Protein 3R7T (pdb70)

Sequence (399 aa):
SKADIIVGIQWGDEGKGKVVDKLCENYDFVCRSAGGHNNAGHTIWVNGVRYALHLPSGVLHPRCINIIGNGVVVSPEVLIAEAQFENLKGRLYISDRAHLNLKHHSLIDIAKEKLKGKGIGPSYADKINRTGHRVGELLEPQRLCEALIKDFEEANKTFFELEIEIPSAEEELLADLKRFNEILTPYITDTTRLWKALDEDDKRVLLEGAAQQGSLDIDHGTYPYVTSSSTISAGTTLTGLGLNPKEAGNIIGIVKAYATRVGNGAFPTEDKGEDGEKIAQIGKEIGVSTGRKRRCGWFDAVAVRRYTARLNGLDALSLKLDVLDGFEKIKICRAYEYKGEIDYIPSDLEENVQQPIYEEDGWDDKVFGIKDYDLLPENNAKKYIARLEELAGVKVKYYISTSPERDDDTIIL

Solvent-accessible surface area: 18824 Å² total

Organism: Campylobacter jejuni subsp. jejuni serotype O:2 (strain ATCC 700819 / NCTC 11168) (NCBI:txid192222)

Nearest PDB structures (foldseek):
  4m9d-assembly1_A  TM=9.391E-01  e=3.279E-47  Bacillus anthracis str. 'Ames Ancestor'
  1dj3-assembly1_B  TM=9.482E-01  e=1.052E-45  Triticum aestivum
  5i34-assembly1_B  TM=9.041E-01  e=5.729E-44  Cryptococcus neoformans H99
  1p9b-assembly1_A-2  TM=9.260E-01  e=6.699E-42  Plasmodium falciparum
  6jrq-assembly1_B  TM=9.012E-01  e=6.633E-41  Thermus thermophilus HB8

Foldseek 3Di:
DAAEEEAAAAFDPLPCLLVVLVCLLQFQEEEEFAEELVWADWDADPHDIQRDSQTSNQVPLSHAYEYFLHYAYELVVVVVSVPDDDCQVRAAYAQNHFYQYPVLQVLQVLVVVVVNGSRVVSVVCVVVVNTHGNVCLLPLVVVLVSVLVVCVVVVVVCVSVHDRDDSVVSSVVSPVSNVPCVSRYDNQLVVVVCVVVVGHHYYYQTGHCLADPPDQPPRRGPHGRAAVSSCVSHVHDPVRYDAYEYRHEQWHWHADDTFDQFFDPDDVQVLLQVLVVQADPVPRHGITIGGAELLSLLASCVRRVHQAYAYCLQSQAPPQKGKYFLFWQAPNTGSHCDNNNNRTHGDIDMGHHHAPAQDAEPVPDDVVSVVSQVVSCVSNVHYHQKYARYPDSRRMYGD

Secondary structure (DSSP, 8-state):
--EEEEEE-SSS-S-HHHHHHHHHTT-SEEEE-SB-TTSSEEEEETTEEEEE---GGGGSTT-EEEE-TTBEE-HHHHHH---SS--TTTEEEETTSEE--HHHHHHHHHHHHH--TTHHHHHHHHHTT---BGGGGGSHHHHHHHHHHHHHHTHHHH----PPPPHHHHHHHHHHHHHHHGGGEE-S---HHHHHTT--EEEE--S----TTTSSTTSS-SS--SHHHHHHHHT--GGGEEEEEEE--SSEEESSSS--TTB--SHHHHHHHHHTT-B-TTT-PBPEEE-EEHHHHHHHHHHHT-SEEE--GGGGTT-S---EEEEEEE---BSS--S-GGGEEEEEE----S--TT---GGGS-HHHHHHHHHHHHHHTS-EEEEE-SSSTT-EEE-

CATH classification: 3.40.440.10 (+2 more: 1.10.300.10, 3.90.170.10)

Structure (mmCIF, N/CA/C/O backbone):
data_3R7T
#
_entry.id   3R7T
#
_cell.length_a   127.232
_cell.length_b   127.232
_cell.length_c   122.250
_cell.angle_alpha   90.00
_cell.angle_beta   90.00
_cell.angle_gamma   120.00
#
_symmetry.space_group_name_H-M   'P 64 2 2'
#
loop_
_entity.id
_entity.type
_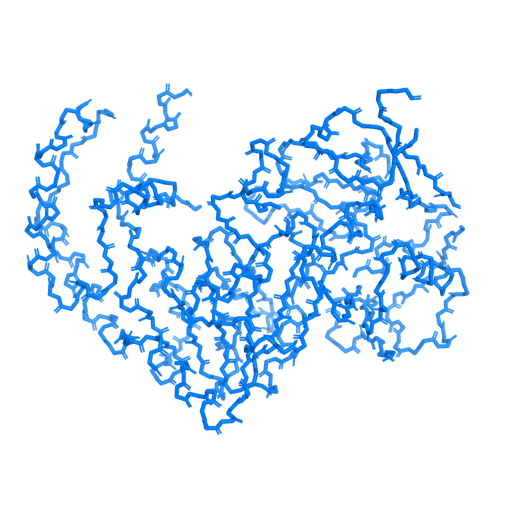entity.pdbx_description
1 polymer 'Adenylosuccinate synthetase'
2 non-polymer 'CITRIC ACID'
3 non-polymer 'TRIETHYLENE GLYCOL'
4 non-polymer DI(HYDROXYETHYL)ETHER
5 non-polymer GLYCEROL
6 non-polymer 'CHLORIDE ION'
7 water water
#
loop_
_atom_site.group_PDB
_atom_site.id
_atom_site.type_symbol
_atom_site.label_atom_id
_atom_site.label_alt_id
_atom_site.label_comp_id
_atom_site.label_asym_id
_atom_site.label_entity_id
_atom_site.label_seq_id
_atom_site.pdbx_PDB_ins_code
_atom_site.Cartn_x
_atom_site.Cartn_y
_atom_site.Cartn_z
_atom_site.occupancy
_atom_site.B_iso_or_equiv
_atom_site.auth_seq_id
_atom_site.auth_comp_id
_atom_site.auth_asym_id
_atom_site.auth_atom_id
_atom_site.pdbx_PDB_model_num
ATOM 9 N N . SER A 1 5 ? 97.175 5.354 21.344 1.00 84.77 2 SER A N 1
ATOM 10 C CA . SER A 1 5 ? 96.720 5.010 19.985 1.00 79.16 2 SER A CA 1
ATOM 11 C C . SER A 1 5 ? 95.975 6.221 19.359 1.00 53.87 2 SER A C 1
ATOM 12 O O . SER A 1 5 ? 95.253 6.928 20.066 1.00 50.26 2 SER A O 1
ATOM 15 N N . LYS A 1 6 ? 96.173 6.500 18.070 1.00 47.50 3 LYS A N 1
ATOM 16 C CA . LYS A 1 6 ? 95.831 7.834 17.542 1.00 44.84 3 LYS A CA 1
ATOM 17 C C . LYS A 1 6 ? 94.857 7.890 16.363 1.00 45.22 3 LYS A C 1
ATOM 18 O O . LYS A 1 6 ? 94.762 6.947 15.585 1.00 51.30 3 LYS A O 1
ATOM 24 N N . ALA A 1 7 ? 94.171 9.026 16.214 1.00 39.44 4 ALA A N 1
ATOM 25 C CA . ALA A 1 7 ? 93.253 9.249 15.10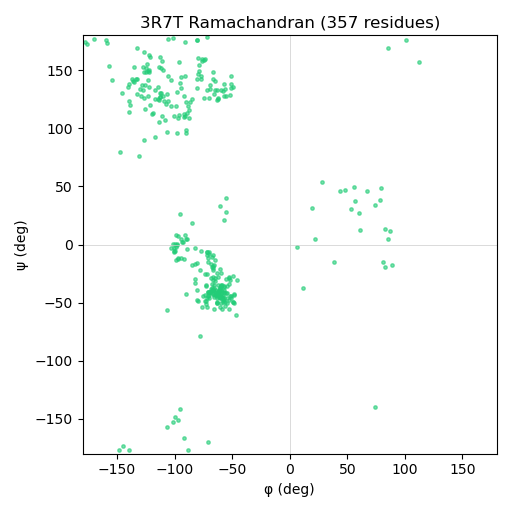0 1.00 40.09 4 ALA A CA 1
ATOM 26 C C . ALA A 1 7 ? 93.849 10.212 14.093 1.00 38.97 4 ALA A C 1
ATOM 27 O O . ALA A 1 7 ? 94.317 11.271 14.478 1.00 35.05 4 ALA A O 1
ATOM 29 N N . ASP A 1 8 ? 93.853 9.840 12.811 1.00 33.55 5 ASP A N 1
ATOM 30 C CA . ASP A 1 8 ? 94.261 10.764 11.765 1.00 38.58 5 ASP A CA 1
ATOM 31 C C . ASP A 1 8 ? 93.149 11.755 11.508 1.00 38.12 5 ASP A C 1
ATOM 32 O O . ASP A 1 8 ? 91.982 11.485 11.827 1.00 34.30 5 ASP A O 1
ATOM 37 N N . ILE A 1 9 ? 93.514 12.891 10.914 1.00 33.10 6 ILE A N 1
ATOM 38 C CA . ILE A 1 9 ? 92.561 13.961 10.679 1.00 30.44 6 ILE A CA 1
ATOM 39 C C . ILE A 1 9 ? 92.686 14.560 9.277 1.00 36.39 6 ILE A C 1
ATOM 40 O O . ILE A 1 9 ? 93.788 14.761 8.752 1.00 30.54 6 ILE A O 1
ATOM 45 N N . ILE A 1 10 ? 91.550 14.874 8.668 1.00 30.07 7 ILE A N 1
ATOM 46 C CA . ILE A 1 10 ? 91.606 15.510 7.375 1.00 28.84 7 ILE A CA 1
ATOM 47 C C . ILE A 1 10 ? 90.671 16.702 7.343 1.00 36.08 7 ILE A C 1
ATOM 48 O O . ILE A 1 10 ? 89.502 16.592 7.723 1.00 33.68 7 ILE A O 1
ATOM 53 N N . VAL A 1 11 ? 91.196 17.849 6.907 1.00 31.61 8 VAL A N 1
ATOM 54 C CA . VAL A 1 11 ? 90.443 19.098 6.901 1.00 29.36 8 VAL A CA 1
ATOM 55 C C . VAL A 1 11 ? 90.663 19.861 5.604 1.00 34.35 8 VAL A C 1
ATOM 56 O O . VAL A 1 11 ? 91.755 19.768 5.029 1.00 34.71 8 VAL A O 1
ATOM 60 N N . GLY A 1 12 ? 89.616 20.508 5.078 1.00 34.69 9 GLY A N 1
ATOM 61 C CA . GLY A 1 12 ? 89.762 21.585 4.091 1.00 32.27 9 GLY A CA 1
ATOM 62 C C . GLY A 1 12 ? 90.248 22.908 4.677 1.00 35.69 9 GLY A C 1
ATOM 63 O O . GLY A 1 12 ? 89.649 23.411 5.635 1.00 36.45 9 GLY A O 1
ATOM 64 N N . ILE A 1 13 ? 91.325 23.460 4.126 1.00 28.60 10 ILE A N 1
ATOM 65 C CA . ILE A 1 13 ? 92.030 24.584 4.759 1.00 31.97 10 ILE A CA 1
ATOM 66 C C . ILE A 1 13 ? 91.769 25.986 4.191 1.00 30.85 10 ILE A C 1
ATOM 67 O O . ILE A 1 13 ? 92.408 26.966 4.530 1.00 34.95 10 ILE A O 1
ATOM 72 N N . GLN A 1 14 ? 90.921 26.009 3.200 1.00 32.37 11 GLN A N 1
ATOM 73 C CA . GLN A 1 14 ? 90.359 27.189 2.568 1.00 32.70 11 GLN A CA 1
ATOM 74 C C . GLN A 1 14 ? 88.968 27.565 3.096 1.00 35.07 11 GLN A C 1
ATOM 75 O O . GLN A 1 14 ? 88.703 27.504 4.291 1.00 37.18 11 GLN A O 1
ATOM 81 N N . TRP A 1 15 ? 88.193 28.185 2.224 1.00 29.56 12 TRP A N 1
ATOM 82 C CA . TRP A 1 15 ? 86.778 28.477 2.437 1.00 31.57 12 TRP A CA 1
ATOM 83 C C . TRP A 1 15 ? 85.779 27.352 2.083 1.00 34.00 12 TRP A C 1
ATOM 84 O O . TRP A 1 15 ? 84.668 27.636 1.625 1.00 40.48 12 TRP A O 1
ATOM 95 N N . GLY A 1 16 ? 86.248 26.126 1.987 1.00 32.19 13 GLY A N 1
ATOM 96 C CA . GLY A 1 16 ? 85.359 25.021 1.661 1.00 35.28 13 GLY A CA 1
ATOM 97 C C . GLY A 1 16 ? 85.508 24.655 0.183 1.00 39.03 13 GLY A C 1
ATOM 98 O O . GLY A 1 16 ? 86.254 25.323 -0.554 1.00 30.39 13 GLY A O 1
ATOM 99 N N . ASP A 1 17 ? 84.817 23.603 -0.248 1.00 38.46 14 ASP A N 1
ATOM 100 C CA . ASP A 1 17 ? 84.905 23.131 -1.640 1.00 38.58 14 ASP A CA 1
ATOM 101 C C . ASP A 1 17 ? 86.342 22.878 -2.087 1.00 40.62 14 ASP A C 1
ATOM 102 O O . ASP A 1 17 ? 86.668 23.035 -3.265 1.00 36.95 14 ASP A O 1
ATOM 107 N N . GLU A 1 18 ? 87.204 22.493 -1.152 1.00 34.82 15 GLU A N 1
ATOM 108 C CA . GLU A 1 18 ? 88.600 22.220 -1.484 1.00 34.02 15 GLU A CA 1
ATOM 109 C C . GLU A 1 18 ? 88.688 20.933 -2.308 1.00 38.24 15 GLU A C 1
ATOM 110 O O . GLU A 1 18 ? 89.720 20.631 -2.887 1.00 43.35 15 GLU A O 1
ATOM 116 N N . GLY A 1 19 ? 87.560 20.237 -2.426 1.00 44.56 16 GLY A N 1
ATOM 117 C CA . GLY A 1 19 ? 87.486 18.916 -3.028 1.00 54.25 16 GLY A CA 1
ATOM 118 C C . GLY A 1 19 ? 87.917 17.753 -2.156 1.00 60.84 16 GLY A C 1
ATOM 119 O O . GLY A 1 19 ? 88.716 16.914 -2.570 1.00 70.04 16 GLY A O 1
ATOM 120 N N . LYS A 1 20 ? 87.402 17.705 -0.934 1.00 57.04 17 LYS A N 1
ATOM 121 C CA . LYS A 1 20 ? 87.709 16.600 -0.042 1.00 68.59 17 LYS A CA 1
ATOM 122 C C . LYS A 1 20 ? 87.289 15.216 -0.560 1.00 76.15 17 LYS A C 1
ATOM 123 O O . LYS A 1 20 ? 88.014 14.233 -0.378 1.00 75.91 17 LYS A O 1
ATOM 129 N N . GLY A 1 21 ? 86.133 15.143 -1.213 1.00 69.26 18 GLY A N 1
ATOM 130 C CA . GLY A 1 21 ? 85.518 13.865 -1.497 1.00 55.74 18 GLY A CA 1
ATOM 131 C C . GLY A 1 21 ? 86.436 12.881 -2.188 1.00 62.11 18 GLY A C 1
ATOM 132 O O . GLY A 1 21 ? 86.670 11.790 -1.672 1.00 60.06 18 GLY A O 1
ATOM 133 N N . LYS A 1 22 ? 87.005 13.260 -3.325 1.00 61.59 19 LYS A N 1
ATOM 134 C CA . LYS A 1 22 ? 87.978 12.367 -3.941 1.00 71.12 19 LYS A CA 1
ATOM 135 C C . LYS A 1 22 ? 89.013 11.893 -2.887 1.00 71.59 19 LYS A C 1
ATOM 136 O O . LYS A 1 22 ? 89.369 10.709 -2.853 1.00 66.81 19 LYS A O 1
ATOM 142 N N . VAL A 1 23 ? 89.484 12.803 -2.026 1.00 70.49 20 VAL A N 1
ATOM 143 C CA . VAL A 1 23 ? 90.501 12.441 -1.025 1.00 61.89 20 VAL A CA 1
ATOM 144 C C . VAL A 1 23 ? 89.980 11.560 0.108 1.00 50.84 20 VAL A C 1
ATOM 145 O O . VAL A 1 23 ? 90.539 10.499 0.391 1.00 49.24 20 VAL A O 1
ATOM 149 N N . VAL A 1 24 ? 88.916 11.996 0.766 1.00 50.22 21 VAL A N 1
ATOM 150 C CA . VAL A 1 24 ? 88.439 11.239 1.906 1.00 53.21 21 VAL A CA 1
ATOM 151 C C . VAL A 1 24 ? 88.004 9.849 1.455 1.00 54.00 21 VAL A C 1
ATOM 152 O O . VAL A 1 24 ? 88.280 8.858 2.120 1.00 49.29 21 VAL A O 1
ATOM 156 N N . ASP A 1 25 ? 87.337 9.785 0.310 1.00 55.25 22 ASP A N 1
ATOM 157 C CA . ASP A 1 25 ? 86.816 8.525 -0.194 1.00 56.31 22 ASP A CA 1
ATOM 158 C C . ASP A 1 25 ? 87.919 7.493 -0.451 1.00 56.01 22 ASP A C 1
ATOM 159 O O . ASP A 1 25 ? 87.804 6.337 -0.059 1.00 54.54 22 ASP A O 1
ATOM 164 N N . LYS A 1 26 ? 88.996 7.916 -1.095 1.00 53.66 23 LYS A N 1
ATOM 165 C CA . LYS A 1 26 ? 90.138 7.033 -1.294 1.00 52.85 23 LYS A CA 1
ATOM 166 C C . LYS A 1 26 ? 90.700 6.524 0.031 1.00 55.11 23 LYS A C 1
ATOM 167 O O . LYS A 1 26 ? 90.984 5.339 0.176 1.00 59.12 23 LYS A O 1
ATOM 173 N N . LEU A 1 27 ? 90.846 7.416 1.005 1.00 46.96 24 LEU A N 1
ATOM 174 C CA . LEU A 1 27 ? 91.433 7.053 2.296 1.00 48.64 24 LEU A CA 1
ATOM 175 C C . LEU A 1 27 ? 90.630 6.086 3.162 1.00 48.99 24 LEU A C 1
ATOM 176 O O . LEU A 1 27 ? 91.205 5.351 3.967 1.00 55.93 24 LEU A O 1
ATOM 181 N N . CYS A 1 28 ? 89.311 6.096 3.003 1.00 41.85 25 CYS A N 1
ATOM 182 C CA . CYS A 1 28 ? 88.424 5.390 3.923 1.00 53.21 25 CYS A CA 1
ATOM 183 C C . CYS A 1 28 ? 88.705 3.918 4.007 1.00 56.43 25 CYS A C 1
ATOM 184 O O . CYS A 1 28 ? 88.553 3.312 5.067 1.00 63.13 25 CYS A O 1
ATOM 187 N N . GLU A 1 29 ? 89.097 3.345 2.879 1.00 56.90 26 GLU A N 1
ATOM 188 C CA . GLU A 1 29 ? 89.365 1.920 2.793 1.00 57.24 26 GLU A CA 1
ATOM 189 C C . GLU A 1 29 ? 90.352 1.505 3.876 1.00 52.21 26 GLU A C 1
ATOM 190 O O . GLU A 1 29 ? 90.297 0.391 4.370 1.00 65.71 26 GLU A O 1
ATOM 196 N N . ASN A 1 30 ? 91.222 2.421 4.281 1.00 48.09 27 ASN A N 1
ATOM 197 C CA . ASN A 1 30 ? 92.250 2.113 5.276 1.00 51.53 27 ASN A CA 1
ATOM 198 C C . ASN A 1 30 ? 91.851 2.330 6.728 1.00 52.36 27 ASN A C 1
ATOM 199 O O . ASN A 1 30 ? 92.697 2.231 7.614 1.00 51.99 27 ASN A O 1
ATOM 204 N N . TYR A 1 31 ? 90.598 2.683 6.984 1.00 46.84 28 TYR A N 1
ATOM 205 C CA . TYR A 1 31 ? 90.211 2.976 8.359 1.00 47.44 28 TYR A CA 1
ATOM 206 C C . TYR A 1 31 ? 89.083 2.102 8.833 1.00 43.38 28 TYR A C 1
ATOM 207 O O . TYR A 1 31 ? 88.240 1.667 8.058 1.00 42.62 28 TYR A O 1
ATOM 216 N N . ASP A 1 32 ? 89.088 1.807 10.114 1.00 38.35 29 ASP A N 1
ATOM 217 C CA . ASP A 1 32 ? 87.944 1.122 10.710 1.00 42.87 29 ASP A CA 1
ATOM 218 C C . ASP A 1 32 ? 86.794 2.042 11.090 1.00 45.69 29 ASP A C 1
ATOM 219 O O . ASP A 1 32 ? 85.627 1.638 11.046 1.00 44.19 29 ASP A O 1
ATOM 224 N N . PHE A 1 33 ? 87.142 3.268 11.495 1.00 38.68 30 PHE A N 1
ATOM 225 C CA . PHE A 1 33 ? 86.169 4.273 11.932 1.00 35.78 30 PHE A CA 1
ATOM 226 C C . PHE A 1 33 ? 86.379 5.565 11.175 1.00 36.11 30 PHE A C 1
ATOM 227 O O . PHE A 1 33 ? 87.513 6.014 11.010 1.00 36.69 30 PHE A O 1
ATOM 235 N N . VAL A 1 34 ? 85.287 6.133 10.683 1.00 30.67 31 VAL A N 1
ATOM 236 C CA . VAL A 1 34 ? 85.307 7.458 10.078 1.00 29.26 31 VAL A CA 1
ATOM 237 C C . VAL A 1 34 ? 84.293 8.315 10.858 1.00 34.58 31 VAL A C 1
ATOM 238 O O . VAL A 1 34 ? 83.152 7.897 11.086 1.00 34.01 31 VAL A O 1
ATOM 242 N N . CYS A 1 35 ? 84.744 9.477 11.325 1.00 30.16 32 CYS A N 1
ATOM 243 C CA . CYS A 1 35 ? 83.978 10.269 12.295 1.00 29.15 32 CYS A CA 1
ATOM 244 C C . CYS A 1 35 ? 83.746 11.691 11.831 1.00 30.91 32 CYS A C 1
ATOM 245 O O . CYS A 1 35 ? 84.660 12.331 11.295 1.00 36.52 32 CYS A O 1
ATOM 248 N N . ARG A 1 36 ? 82.525 12.177 12.038 1.00 34.83 33 ARG A N 1
ATOM 249 C CA . ARG A 1 36 ? 82.216 13.592 11.875 1.00 35.47 33 ARG A CA 1
ATOM 250 C C . ARG A 1 36 ? 82.120 14.237 13.236 1.00 38.29 33 ARG A C 1
ATOM 251 O O . ARG A 1 36 ? 81.554 13.667 14.155 1.00 35.77 33 ARG A O 1
ATOM 259 N N . SER A 1 37 ? 82.617 15.464 13.334 1.00 38.92 34 SER A N 1
ATOM 260 C CA . SER A 1 37 ? 82.829 16.140 14.619 1.00 38.23 34 SER A CA 1
ATOM 261 C C . SER A 1 37 ? 81.851 17.269 14.973 1.00 45.81 34 SER A C 1
ATOM 262 O O . SER A 1 37 ? 81.365 17.347 16.094 1.00 47.16 34 SER A O 1
ATOM 265 N N . ALA A 1 38 ? 81.755 18.255 14.096 1.00 45.67 35 ALA A N 1
ATOM 266 C CA . ALA A 1 38 ? 80.978 19.443 14.390 1.00 55.40 35 ALA A CA 1
ATOM 267 C C . ALA A 1 38 ? 80.204 19.896 13.164 1.00 52.26 35 ALA A C 1
ATOM 268 O O . ALA A 1 38 ? 80.246 19.249 12.119 1.00 44.92 35 ALA A O 1
ATOM 270 N N . GLY A 1 39 ? 79.513 21.025 13.306 1.00 49.14 36 GLY A N 1
ATOM 271 C CA . GLY A 1 39 ? 78.752 21.603 12.217 1.00 49.10 36 GLY A CA 1
ATOM 272 C C . GLY A 1 39 ? 77.365 21.004 12.120 1.00 44.78 36 GLY A C 1
ATOM 273 O O . GLY A 1 39 ? 77.057 20.016 12.782 1.00 36.71 36 GLY A O 1
ATOM 274 N N . GLY A 1 40 ? 76.517 21.622 11.311 1.00 42.47 37 GLY A N 1
ATOM 275 C CA . GLY A 1 40 ? 75.235 21.033 10.968 1.00 39.29 37 GLY A CA 1
ATOM 276 C C . GLY A 1 40 ? 75.364 20.385 9.602 1.00 48.85 37 GLY A C 1
ATOM 277 O O . GLY A 1 40 ? 76.452 19.908 9.207 1.00 48.11 37 GLY A O 1
ATOM 278 N N . HIS A 1 41 ? 74.264 20.393 8.859 1.00 50.34 38 HIS A N 1
ATOM 279 C CA . HIS A 1 41 ? 74.243 19.770 7.546 1.00 57.48 38 HIS A CA 1
ATOM 280 C C . HIS A 1 41 ? 74.674 20.720 6.415 1.00 65.24 38 HIS A C 1
ATOM 281 O O . HIS A 1 41 ? 74.543 20.386 5.236 1.00 62.33 38 HIS A O 1
ATOM 288 N N A ASN A 1 42 ? 75.144 21.908 6.809 0.64 65.07 39 ASN A N 1
ATOM 289 N N B ASN A 1 42 ? 75.150 21.912 6.773 0.36 65.26 39 ASN A N 1
ATOM 290 C CA A ASN A 1 42 ? 75.839 22.832 5.906 0.64 66.17 39 ASN A CA 1
ATOM 291 C CA B ASN A 1 42 ? 75.813 22.786 5.801 0.36 66.29 39 ASN A CA 1
ATOM 292 C C A ASN A 1 42 ? 77.233 22.312 5.521 0.64 68.91 39 ASN A C 1
ATOM 293 C C B ASN A 1 42 ? 77.225 22.278 5.476 0.36 69.58 39 ASN A C 1
ATOM 294 O O A ASN A 1 42 ? 77.861 22.798 4.578 0.64 74.53 39 ASN A O 1
ATOM 295 O O B ASN A 1 42 ? 77.867 22.750 4.537 0.36 73.25 39 ASN A O 1
ATOM 304 N N . ALA A 1 43 ? 77.698 21.311 6.259 1.00 65.81 40 ALA A N 1
ATOM 305 C CA . ALA A 1 43 ? 79.015 20.720 6.051 1.00 59.91 40 ALA A CA 1
ATOM 306 C C . ALA A 1 43 ? 79.007 19.563 5.050 1.00 60.57 40 ALA A C 1
ATOM 307 O O . ALA A 1 43 ? 77.994 19.277 4.414 1.00 60.02 40 ALA A O 1
ATOM 309 N N . GLY A 1 44 ? 80.151 18.896 4.931 1.00 58.76 41 GLY A N 1
ATOM 310 C CA . GLY A 1 44 ? 80.283 17.740 4.060 1.00 67.93 41 GLY A CA 1
ATOM 311 C C . GLY A 1 44 ? 80.337 18.090 2.580 1.00 78.08 41 GLY A C 1
ATOM 312 O O . GLY A 1 44 ? 80.959 19.082 2.180 1.00 76.99 41 GLY A O 1
ATOM 313 N N . HIS A 1 45 ? 79.662 17.276 1.769 1.00 71.69 42 HIS A N 1
ATOM 314 C CA . HIS A 1 45 ? 79.752 17.357 0.313 1.00 66.32 42 HIS A CA 1
ATOM 315 C C . HIS A 1 45 ? 78.839 16.341 -0.357 1.00 65.81 42 HIS A C 1
ATOM 316 O O . HIS A 1 45 ? 78.207 15.528 0.316 1.00 59.60 42 HIS A O 1
ATOM 323 N N . THR A 1 46 ? 78.751 16.404 -1.679 1.00 63.42 43 THR A N 1
ATOM 324 C CA . THR A 1 46 ? 78.120 15.326 -2.428 1.00 59.64 43 THR A CA 1
ATOM 325 C C . THR A 1 46 ? 79.197 14.628 -3.241 1.00 55.55 43 THR A C 1
ATOM 326 O O . THR A 1 46 ? 80.223 15.224 -3.563 1.00 54.67 43 THR A O 1
ATOM 330 N N . ILE A 1 47 ? 79.004 13.343 -3.519 1.00 50.98 44 ILE A N 1
ATOM 331 C CA . ILE A 1 47 ? 79.987 12.637 -4.324 1.00 51.97 44 ILE A CA 1
ATOM 332 C C . ILE A 1 47 ? 79.341 11.695 -5.331 1.00 48.98 44 ILE A C 1
ATOM 333 O O . ILE A 1 47 ? 78.346 11.014 -5.043 1.00 47.74 44 ILE A O 1
ATOM 338 N N . TRP A 1 48 ? 79.904 11.702 -6.529 1.00 42.82 45 TRP A N 1
ATOM 339 C CA . TRP A 1 48 ? 79.434 10.861 -7.610 1.00 43.28 45 TRP A CA 1
ATOM 340 C C . TRP A 1 48 ? 80.184 9.525 -7.573 1.00 48.78 45 TRP A C 1
ATOM 341 O O . TRP A 1 48 ? 81.419 9.492 -7.608 1.00 46.97 45 TRP A O 1
ATOM 352 N N . VAL A 1 49 ? 79.448 8.423 -7.465 1.00 51.57 46 VAL A N 1
ATOM 353 C CA . VAL A 1 49 ? 80.081 7.104 -7.571 1.00 55.95 46 VAL A CA 1
ATOM 354 C C . VAL A 1 49 ? 79.447 6.326 -8.710 1.00 51.43 46 VAL A C 1
ATOM 355 O O . VAL A 1 49 ? 78.225 6.125 -8.733 1.00 49.35 46 VAL A O 1
ATOM 359 N N . ASN A 1 50 ? 80.279 5.958 -9.685 1.00 50.15 47 ASN A N 1
ATOM 360 C CA . ASN A 1 50 ? 79.832 5.141 -10.807 1.00 57.23 47 ASN A CA 1
ATOM 361 C C . ASN A 1 50 ? 78.479 5.671 -11.288 1.00 49.69 47 ASN A C 1
ATOM 362 O O . ASN A 1 50 ? 77.524 4.904 -11.462 1.00 47.46 47 ASN A O 1
ATOM 367 N N . GLY A 1 51 ? 78.390 6.999 -11.431 1.00 53.72 48 GLY A N 1
ATOM 368 C CA . GLY A 1 51 ? 77.223 7.661 -12.015 1.00 47.02 48 GLY A CA 1
ATOM 369 C C . GLY A 1 51 ? 76.045 7.916 -11.088 1.00 51.78 48 GLY A C 1
ATOM 370 O O . GLY A 1 51 ? 74.932 8.246 -11.524 1.00 56.37 48 GLY A O 1
ATOM 371 N N . VAL A 1 52 ? 76.276 7.770 -9.790 1.00 48.27 49 VAL A N 1
ATOM 372 C CA . VAL A 1 52 ? 75.199 8.001 -8.834 1.00 48.15 49 VAL A CA 1
ATOM 373 C C . VAL A 1 52 ? 75.595 9.080 -7.834 1.00 50.52 49 VAL A C 1
ATOM 374 O O . VAL A 1 52 ? 76.723 9.095 -7.322 1.00 44.92 49 VAL A O 1
ATOM 378 N N . ARG A 1 53 ? 74.664 9.988 -7.573 1.00 53.06 50 ARG A N 1
ATOM 379 C CA . ARG A 1 53 ? 74.928 11.131 -6.714 1.00 50.20 50 ARG A CA 1
ATOM 380 C C . ARG A 1 53 ? 74.643 10.780 -5.258 1.00 52.26 50 ARG A C 1
ATOM 381 O O . ARG A 1 53 ? 73.505 10.447 -4.911 1.00 52.66 50 ARG A O 1
ATOM 389 N N . TYR A 1 54 ? 75.667 10.865 -4.409 1.00 45.90 51 TYR A N 1
ATOM 390 C CA . TYR A 1 54 ? 75.486 10.658 -2.964 1.00 45.05 51 TYR A CA 1
ATOM 391 C C . TYR A 1 54 ? 75.639 11.956 -2.128 1.00 46.41 51 TYR A C 1
ATOM 392 O O . TYR A 1 54 ? 76.650 12.648 -2.217 1.00 50.81 51 TYR A O 1
ATOM 401 N N . ALA A 1 55 ? 74.649 12.248 -1.293 1.00 46.14 52 ALA A N 1
ATOM 402 C CA . ALA A 1 55 ? 74.717 13.385 -0.380 1.00 52.84 52 ALA A CA 1
ATOM 403 C C . ALA A 1 55 ? 75.292 12.909 0.929 1.00 52.29 52 ALA A C 1
ATOM 404 O O . ALA A 1 55 ? 74.663 12.090 1.589 1.00 48.12 52 ALA A O 1
ATOM 406 N N . LEU A 1 56 ? 76.503 13.333 1.302 1.00 49.65 53 LEU A N 1
ATOM 407 C CA . LEU A 1 56 ? 76.815 13.214 2.712 1.00 49.97 53 LEU A CA 1
ATOM 408 C C . LEU A 1 56 ? 77.044 14.584 3.304 1.00 53.28 53 LEU A C 1
ATOM 409 O O . LEU A 1 56 ? 78.178 15.060 3.370 1.00 61.68 53 LEU A O 1
ATOM 414 N N . HIS A 1 57 ? 75.984 15.162 3.843 1.00 44.41 54 HIS A N 1
ATOM 415 C CA . HIS A 1 57 ? 76.038 16.350 4.693 1.00 43.34 54 HIS A CA 1
ATOM 416 C C . HIS A 1 57 ? 76.184 16.081 6.175 1.00 38.53 54 HIS A C 1
ATOM 417 O O . HIS A 1 57 ? 76.944 16.730 6.884 1.00 52.04 54 HIS A O 1
ATOM 424 N N . LEU A 1 58 ? 75.425 15.084 6.612 1.00 34.37 55 LEU A N 1
ATOM 425 C CA . LEU A 1 58 ? 75.430 14.595 7.979 1.00 38.24 55 LEU A CA 1
ATOM 426 C C . LEU A 1 58 ? 76.350 13.393 8.134 1.00 42.64 55 LEU A C 1
ATOM 427 O O . LEU A 1 58 ? 77.185 13.351 9.035 1.00 49.45 55 LEU A O 1
ATOM 440 N N . PRO A 1 60 ? 79.231 10.652 7.769 1.00 35.97 57 PRO A N 1
ATOM 441 C CA . PRO A 1 60 ? 80.655 10.601 7.444 1.00 28.40 57 PRO A CA 1
ATOM 442 C C . PRO A 1 60 ? 80.828 9.868 6.117 1.00 40.81 57 PRO A C 1
ATOM 443 O O . PRO A 1 60 ? 79.994 9.041 5.751 1.00 39.38 57 PRO A O 1
ATOM 447 N N . SER A 1 61 ? 81.893 10.191 5.399 1.00 36.45 58 SER A N 1
ATOM 448 C CA . SER A 1 61 ? 82.100 9.687 4.055 1.00 41.32 58 SER A CA 1
ATOM 449 C C . SER A 1 61 ? 82.307 8.173 4.051 1.00 44.73 58 SER A C 1
ATOM 450 O O . SER A 1 61 ? 82.189 7.519 3.021 1.00 50.48 58 SER A O 1
ATOM 453 N N . GLY A 1 62 ? 82.625 7.619 5.208 1.00 41.14 59 GLY A N 1
ATOM 454 C CA . GLY A 1 62 ? 82.927 6.210 5.304 1.00 31.91 59 GLY A CA 1
ATOM 455 C C . GLY A 1 62 ? 81.731 5.315 5.019 1.00 37.39 59 GLY A C 1
ATOM 456 O O . GLY A 1 62 ? 81.910 4.115 4.906 1.00 41.04 59 GLY A O 1
ATOM 457 N N . VAL A 1 63 ? 80.520 5.869 4.903 1.00 35.04 60 VAL A N 1
ATOM 458 C CA . VAL A 1 63 ? 79.361 5.016 4.693 1.00 48.07 60 VAL A CA 1
ATOM 459 C C . VAL A 1 63 ? 79.346 4.375 3.293 1.00 51.94 60 VAL A C 1
ATOM 460 O O . VAL A 1 63 ? 78.485 3.552 2.993 1.00 52.64 60 VAL A O 1
ATOM 464 N N . LEU A 1 64 ? 80.279 4.780 2.439 1.00 45.04 61 LEU A N 1
ATOM 465 C CA . LEU A 1 64 ? 80.403 4.228 1.097 1.00 50.84 61 LEU A CA 1
ATOM 466 C C . LEU A 1 64 ? 81.389 3.083 1.130 1.00 52.76 61 LEU A C 1
ATOM 467 O O . LEU A 1 64 ? 81.708 2.492 0.108 1.00 61.19 61 LEU A O 1
ATOM 472 N N . HIS A 1 65 ? 81.894 2.792 2.317 1.00 44.00 62 HIS A N 1
ATOM 473 C CA . HIS A 1 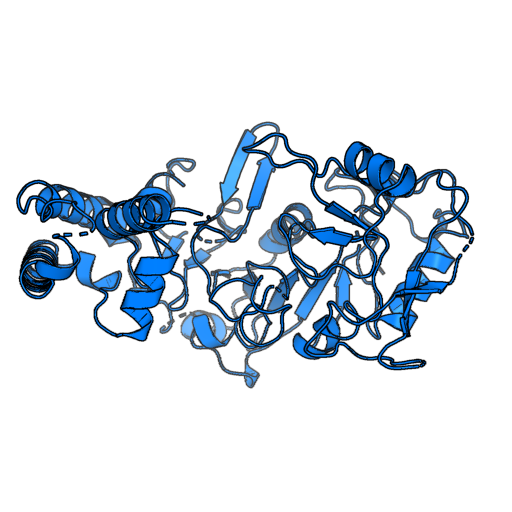65 ? 82.790 1.680 2.500 1.00 49.00 62 HIS A CA 1
ATOM 474 C C . HIS A 1 65 ? 82.227 0.817 3.614 1.00 52.46 62 HIS A C 1
ATOM 475 O O . HIS A 1 65 ? 82.519 1.040 4.788 1.00 49.17 62 HIS A O 1
ATOM 482 N N . PRO A 1 66 ? 81.381 -0.161 3.240 1.00 57.49 63 PRO A N 1
ATOM 483 C CA . PRO A 1 66 ? 80.715 -1.025 4.215 1.00 50.45 63 PRO A CA 1
ATOM 484 C C . PRO A 1 66 ? 81.633 -1.573 5.314 1.00 47.58 63 PRO A C 1
ATOM 485 O O . PRO A 1 66 ? 81.142 -1.758 6.415 1.00 43.31 63 PRO A O 1
ATOM 489 N N . ARG A 1 67 ? 82.911 -1.800 5.059 1.00 43.43 64 ARG A N 1
ATOM 490 C CA . ARG A 1 67 ? 83.824 -2.131 6.156 1.00 47.72 64 ARG A CA 1
ATOM 491 C C . ARG A 1 67 ? 83.945 -1.056 7.284 1.00 55.24 64 ARG A C 1
ATOM 492 O O . ARG A 1 67 ? 84.317 -1.364 8.433 1.00 52.79 64 ARG A O 1
ATOM 500 N N . CYS A 1 68 ? 83.651 0.202 6.963 1.00 40.07 65 CYS A N 1
ATOM 501 C CA . CYS A 1 68 ? 83.842 1.289 7.930 1.00 40.01 65 CYS A CA 1
ATOM 502 C C . CYS A 1 68 ? 82.718 1.396 8.918 1.00 40.10 65 CYS A C 1
ATOM 503 O O . CYS A 1 68 ? 81.547 1.224 8.569 1.00 41.62 65 CYS A O 1
ATOM 506 N N . ILE A 1 69 ? 83.066 1.707 10.158 1.00 35.18 66 ILE A N 1
ATOM 507 C CA . ILE A 1 69 ? 82.053 2.149 11.095 1.00 37.53 66 ILE A CA 1
ATOM 508 C C . ILE A 1 69 ? 82.079 3.684 11.139 1.00 37.28 66 ILE A C 1
ATOM 509 O O . ILE A 1 69 ? 83.146 4.304 11.246 1.00 38.98 66 ILE A O 1
ATOM 514 N N . ASN A 1 70 ? 80.905 4.290 11.012 1.00 35.09 67 ASN A N 1
ATOM 515 C CA . ASN A 1 70 ? 80.808 5.741 10.895 1.00 34.67 67 ASN A CA 1
ATOM 516 C C . ASN A 1 70 ? 80.151 6.385 12.103 1.00 37.43 67 ASN A C 1
ATOM 517 O O . ASN A 1 70 ? 79.040 6.006 12.495 1.00 32.91 67 ASN A O 1
ATOM 522 N N . ILE A 1 71 ? 80.838 7.365 12.685 1.00 35.10 68 ILE A N 1
ATOM 523 C CA . ILE A 1 71 ? 80.354 8.003 13.903 1.00 26.83 68 ILE A CA 1
ATOM 524 C C . ILE A 1 71 ? 79.972 9.467 13.670 1.00 32.53 68 ILE A C 1
ATOM 525 O O . ILE A 1 71 ? 80.770 10.252 13.139 1.00 31.37 68 ILE A O 1
ATOM 530 N N . ILE A 1 72 ? 78.738 9.823 14.008 1.00 30.94 69 ILE A N 1
ATOM 531 C CA . ILE A 1 72 ? 78.356 11.231 14.039 1.00 31.88 69 ILE A CA 1
ATOM 532 C C . ILE A 1 72 ? 78.488 11.698 15.490 1.00 30.56 69 ILE A C 1
ATOM 533 O O . ILE A 1 72 ? 77.737 11.251 16.342 1.00 32.26 69 ILE A O 1
ATOM 538 N N . GLY A 1 73 ? 79.452 12.575 15.772 1.00 32.20 70 GLY A N 1
ATOM 539 C CA . GLY A 1 73 ? 79.880 12.859 17.145 1.00 28.17 70 GLY A CA 1
ATOM 540 C C . GLY A 1 73 ? 79.012 13.826 17.949 1.00 32.93 70 GLY A C 1
ATOM 541 O O . GLY A 1 73 ? 78.051 14.411 17.428 1.00 26.66 70 GLY A O 1
ATOM 542 N N . ASN A 1 74 ? 79.364 14.005 19.222 1.00 29.30 71 ASN A N 1
ATOM 543 C CA . ASN A 1 74 ? 78.650 14.915 20.133 1.00 29.18 71 ASN A CA 1
ATOM 544 C C . ASN A 1 74 ? 78.477 16.323 19.552 1.00 37.07 71 ASN A C 1
ATOM 545 O O . ASN A 1 74 ? 77.495 17.033 19.845 1.00 34.96 71 ASN A O 1
ATOM 550 N N . GLY A 1 75 ? 79.441 16.728 18.727 1.00 30.07 72 GLY A N 1
ATOM 551 C CA . GLY A 1 75 ? 79.515 18.098 18.280 1.00 30.61 72 GLY A CA 1
ATOM 552 C C . GLY A 1 75 ? 78.584 18.425 17.148 1.00 35.34 72 GLY A C 1
ATOM 553 O O . GLY A 1 75 ? 78.350 19.601 16.881 1.00 33.15 72 GLY A O 1
ATOM 554 N N . VAL A 1 76 ? 78.054 17.400 16.479 1.00 31.30 73 VAL A N 1
ATOM 555 C CA . VAL A 1 76 ? 77.242 17.629 15.279 1.00 25.61 73 VAL A CA 1
ATOM 556 C C . VAL A 1 76 ? 75.855 18.101 15.674 1.00 34.14 73 VAL A C 1
ATOM 557 O O . VAL A 1 76 ? 75.334 17.723 16.725 1.00 31.67 73 VAL A O 1
ATOM 561 N N . VAL A 1 77 ? 75.286 18.976 14.855 1.00 30.16 74 VAL A N 1
ATOM 562 C CA . VAL A 1 77 ? 73.915 19.388 15.048 1.00 30.34 74 VAL A CA 1
ATOM 563 C C . VAL A 1 77 ? 73.074 18.585 14.046 1.00 33.89 74 VAL A C 1
ATOM 564 O O . VAL A 1 77 ? 73.136 18.810 12.854 1.00 29.93 74 VAL A O 1
ATOM 568 N N . VAL A 1 78 ? 72.273 17.661 14.554 1.00 30.22 75 VAL A N 1
ATOM 569 C CA . VAL A 1 78 ? 71.613 16.656 13.714 1.00 30.65 75 VAL A CA 1
ATOM 570 C C . VAL A 1 78 ? 70.145 16.961 13.464 1.00 28.39 75 VAL A C 1
ATOM 571 O O . VAL A 1 78 ? 69.346 17.064 14.395 1.00 27.31 75 VAL A O 1
ATOM 575 N N . SER A 1 79 ? 69.782 17.142 12.210 1.00 28.46 76 SER A N 1
ATOM 576 C CA . SER A 1 79 ? 68.367 17.168 11.865 1.00 34.82 76 SER A CA 1
ATOM 577 C C . SER A 1 79 ? 67.921 15.731 11.603 1.00 35.41 76 SER A C 1
ATOM 578 O O . SER A 1 79 ? 68.391 15.100 10.660 1.00 31.67 76 SER A O 1
ATOM 581 N N . PRO A 1 80 ? 67.015 15.204 12.424 1.00 36.13 77 PRO A N 1
ATOM 582 C CA . PRO A 1 80 ? 66.596 13.820 12.141 1.00 34.57 77 PRO A CA 1
ATOM 583 C C . PRO A 1 80 ? 66.029 13.666 10.707 1.00 36.04 77 PRO A C 1
ATOM 584 O O . PRO A 1 80 ? 66.375 12.688 10.048 1.00 36.27 77 PRO A O 1
ATOM 588 N N . GLU A 1 81 ? 65.227 14.617 10.218 1.00 36.72 78 GLU A N 1
ATOM 589 C CA . GLU A 1 81 ? 64.688 14.532 8.849 1.00 37.34 78 GLU A CA 1
ATOM 590 C C . GLU A 1 81 ? 65.801 14.410 7.812 1.00 40.60 78 GLU A C 1
ATOM 591 O O . GLU A 1 81 ? 65.816 13.477 7.002 1.00 36.91 78 GLU A O 1
ATOM 597 N N . VAL A 1 82 ? 66.762 15.331 7.862 1.00 38.03 79 VAL A N 1
ATOM 598 C CA . VAL A 1 82 ? 67.857 15.312 6.901 1.00 32.95 79 VAL A CA 1
ATOM 599 C C . VAL A 1 82 ? 68.651 14.019 7.066 1.00 41.80 79 VAL A C 1
ATOM 600 O O . VAL A 1 82 ? 69.152 13.448 6.090 1.00 37.03 79 VAL A O 1
ATOM 604 N N . LEU A 1 83 ? 68.777 13.542 8.295 1.00 36.40 80 LEU A N 1
ATOM 605 C CA . LEU A 1 83 ? 69.606 12.363 8.488 1.00 38.78 80 LEU A CA 1
ATOM 606 C C . LEU A 1 83 ? 68.906 11.126 7.900 1.00 41.26 80 LEU A C 1
ATOM 607 O O . LEU A 1 83 ? 69.544 10.272 7.277 1.00 35.07 80 LEU A O 1
ATOM 612 N N . ILE A 1 84 ? 67.595 11.043 8.117 1.00 34.53 81 ILE A N 1
ATOM 613 C CA . ILE A 1 84 ? 66.824 9.887 7.682 1.00 36.15 81 ILE A CA 1
ATOM 614 C C . ILE A 1 84 ? 66.820 9.836 6.156 1.00 41.58 81 ILE A C 1
ATOM 615 O O . ILE A 1 84 ? 67.019 8.774 5.577 1.00 43.01 81 ILE A O 1
ATOM 620 N N . ALA A 1 85 ? 66.689 11.004 5.522 1.00 36.87 82 ALA A N 1
ATOM 621 C CA . ALA A 1 85 ? 66.732 11.114 4.067 1.00 44.30 82 ALA A CA 1
ATOM 622 C C . ALA A 1 85 ? 68.095 10.692 3.518 1.00 44.06 82 ALA A C 1
ATOM 623 O O . ALA A 1 85 ? 68.16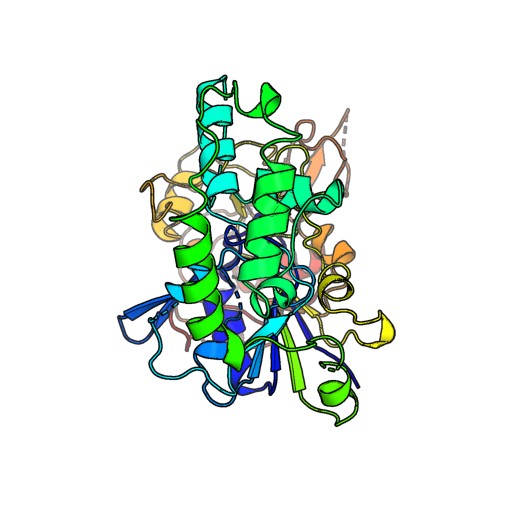9 9.908 2.583 1.00 49.83 82 ALA A O 1
ATOM 625 N N . GLU A 1 86 ? 69.179 11.154 4.123 1.00 42.37 83 GLU A N 1
ATOM 626 C CA . GLU A 1 86 ? 70.499 10.668 3.727 1.00 41.38 83 GLU A CA 1
ATOM 627 C C . GLU A 1 86 ? 70.654 9.151 3.922 1.00 47.35 83 GLU A C 1
ATOM 628 O O . GLU A 1 86 ? 71.344 8.484 3.148 1.00 45.79 83 GLU A O 1
ATOM 642 N N . ALA A 1 88 ? 68.453 6.896 3.620 1.00 41.38 85 ALA A N 1
ATOM 643 C CA . ALA A 1 88 ? 67.652 6.197 2.629 1.00 42.79 85 ALA A CA 1
ATOM 644 C C . ALA A 1 88 ? 68.424 5.902 1.329 1.00 49.12 85 ALA A C 1
ATOM 645 O O . ALA A 1 88 ? 67.990 5.091 0.522 1.00 50.58 85 ALA A O 1
ATOM 647 N N . GLN A 1 89 ? 69.561 6.555 1.133 1.00 38.71 86 GLN A N 1
ATOM 648 C CA . GLN A 1 89 ? 70.411 6.280 -0.012 1.00 43.93 86 GLN A CA 1
ATOM 649 C C . GLN A 1 89 ? 71.095 4.937 0.169 1.00 45.55 86 GLN A C 1
ATOM 650 O O . GLN A 1 89 ? 71.817 4.461 -0.716 1.00 44.26 86 GLN A O 1
ATOM 656 N N . PHE A 1 90 ? 70.915 4.345 1.339 1.00 39.48 87 PHE A N 1
ATOM 657 C CA . PHE A 1 90 ? 71.567 3.081 1.632 1.00 39.14 87 PHE A CA 1
ATOM 658 C C . PHE A 1 90 ? 70.523 2.089 2.088 1.00 44.52 87 PHE A C 1
ATOM 659 O O . PHE A 1 90 ? 69.486 2.473 2.649 1.00 51.37 87 PHE A O 1
ATOM 667 N N . GLU A 1 91 ? 70.754 0.816 1.792 1.00 55.37 88 GLU A N 1
ATOM 668 C CA . GLU A 1 91 ? 69.802 -0.212 2.216 1.00 57.41 88 GLU A CA 1
ATOM 669 C C . GLU A 1 91 ? 69.894 -0.554 3.703 1.00 54.49 88 GLU A C 1
ATOM 670 O O . GLU A 1 91 ? 68.873 -0.544 4.398 1.00 52.07 88 GLU A O 1
ATOM 676 N N . ASN A 1 92 ? 71.094 -0.893 4.180 1.00 46.49 89 ASN A N 1
ATOM 677 C CA . ASN A 1 92 ? 71.238 -1.182 5.593 1.00 46.51 89 ASN A CA 1
ATOM 678 C C . ASN A 1 92 ? 72.499 -0.624 6.210 1.00 51.14 89 ASN A C 1
ATOM 679 O O . ASN A 1 92 ? 73.591 -1.091 5.902 1.00 49.75 89 ASN A O 1
ATOM 684 N N . LEU A 1 93 ? 72.335 0.324 7.129 1.00 44.71 90 LEU A N 1
ATOM 685 C CA . LEU A 1 93 ? 73.456 0.922 7.851 1.00 36.04 90 LEU A CA 1
ATOM 686 C C . LEU A 1 93 ? 73.696 0.394 9.262 1.00 38.62 90 LEU A C 1
ATOM 687 O O . LEU A 1 93 ? 74.669 0.788 9.927 1.00 40.57 90 LEU A O 1
ATOM 692 N N . LYS A 1 94 ? 72.836 -0.506 9.729 1.00 33.43 91 LYS A N 1
ATOM 693 C CA . LYS A 1 94 ? 72.991 -1.010 11.085 1.00 39.69 91 LYS A CA 1
ATOM 694 C C . LYS A 1 94 ? 74.369 -1.640 11.260 1.00 42.57 91 LYS A C 1
ATOM 695 O O . LYS A 1 94 ? 74.844 -2.383 10.403 1.00 44.93 91 LYS A O 1
ATOM 701 N N . GLY A 1 95 ? 75.038 -1.256 12.341 1.00 38.92 92 GLY A N 1
ATOM 702 C CA . GLY A 1 95 ? 76.412 -1.640 12.601 1.00 36.27 92 GLY A CA 1
ATOM 703 C C . GLY A 1 95 ? 77.443 -0.770 11.898 1.00 38.23 92 GLY A C 1
ATOM 704 O O . GLY A 1 95 ? 78.627 -0.845 12.220 1.00 45.43 92 GLY A O 1
ATOM 705 N N . ARG A 1 96 ? 77.020 -0.049 10.859 1.00 38.93 93 ARG A N 1
ATOM 706 C CA . ARG A 1 96 ? 77.896 0.870 10.117 1.00 43.17 93 ARG A CA 1
ATOM 707 C C . ARG A 1 96 ? 77.821 2.371 10.460 1.00 38.60 93 ARG A C 1
ATOM 708 O O . ARG A 1 96 ? 78.664 3.162 10.030 1.00 38.32 93 ARG A O 1
ATOM 716 N N . LEU A 1 97 ? 76.786 2.746 11.196 1.00 35.98 94 LEU A N 1
ATOM 717 C CA . LEU A 1 97 ? 76.480 4.135 11.493 1.00 37.75 94 LEU A CA 1
ATOM 718 C C . LEU A 1 97 ? 76.021 4.269 12.936 1.00 40.34 94 LEU A C 1
ATOM 719 O O . LEU A 1 97 ? 75.058 3.620 13.352 1.00 39.65 94 LEU A O 1
ATOM 724 N N . TYR A 1 98 ? 76.703 5.110 13.698 1.00 35.34 95 TYR A N 1
ATOM 725 C CA . TYR A 1 98 ? 76.266 5.405 15.061 1.00 32.17 95 TYR A CA 1
ATOM 726 C C . TYR A 1 98 ? 76.163 6.912 15.291 1.00 33.68 95 TYR A C 1
ATOM 727 O O . TYR A 1 98 ? 77.032 7.689 14.862 1.00 29.98 95 TYR A O 1
ATOM 736 N N . ILE A 1 99 ? 75.092 7.307 15.959 1.00 33.28 96 ILE A N 1
ATOM 737 C CA . ILE A 1 99 ? 74.810 8.708 16.236 1.00 29.55 96 ILE A CA 1
ATOM 738 C C . ILE A 1 99 ? 74.915 9.009 17.726 1.00 33.88 96 ILE A C 1
ATOM 739 O O . ILE A 1 99 ? 74.283 8.339 18.553 1.00 28.29 96 ILE A O 1
ATOM 744 N N . SER A 1 100 ? 75.706 10.023 18.062 1.00 32.38 97 SER A N 1
ATOM 745 C CA . SER A 1 100 ? 75.883 10.412 19.444 1.00 30.09 97 SER A CA 1
ATOM 746 C C . SER A 1 100 ? 74.589 10.753 20.149 1.00 29.07 97 SER A C 1
ATOM 747 O O . SER A 1 100 ? 73.800 11.607 19.694 1.00 26.83 97 SER A O 1
ATOM 750 N N . ASP A 1 101 ? 74.387 10.123 21.301 1.00 29.95 98 ASP A N 1
ATOM 751 C CA . ASP A 1 101 ? 73.235 10.474 22.119 1.00 28.37 98 ASP A CA 1
ATOM 752 C C . ASP A 1 101 ? 73.357 11.887 22.691 1.00 31.08 98 ASP A C 1
ATOM 753 O O . ASP A 1 101 ? 72.372 12.415 23.216 1.00 31.96 98 ASP A O 1
ATOM 758 N N . ARG A 1 102 ? 74.539 12.498 22.563 1.00 32.13 99 ARG A N 1
ATOM 759 C CA . ARG A 1 102 ? 74.769 13.892 23.024 1.00 32.54 99 ARG A CA 1
ATOM 760 C C . ARG A 1 102 ? 74.667 14.972 21.925 1.00 33.46 99 ARG A C 1
ATOM 761 O O . ARG A 1 102 ? 74.864 16.167 22.184 1.00 33.10 99 ARG A O 1
ATOM 769 N N . ALA A 1 103 ? 74.373 14.561 20.701 1.00 28.54 100 ALA A N 1
ATOM 770 C CA . ALA A 1 103 ? 74.296 15.504 19.586 1.00 31.89 100 ALA A CA 1
ATOM 771 C C . ALA A 1 103 ? 72.997 16.266 19.656 1.00 31.36 100 ALA A C 1
ATOM 772 O O . ALA A 1 103 ? 71.955 15.710 20.037 1.00 31.04 100 ALA A O 1
ATOM 774 N N . HIS A 1 104 ? 73.053 17.545 19.307 1.00 27.46 101 HIS A N 1
ATOM 775 C CA . HIS A 1 104 ? 71.881 18.395 19.410 1.00 26.99 101 HIS A CA 1
ATOM 776 C C . HIS A 1 104 ? 70.957 18.180 18.235 1.00 29.25 101 HIS A C 1
ATOM 777 O O . HIS A 1 104 ? 71.406 17.899 17.121 1.00 26.85 101 HIS A O 1
ATOM 784 N N . LEU A 1 105 ? 69.666 18.315 18.503 1.00 26.83 102 LEU A N 1
ATOM 785 C CA . LEU A 1 105 ? 68.632 18.065 17.523 1.00 31.45 102 LEU A CA 1
ATOM 786 C C . LEU A 1 105 ? 68.249 19.369 16.839 1.00 33.18 102 LEU A C 1
ATOM 787 O O . LEU A 1 105 ? 68.055 20.395 17.482 1.00 29.82 102 LEU A O 1
ATOM 792 N N . ASN A 1 106 ? 68.129 19.309 15.527 1.00 28.79 103 ASN A N 1
ATOM 793 C CA . ASN A 1 106 ? 67.615 20.414 14.771 1.00 29.90 103 ASN A CA 1
ATOM 794 C C . ASN A 1 106 ? 66.293 19.926 14.213 1.00 33.51 103 ASN A C 1
ATOM 795 O O . ASN A 1 106 ? 66.258 19.132 13.263 1.00 30.36 103 ASN A O 1
ATOM 800 N N . LEU A 1 107 ? 65.208 20.422 14.801 1.00 34.77 104 LEU A N 1
ATOM 801 C CA . LEU A 1 107 ? 63.873 19.890 14.534 1.00 36.37 104 LEU A CA 1
ATOM 802 C C . LEU A 1 107 ? 63.070 20.833 13.663 1.00 40.84 104 LEU A C 1
ATOM 803 O O . LEU A 1 107 ? 63.499 21.961 13.370 1.00 35.28 104 LEU A O 1
ATOM 808 N N . LYS A 1 108 ? 61.869 20.394 13.321 1.00 37.01 105 LYS A N 1
ATOM 809 C CA . LYS A 1 108 ? 61.023 21.153 12.434 1.00 37.48 105 LYS A CA 1
ATOM 810 C C . LYS A 1 108 ? 60.890 22.593 12.909 1.00 34.79 105 LYS A C 1
ATOM 811 O O . LYS A 1 108 ? 61.002 23.534 12.123 1.00 36.40 105 LYS A O 1
ATOM 817 N N . HIS A 1 109 ? 60.642 22.778 14.194 1.00 31.42 106 HIS A N 1
ATOM 818 C CA . HIS A 1 109 ? 60.383 24.126 14.673 1.00 34.50 106 HIS A CA 1
ATOM 819 C C . HIS A 1 109 ? 61.579 25.074 14.480 1.00 38.51 106 HIS A C 1
ATOM 820 O O . HIS A 1 109 ? 61.391 26.273 14.298 1.00 37.07 106 HIS A O 1
ATOM 827 N N . HIS A 1 110 ? 62.797 24.537 14.468 1.00 33.57 107 HIS A N 1
ATOM 828 C CA . HIS A 1 110 ? 63.975 25.352 14.181 1.00 29.63 107 HIS A CA 1
ATOM 829 C C . HIS A 1 110 ? 63.962 25.884 12.748 1.00 39.24 107 HIS A C 1
ATOM 830 O O . HIS A 1 110 ? 64.397 27.021 12.470 1.00 33.83 107 HIS A O 1
ATOM 837 N N . SER A 1 111 ? 63.481 25.056 11.829 1.00 37.00 108 SER A N 1
ATOM 838 C CA . SER A 1 111 ? 63.314 25.512 10.464 1.00 41.04 108 SER A CA 1
ATOM 839 C C . SER A 1 111 ? 62.259 26.600 10.377 1.00 39.35 108 SER A C 1
ATOM 840 O O . SER A 1 111 ? 62.469 27.607 9.704 1.00 38.49 108 SER A O 1
ATOM 843 N N . LEU A 1 112 ? 61.128 26.406 11.042 1.00 34.57 109 LEU A N 1
ATOM 844 C CA . LEU A 1 112 ? 60.076 27.422 11.007 1.00 37.28 109 LEU A CA 1
ATOM 845 C C . LEU A 1 112 ? 60.584 28.742 11.588 1.00 45.51 109 LEU A C 1
ATOM 846 O O . LEU A 1 112 ? 60.323 29.808 11.029 1.00 40.85 109 LEU A O 1
ATOM 851 N N . ILE A 1 113 ? 61.301 28.670 12.709 1.00 44.61 110 ILE A N 1
ATOM 852 C CA . ILE A 1 113 ? 61.870 29.860 13.323 1.00 42.44 110 ILE A CA 1
ATOM 853 C C . ILE A 1 113 ? 62.823 30.529 12.350 1.00 44.88 110 ILE A C 1
ATOM 854 O O . ILE A 1 113 ? 62.836 31.746 12.208 1.00 43.74 110 ILE A O 1
ATOM 859 N N . ASP A 1 114 ? 63.610 29.715 11.661 1.00 38.82 111 ASP A N 1
ATOM 860 C CA . ASP A 1 114 ? 64.648 30.222 10.792 1.00 35.86 111 ASP A CA 1
ATOM 861 C C . ASP A 1 114 ? 64.010 31.022 9.642 1.00 57.21 111 ASP A C 1
ATOM 862 O O . ASP A 1 114 ? 64.517 32.063 9.217 1.00 55.10 111 ASP A O 1
ATOM 867 N N . ILE A 1 115 ? 62.887 30.514 9.150 1.00 56.12 112 ILE A N 1
ATOM 868 C CA . ILE A 1 115 ? 62.199 31.088 8.006 1.00 56.10 112 ILE A CA 1
ATOM 869 C C . ILE A 1 115 ? 61.549 32.403 8.393 1.00 56.67 112 ILE A C 1
ATOM 870 O O . ILE A 1 115 ? 61.676 33.398 7.696 1.00 57.81 112 ILE A O 1
ATOM 875 N N . ALA A 1 116 ? 60.867 32.408 9.524 1.00 57.03 113 ALA A N 1
ATOM 876 C CA . ALA A 1 116 ? 60.236 33.626 9.991 1.00 59.26 113 ALA A CA 1
ATOM 877 C C . ALA A 1 116 ? 61.278 34.713 10.227 1.00 66.58 113 ALA A C 1
ATOM 878 O O . ALA A 1 116 ? 61.028 35.879 9.943 1.00 76.09 113 ALA A O 1
ATOM 880 N N . LYS A 1 117 ? 62.446 34.330 10.738 1.00 66.86 114 LYS A N 1
ATOM 881 C CA . LYS A 1 117 ? 63.504 35.299 11.018 1.00 66.23 114 LYS A CA 1
ATOM 882 C C . LYS A 1 117 ? 64.032 35.941 9.737 1.00 72.26 114 LYS A C 1
ATOM 883 O O . LYS A 1 117 ? 64.390 37.113 9.734 1.00 79.24 114 LYS A O 1
ATOM 889 N N . GLU A 1 118 ? 64.084 35.175 8.654 1.00 70.25 115 GLU A N 1
ATOM 890 C CA . GLU A 1 118 ? 64.535 35.718 7.379 1.00 81.72 115 GLU A CA 1
ATOM 891 C C . GLU A 1 118 ? 63.504 36.696 6.832 1.00 83.25 115 GLU A C 1
ATOM 892 O O . GLU A 1 118 ? 63.846 37.797 6.392 1.00 79.72 115 GLU A O 1
ATOM 898 N N . LYS A 1 119 ? 62.239 36.286 6.885 1.00 85.95 116 LYS A N 1
ATOM 899 C CA . LYS A 1 119 ? 61.124 37.164 6.549 1.00 90.89 116 LYS A CA 1
ATOM 900 C C . LYS A 1 119 ? 61.326 38.509 7.245 1.00 88.86 116 LYS A C 1
ATOM 901 O O . LYS A 1 119 ? 61.454 39.539 6.583 1.00 86.15 116 LYS A O 1
ATOM 907 N N . LEU A 1 120 ? 61.374 38.489 8.574 1.00 87.36 117 LEU A N 1
ATOM 908 C CA . LEU A 1 120 ? 61.465 39.715 9.363 1.00 90.47 117 LEU A CA 1
ATOM 909 C C . LEU A 1 120 ? 62.573 40.669 8.874 1.00 95.22 117 LEU A C 1
ATOM 910 O O . LEU A 1 120 ? 62.467 41.884 9.070 1.00 98.45 117 LEU A O 1
ATOM 915 N N . LYS A 1 121 ? 63.627 40.141 8.249 1.00 92.68 118 LYS A N 1
ATOM 916 C CA . LYS A 1 121 ? 64.605 41.005 7.582 1.00 88.56 118 LYS A CA 1
ATOM 917 C C . LYS A 1 121 ? 64.081 41.487 6.229 1.00 90.19 118 LYS A C 1
ATOM 918 O O . LYS A 1 121 ? 64.365 40.882 5.188 1.00 92.24 118 LYS A O 1
ATOM 924 N N . GLY A 1 130 ? 70.088 24.498 4.329 1.00 73.17 127 GLY A N 1
ATOM 925 C CA . GLY A 1 130 ? 70.374 24.129 5.705 1.00 73.48 127 GLY A CA 1
ATOM 926 C C . GLY A 1 130 ? 69.535 24.847 6.763 1.00 69.33 127 GLY A C 1
ATOM 927 O O . GLY A 1 130 ? 70.070 25.452 7.708 1.00 70.00 127 GLY A O 1
ATOM 928 N N . LYS A 1 131 ? 68.214 24.780 6.624 1.00 59.42 128 LYS A N 1
ATOM 929 C CA . LYS A 1 131 ? 67.344 25.486 7.547 1.00 60.90 128 LYS A CA 1
ATOM 930 C C . LYS A 1 131 ? 67.417 24.910 8.971 1.00 51.38 128 LYS A C 1
ATOM 931 O O . LYS A 1 131 ? 67.671 23.719 9.187 1.00 42.84 128 LYS A O 1
ATOM 937 N N . GLY A 1 132 ? 67.223 25.785 9.942 1.00 42.84 129 GLY A N 1
ATOM 938 C CA . GLY A 1 132 ? 67.066 25.358 11.315 1.00 40.41 129 GLY A CA 1
ATOM 939 C C . GLY A 1 132 ? 68.394 25.26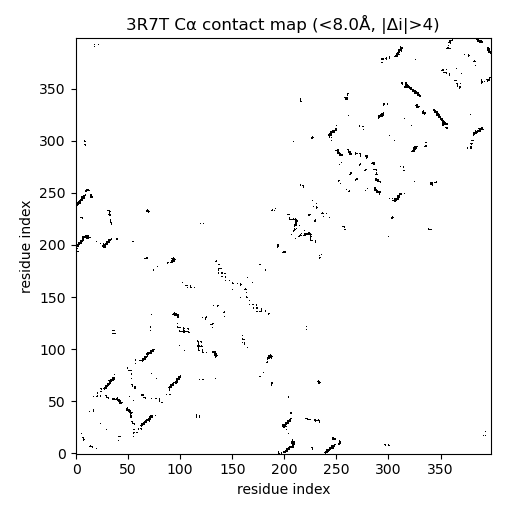2 12.030 1.00 39.84 129 GLY A C 1
ATOM 940 O O . GLY A 1 132 ? 68.415 25.241 13.251 1.00 39.77 129 GLY A O 1
ATOM 941 N N . ILE A 1 133 ? 69.501 25.215 11.285 1.00 35.60 130 ILE A N 1
ATOM 942 C CA . ILE A 1 133 ? 70.812 25.077 11.909 1.00 39.83 130 ILE A CA 1
ATOM 943 C C . ILE A 1 133 ? 71.126 26.197 12.918 1.00 38.39 130 ILE A C 1
ATOM 944 O O . ILE A 1 133 ? 71.555 25.926 14.050 1.00 41.31 130 ILE A O 1
ATOM 949 N N . GLY A 1 134 ? 70.896 27.445 12.522 1.00 35.08 131 GLY A N 1
ATOM 950 C CA . GLY A 1 134 ? 71.208 28.572 13.391 1.00 32.74 131 GLY A CA 1
ATOM 951 C C . GLY A 1 134 ? 70.421 28.503 14.682 1.00 37.25 131 GLY A C 1
ATOM 952 O O . GLY A 1 134 ? 70.988 28.534 15.773 1.00 38.40 131 GLY A O 1
ATOM 953 N N . PRO A 1 135 ? 69.093 28.378 14.566 1.00 39.78 132 PRO A N 1
ATOM 954 C CA . PRO A 1 135 ? 68.288 28.358 15.788 1.00 38.19 132 PRO A CA 1
ATOM 955 C C . PRO A 1 135 ? 68.579 27.128 16.659 1.00 34.90 132 PRO A C 1
ATOM 956 O O . PRO A 1 135 ? 68.496 27.204 17.895 1.00 33.71 132 PRO A O 1
ATOM 960 N N . SER A 1 136 ? 68.927 26.013 16.024 1.00 31.76 133 SER A N 1
ATOM 961 C CA . SER A 1 136 ? 69.302 24.807 16.758 1.00 31.39 133 SER A CA 1
ATOM 962 C C . SER A 1 136 ? 70.607 25.040 17.549 1.00 32.07 133 SER A C 1
ATOM 963 O O . SER A 1 136 ? 70.725 24.647 18.733 1.00 35.04 133 SER A O 1
ATOM 966 N N . TYR A 1 137 ? 71.578 25.688 16.910 1.00 32.30 134 TYR A N 1
ATOM 967 C CA . TYR A 1 137 ? 72.831 26.059 17.585 1.00 31.63 134 TYR A CA 1
ATOM 968 C C . TYR A 1 137 ? 72.542 27.025 18.718 1.00 35.88 134 TYR A C 1
ATOM 969 O O . TYR A 1 137 ? 73.083 26.900 19.829 1.00 33.73 134 TYR A O 1
ATOM 978 N N . ALA A 1 138 ? 71.668 27.989 18.449 1.00 36.16 135 ALA A N 1
ATOM 979 C CA . ALA A 1 138 ? 71.337 28.944 19.492 1.00 38.64 135 ALA A CA 1
ATOM 980 C C . ALA A 1 138 ? 70.805 28.184 20.701 1.00 37.36 135 ALA A C 1
ATOM 981 O O . ALA A 1 138 ? 71.224 28.447 21.826 1.00 35.94 135 ALA A O 1
ATOM 983 N N . ASP A 1 139 ? 69.892 27.233 20.470 1.00 31.26 136 ASP A N 1
ATOM 984 C CA . ASP A 1 139 ? 69.307 26.485 21.586 1.00 32.37 136 ASP A CA 1
ATOM 985 C C . ASP A 1 139 ? 70.371 25.662 22.287 1.00 31.67 136 ASP A C 1
ATOM 986 O O . ASP A 1 139 ? 70.263 25.380 23.488 1.00 34.45 136 ASP A O 1
ATOM 991 N N . LYS A 1 140 ? 71.389 25.254 21.535 1.00 25.58 137 LYS A N 1
ATOM 992 C CA . LYS A 1 140 ? 72.495 24.514 22.147 1.00 32.69 137 LYS A CA 1
ATOM 993 C C . LYS A 1 140 ? 73.260 25.406 23.137 1.00 33.84 137 LYS A C 1
ATOM 994 O O . LYS A 1 140 ? 73.388 25.088 24.328 1.00 24.63 137 LYS A O 1
ATOM 1000 N N . ILE A 1 141 ? 73.730 26.543 22.637 1.00 34.33 138 ILE A N 1
ATOM 1001 C CA . ILE A 1 141 ? 74.460 27.512 23.452 1.00 32.26 138 ILE A CA 1
ATOM 1002 C C . ILE A 1 141 ? 73.645 28.041 24.627 1.00 34.11 138 ILE A C 1
ATOM 1003 O O . ILE A 1 141 ? 74.192 28.262 25.690 1.00 34.39 138 ILE A O 1
ATOM 1008 N N . ASN A 1 142 ? 72.335 28.221 24.464 1.00 33.23 139 ASN A N 1
ATOM 1009 C CA . ASN A 1 142 ? 71.502 28.647 25.599 1.00 25.75 139 ASN A CA 1
ATOM 1010 C C . ASN A 1 142 ? 71.096 27.489 26.490 1.00 36.12 139 ASN A C 1
ATOM 1011 O O . ASN A 1 142 ? 70.410 27.669 27.507 1.00 37.40 139 ASN A O 1
ATOM 1016 N N . ARG A 1 143 ? 71.494 26.285 26.096 1.00 35.34 140 ARG A N 1
ATOM 1017 C CA . ARG A 1 143 ? 71.192 25.112 26.893 1.00 31.45 140 ARG A CA 1
ATOM 1018 C C . ARG A 1 143 ? 69.698 24.916 27.063 1.00 32.50 140 ARG A C 1
ATOM 1019 O O . ARG A 1 143 ? 69.244 24.391 28.080 1.00 36.28 140 ARG A O 1
ATOM 1027 N N . THR A 1 144 ? 68.912 25.410 26.104 1.00 35.74 141 THR A N 1
ATOM 1028 C CA . THR A 1 144 ? 67.484 25.056 26.070 1.00 29.89 141 THR A CA 1
ATOM 1029 C C . THR A 1 144 ? 67.111 23.954 25.047 1.00 35.72 141 THR A C 1
ATOM 1030 O O . THR A 1 144 ? 65.989 23.467 25.046 1.00 38.43 141 THR A O 1
ATOM 1034 N N . GLY A 1 145 ? 68.061 23.526 24.216 1.00 33.71 142 GLY A N 1
ATOM 1035 C CA . GLY A 1 145 ? 67.767 22.554 23.174 1.00 35.04 142 GLY A CA 1
ATOM 1036 C C . GLY A 1 145 ? 67.728 21.111 23.685 1.00 36.37 142 GLY A C 1
ATOM 1037 O O . GLY A 1 145 ? 68.023 20.849 24.833 1.00 32.07 142 GLY A O 1
ATOM 1038 N N . HIS A 1 146 ? 67.379 20.169 22.819 1.00 33.89 143 HIS A N 1
ATOM 1039 C CA . HIS A 1 146 ? 67.351 18.768 23.209 1.00 29.96 143 HIS A CA 1
ATOM 1040 C C . HIS A 1 146 ? 68.280 17.973 22.322 1.00 26.44 143 HIS A C 1
ATOM 1041 O O . HIS A 1 146 ? 68.695 18.426 21.252 1.00 34.08 143 HIS A O 1
ATOM 1048 N N . ARG A 1 147 ? 68.643 16.799 22.789 1.00 30.36 144 ARG A N 1
ATOM 1049 C CA . ARG A 1 147 ? 69.727 16.050 22.177 1.00 26.30 144 ARG A CA 1
ATOM 1050 C C . ARG A 1 147 ? 69.206 14.688 21.727 1.00 30.40 144 ARG A C 1
ATOM 1051 O O . ARG A 1 147 ? 68.135 14.253 22.156 1.00 27.41 144 ARG A O 1
ATOM 1059 N N . VAL A 1 148 ? 69.974 14.039 20.861 1.00 29.63 145 VAL A N 1
ATOM 1060 C CA . VAL A 1 148 ? 69.589 12.778 20.250 1.00 27.81 145 VAL A CA 1
ATOM 1061 C C . VAL A 1 148 ? 69.134 11.695 21.245 1.00 36.68 145 VAL A C 1
ATOM 1062 O O . VAL A 1 148 ? 68.101 11.054 21.038 1.00 29.40 145 VAL A O 1
ATOM 1066 N N . GLY A 1 149 ? 69.860 11.520 22.345 1.00 27.14 146 GLY A N 1
ATOM 1067 C CA . GLY A 1 149 ? 69.443 10.527 23.306 1.00 26.78 146 GLY A CA 1
ATOM 1068 C C . GLY A 1 149 ? 67.995 10.678 23.761 1.00 34.60 146 GLY A C 1
ATOM 1069 O O . GLY A 1 149 ? 67.329 9.701 24.134 1.00 35.16 146 GLY A O 1
ATOM 1070 N N . GLU A 1 150 ? 67.475 11.894 23.741 1.00 30.28 147 GLU A N 1
ATOM 1071 C CA . GLU A 1 150 ? 66.112 12.071 24.234 1.00 34.18 147 GLU A CA 1
ATOM 1072 C C . GLU A 1 150 ? 65.069 11.470 23.292 1.00 31.85 147 GLU A C 1
ATOM 1073 O O . GLU A 1 150 ? 63.913 11.315 23.662 1.00 33.62 147 GLU A O 1
ATOM 1079 N N . LEU A 1 151 ? 65.470 11.161 22.069 1.00 29.16 148 LEU A N 1
ATOM 1080 C CA . LEU A 1 151 ? 64.548 10.518 21.144 1.00 32.52 148 LEU A CA 1
ATOM 1081 C C . LEU A 1 151 ? 64.196 9.107 21.641 1.00 35.64 148 LEU A C 1
ATOM 1082 O O . LEU A 1 151 ? 63.179 8.577 21.253 1.00 33.00 148 LEU A O 1
ATOM 1087 N N . LEU A 1 152 ? 65.038 8.508 22.490 1.00 33.21 149 LEU A N 1
ATOM 1088 C CA . LEU A 1 152 ? 64.723 7.212 23.082 1.00 39.98 149 LEU A CA 1
ATOM 1089 C C . LEU A 1 152 ? 63.492 7.285 24.005 1.00 41.27 149 LEU A C 1
ATOM 1090 O O . LEU A 1 152 ? 62.935 6.252 24.359 1.00 45.20 149 LEU A O 1
ATOM 1095 N N . GLU A 1 153 ? 63.054 8.496 24.363 1.00 37.65 150 GLU A N 1
ATOM 1096 C CA . GLU A 1 153 ? 61.792 8.687 25.096 1.00 35.23 150 GLU A CA 1
ATOM 1097 C C . GLU A 1 153 ? 60.931 9.756 24.443 1.00 32.97 150 GLU A C 1
ATOM 1098 O O . GLU A 1 153 ? 60.812 10.876 24.947 1.00 31.89 150 GLU A O 1
ATOM 1104 N N . PRO A 1 154 ? 60.288 9.399 23.328 1.00 40.53 151 PRO A N 1
ATOM 1105 C CA . PRO A 1 154 ? 59.560 10.373 22.505 1.00 38.80 151 PRO A CA 1
ATOM 1106 C C . PRO A 1 154 ? 58.487 11.128 23.276 1.00 37.12 151 PRO A C 1
ATOM 1107 O O . PRO A 1 154 ? 58.283 12.320 23.053 1.00 41.22 151 PRO A O 1
ATOM 1111 N N . GLN A 1 155 ? 57.785 10.436 24.156 1.00 40.32 152 GLN A N 1
ATOM 1112 C CA . GLN A 1 155 ? 56.659 11.038 24.847 1.00 42.03 152 GLN A CA 1
ATOM 1113 C C . GLN A 1 155 ? 57.200 12.073 25.829 1.00 39.07 152 GLN A C 1
ATOM 1114 O O . GLN A 1 155 ? 56.659 13.166 25.976 1.00 34.58 152 GLN A O 1
ATOM 1120 N N . ARG A 1 156 ? 58.282 11.721 26.508 1.00 34.53 153 ARG A N 1
ATOM 1121 C CA . ARG A 1 156 ? 58.905 12.652 27.437 1.00 39.55 153 ARG A CA 1
ATOM 1122 C C . ARG A 1 156 ? 59.426 13.882 26.696 1.00 36.86 153 ARG A C 1
ATOM 1123 O O . ARG A 1 156 ? 59.129 15.007 27.082 1.00 32.39 153 ARG A O 1
ATOM 1131 N N . LEU A 1 157 ? 60.182 13.651 25.615 1.00 35.73 154 LEU A N 1
ATOM 1132 C CA . LEU A 1 157 ? 60.728 14.727 24.797 1.00 29.73 154 LEU A CA 1
ATOM 1133 C C . LEU A 1 157 ? 59.606 15.647 24.261 1.00 35.44 154 LEU A C 1
ATOM 1134 O O . LEU A 1 157 ? 59.688 16.884 24.344 1.00 36.11 154 LEU A O 1
ATOM 1139 N N . CYS A 1 158 ? 58.558 15.037 23.724 1.00 32.33 155 CYS A N 1
ATOM 1140 C CA . CYS A 1 158 ? 57.398 15.782 23.259 1.00 37.72 155 CYS A CA 1
ATOM 1141 C C . CYS A 1 158 ? 56.789 16.675 24.352 1.00 39.49 155 CYS A C 1
ATOM 1142 O O . CYS A 1 158 ? 56.402 17.810 24.096 1.00 32.47 155 CYS A O 1
ATOM 1145 N N . GLU A 1 159 ? 56.690 16.159 25.568 1.00 36.89 156 GLU A N 1
ATOM 1146 C CA . GLU A 1 159 ? 56.092 16.944 26.631 1.00 41.04 156 GLU A CA 1
ATOM 1147 C C . GLU A 1 159 ? 56.996 18.102 26.995 1.00 40.84 156 GLU A C 1
ATOM 1148 O O . GLU A 1 159 ? 56.535 19.216 27.226 1.00 37.33 156 GLU A O 1
ATOM 1154 N N . ALA A 1 160 ? 58.294 17.839 27.042 1.00 30.22 157 ALA A N 1
ATOM 1155 C CA . ALA A 1 160 ? 59.239 18.876 27.395 1.00 32.55 157 ALA A CA 1
ATOM 1156 C C . ALA A 1 160 ? 59.215 19.987 26.342 1.00 36.63 157 ALA A C 1
ATOM 1157 O O . ALA A 1 160 ? 59.210 21.169 26.675 1.00 36.95 157 ALA A O 1
ATOM 1159 N N . LEU A 1 161 ? 59.186 19.599 25.072 1.00 36.65 158 LEU A N 1
ATOM 1160 C CA . LEU A 1 161 ? 59.159 20.577 23.989 1.00 32.65 158 LEU A CA 1
ATOM 1161 C C . LEU A 1 161 ? 57.907 21.441 24.055 1.00 37.93 158 LEU A C 1
ATOM 1162 O O . LEU A 1 161 ? 57.964 22.656 23.875 1.00 34.16 158 LEU A O 1
ATOM 1167 N N . ILE A 1 162 ? 56.767 20.813 24.327 1.00 44.81 159 ILE A N 1
ATOM 1168 C CA . ILE A 1 162 ? 55.523 21.559 24.450 1.00 39.44 159 ILE A CA 1
ATOM 1169 C C . ILE A 1 162 ? 55.648 22.606 25.546 1.00 42.86 159 ILE A C 1
ATOM 1170 O O . ILE A 1 162 ? 55.246 23.750 25.358 1.00 43.11 159 ILE A O 1
ATOM 1175 N N . LYS A 1 163 ? 56.215 22.210 26.684 1.00 39.12 160 LYS A N 1
ATOM 1176 C CA . LYS A 1 163 ? 56.454 23.153 27.776 1.00 42.38 160 LYS A CA 1
ATOM 1177 C C . LYS A 1 163 ? 57.346 24.303 27.337 1.00 45.75 160 LYS A C 1
ATOM 1178 O O . LYS A 1 163 ? 57.056 25.468 27.631 1.00 46.51 160 LYS A O 1
ATOM 1184 N N . ASP A 1 164 ? 58.429 23.970 26.637 1.00 35.47 161 ASP A N 1
ATOM 1185 C CA . ASP A 1 164 ? 59.318 24.984 26.089 1.00 40.91 161 ASP A CA 1
ATOM 1186 C C . ASP A 1 164 ? 58.576 25.980 25.222 1.00 43.90 161 ASP A C 1
ATOM 1187 O O . ASP A 1 164 ? 58.811 27.171 25.345 1.00 40.94 161 ASP A O 1
ATOM 1192 N N . PHE A 1 165 ? 57.713 25.496 24.324 1.00 42.39 162 PHE A N 1
ATOM 1193 C CA . PHE A 1 165 ? 57.038 26.391 23.388 1.00 39.96 162 PHE A CA 1
ATOM 1194 C C . PHE A 1 165 ? 56.142 27.360 24.157 1.00 47.69 162 PHE A C 1
ATOM 1195 O O . PHE A 1 165 ? 56.084 28.548 23.839 1.00 36.63 162 PHE A O 1
ATOM 1203 N N A GLU A 1 166 ? 55.430 26.837 25.151 0.53 46.11 163 GLU A N 1
ATOM 1204 N N B GLU A 1 166 ? 55.439 26.845 25.159 0.47 46.51 163 GLU A N 1
ATOM 1205 C CA A GLU A 1 166 ? 54.540 27.648 25.971 0.53 53.31 163 GLU A CA 1
ATOM 1206 C CA B GLU A 1 166 ? 54.527 27.662 25.948 0.47 53.19 163 GLU A CA 1
ATOM 1207 C C A GLU A 1 166 ? 55.323 28.785 26.614 0.53 53.78 163 GLU A C 1
ATOM 1208 C C B GLU A 1 166 ? 55.279 28.776 26.680 0.47 53.66 163 GLU A C 1
ATOM 1209 O O A GLU A 1 166 ? 54.972 29.955 26.482 0.53 57.88 163 GLU A O 1
ATOM 1210 O O B GLU A 1 166 ? 54.856 29.928 26.671 0.47 58.12 163 GLU A O 1
ATOM 1221 N N . ALA A 1 167 ? 56.402 28.425 27.294 1.00 50.30 164 ALA A N 1
ATOM 1222 C CA . ALA A 1 167 ? 57.261 29.399 27.958 1.00 53.35 164 ALA A CA 1
ATOM 1223 C C . ALA A 1 167 ? 57.804 30.445 26.990 1.00 56.81 164 ALA A C 1
ATOM 1224 O O . ALA A 1 167 ? 58.165 31.551 27.385 1.00 55.91 164 ALA A O 1
ATOM 1226 N N . ASN A 1 168 ? 57.929 30.048 25.734 1.00 52.45 165 ASN A N 1
ATOM 1227 C CA . ASN A 1 168 ? 58.400 30.897 24.651 1.00 49.00 165 ASN A CA 1
ATOM 1228 C C . ASN A 1 168 ? 57.317 31.549 23.801 1.00 44.57 165 ASN A C 1
ATOM 1229 O O . ASN A 1 168 ? 57.614 32.054 22.714 1.00 48.96 165 ASN A O 1
ATOM 1234 N N . LYS A 1 169 ? 56.057 31.423 24.192 1.00 46.97 166 LYS A N 1
ATOM 1235 C CA . LYS A 1 169 ? 54.986 31.818 23.272 1.00 52.74 166 LYS A CA 1
ATOM 1236 C C . LYS A 1 169 ? 55.088 33.239 22.689 1.00 53.88 166 LYS A C 1
ATOM 1237 O O . LYS A 1 169 ? 54.704 33.459 21.534 1.00 57.45 166 LYS A O 1
ATOM 1243 N N . THR A 1 170 ? 55.611 34.193 23.460 1.00 47.81 167 THR A N 1
ATOM 1244 C CA . THR A 1 170 ? 55.753 35.553 22.933 1.00 55.13 167 THR A CA 1
ATOM 1245 C C . THR A 1 170 ? 56.778 35.579 21.806 1.00 51.33 167 THR A C 1
ATOM 1246 O O . THR A 1 170 ? 56.665 36.371 20.878 1.00 56.62 167 THR A O 1
ATOM 1250 N N . PHE A 1 171 ? 57.766 34.694 21.868 1.00 44.37 168 PHE A N 1
ATOM 1251 C CA . PHE A 1 171 ? 58.746 34.615 20.793 1.00 45.19 168 PHE A CA 1
ATOM 1252 C C . PHE A 1 171 ? 58.045 34.100 19.530 1.00 47.57 168 PHE A C 1
ATOM 1253 O O . PHE A 1 171 ? 58.315 34.545 18.417 1.00 47.63 168 PHE A O 1
ATOM 1261 N N . PHE A 1 172 ? 57.112 33.176 19.710 1.00 45.64 169 PHE A N 1
ATOM 1262 C CA . PHE A 1 172 ? 56.405 32.629 18.560 1.00 46.15 169 PHE A CA 1
ATOM 1263 C C . PHE A 1 172 ? 55.461 33.670 17.970 1.00 44.92 169 PHE A C 1
ATOM 1264 O O . PHE A 1 172 ? 55.417 33.840 16.748 1.00 42.96 169 PHE A O 1
ATOM 1272 N N . GLU A 1 173 ? 54.724 34.370 18.837 1.00 49.23 170 GLU A N 1
ATOM 1273 C CA . GLU A 1 173 ? 53.877 35.487 18.411 1.00 57.55 170 GLU A CA 1
ATOM 1274 C C . GLU A 1 173 ? 54.682 36.535 17.641 1.00 56.48 170 GLU A C 1
ATOM 1275 O O . GLU A 1 173 ? 54.287 36.961 16.561 1.00 58.15 170 GLU A O 1
ATOM 1289 N N . LEU A 1 175 ? 57.202 36.122 15.956 1.00 54.91 172 LEU A N 1
ATOM 1290 C CA . LEU A 1 175 ? 57.577 35.600 14.643 1.00 46.19 172 LEU A CA 1
ATOM 1291 C C . LEU A 1 175 ? 56.362 35.263 13.803 1.00 44.93 172 LEU A C 1
ATOM 1292 O O . LEU A 1 175 ? 56.501 34.838 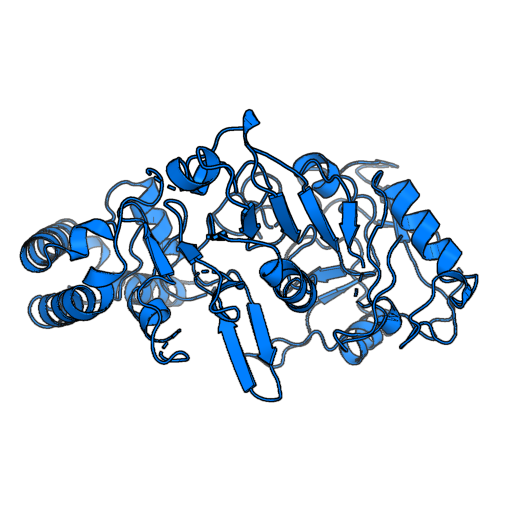12.661 1.00 45.38 172 LEU A O 1
ATOM 1297 N N . GLU A 1 176 ? 55.174 35.442 14.377 1.00 49.11 173 GLU A N 1
ATOM 1298 C CA . GLU A 1 176 ? 53.924 35.122 13.681 1.00 61.04 173 GLU A CA 1
ATOM 1299 C C . GLU A 1 176 ? 53.852 33.671 13.214 1.00 62.62 173 GLU A C 1
ATOM 1300 O O . GLU A 1 176 ? 53.338 33.393 12.133 1.00 64.83 173 GLU A O 1
ATOM 1306 N N . ILE A 1 177 ? 54.365 32.748 14.016 1.00 56.85 174 ILE A N 1
ATOM 1307 C CA . ILE A 1 177 ? 54.180 31.346 13.699 1.00 57.66 174 ILE A CA 1
ATOM 1308 C C . ILE A 1 177 ? 53.505 30.689 14.865 1.00 51.74 174 ILE A C 1
ATOM 1309 O O . ILE A 1 177 ? 53.777 31.036 16.013 1.00 55.51 174 ILE A O 1
ATOM 1314 N N . GLU A 1 178 ? 52.589 29.773 14.583 1.00 46.58 175 GLU A N 1
ATOM 1315 C CA . GLU A 1 178 ? 51.791 29.191 15.658 1.00 42.27 175 GLU A CA 1
ATOM 1316 C C . GLU A 1 178 ? 52.602 28.196 16.477 1.00 51.21 175 GLU A C 1
ATOM 1317 O O . GLU A 1 178 ? 53.627 27.676 16.010 1.00 46.06 175 GLU A O 1
ATOM 1323 N N . ILE A 1 179 ? 52.156 27.946 17.706 1.00 56.57 176 ILE A N 1
ATOM 1324 C CA . ILE A 1 179 ? 52.771 26.904 18.517 1.00 57.88 176 ILE A CA 1
ATOM 1325 C C . ILE A 1 179 ? 52.560 25.552 17.830 1.00 51.64 176 ILE A C 1
ATOM 1326 O O . ILE A 1 179 ? 51.423 25.154 17.576 1.00 51.54 176 ILE A O 1
ATOM 1331 N N . PRO A 1 180 ? 53.651 24.826 17.560 1.00 48.99 177 PRO A N 1
ATOM 1332 C CA . PRO A 1 180 ? 53.566 23.526 16.873 1.00 43.51 177 PRO A CA 1
ATOM 1333 C C . PRO A 1 180 ? 52.547 22.604 17.525 1.00 43.83 177 PRO A C 1
ATOM 1334 O O . PRO A 1 180 ? 52.348 22.638 18.747 1.00 46.43 177 PRO A O 1
ATOM 1338 N N . SER A 1 181 ? 51.874 21.814 16.702 1.00 46.42 178 SER A N 1
ATOM 1339 C CA . SER A 1 181 ? 50.890 20.832 17.176 1.00 53.43 178 SER A CA 1
ATOM 1340 C C . SER A 1 181 ? 51.542 19.737 18.021 1.00 44.65 178 SER A C 1
ATOM 1341 O O . SER A 1 181 ? 52.556 19.151 17.620 1.00 50.23 178 SER A O 1
ATOM 1344 N N . ALA A 1 182 ? 50.950 19.441 19.168 1.00 42.15 179 ALA A N 1
ATOM 1345 C CA . ALA A 1 182 ? 51.455 18.375 20.022 1.00 49.57 179 ALA A CA 1
ATOM 1346 C C . ALA A 1 182 ? 51.310 17.003 19.349 1.00 49.61 179 ALA A C 1
ATOM 1347 O O . ALA A 1 182 ? 52.212 16.157 19.423 1.00 43.32 179 ALA A O 1
ATOM 1349 N N A GLU A 1 183 ? 50.184 16.800 18.678 0.49 47.45 180 GLU A N 1
ATOM 1350 N N B GLU A 1 183 ? 50.168 16.800 18.690 0.51 47.43 180 GLU A N 1
ATOM 1351 C CA A GLU A 1 183 ? 49.913 15.546 17.997 0.49 48.00 180 GLU A CA 1
ATOM 1352 C CA B GLU A 1 183 ? 49.872 15.565 17.965 0.51 48.96 180 GLU A CA 1
ATOM 1353 C C A GLU A 1 183 ? 50.913 15.300 16.864 0.49 45.94 180 GLU A C 1
ATOM 1354 C C B GLU A 1 183 ? 50.920 15.314 16.883 0.51 45.99 180 GLU A C 1
ATOM 1355 O O A GLU A 1 183 ? 51.502 14.220 16.768 0.49 44.55 180 GLU A O 1
ATOM 1356 O O B GLU A 1 183 ? 51.542 14.249 16.836 0.51 44.65 180 GLU A O 1
ATOM 1367 N N . GLU A 1 184 ? 51.120 16.305 16.019 1.00 41.45 181 GLU A N 1
ATOM 1368 C CA . GLU A 1 184 ? 52.108 16.194 14.948 1.00 48.34 181 GLU A CA 1
ATOM 1369 C C . GLU A 1 184 ? 53.514 15.924 15.506 1.00 40.07 181 GLU A C 1
ATOM 1370 O O . GLU A 1 184 ? 54.251 15.065 15.004 1.00 37.24 181 GLU A O 1
ATOM 1376 N N . LEU A 1 185 ? 53.878 16.676 16.539 1.00 33.09 182 LEU A N 1
ATOM 1377 C CA . LEU A 1 185 ? 55.195 16.569 17.145 1.00 39.17 182 LEU A CA 1
ATOM 1378 C C . LEU A 1 185 ? 55.427 15.150 17.678 1.00 33.79 182 LEU A C 1
ATOM 1379 O O . LEU A 1 185 ? 56.493 14.548 17.452 1.00 32.54 182 LEU A O 1
ATOM 1384 N N . LEU A 1 186 ? 54.434 14.615 18.388 1.00 30.04 183 LEU A N 1
ATOM 1385 C CA . LEU A 1 186 ? 54.595 13.273 18.959 1.00 37.33 183 LEU A CA 1
ATOM 1386 C C . LEU A 1 186 ? 54.793 12.275 17.825 1.00 45.99 183 LEU A C 1
ATOM 1387 O O . LEU A 1 186 ? 55.645 11.384 17.901 1.00 39.88 183 LEU A O 1
ATOM 1392 N N . ALA A 1 187 ? 54.032 12.457 16.747 1.00 34.87 184 ALA A N 1
ATOM 1393 C CA . ALA A 1 187 ? 54.086 11.513 15.646 1.00 40.45 184 ALA A CA 1
ATOM 1394 C C . ALA A 1 187 ? 55.459 11.562 14.993 1.00 42.02 184 ALA A C 1
ATOM 1395 O O . ALA A 1 187 ? 56.006 10.520 14.608 1.00 39.39 184 ALA A O 1
ATOM 1397 N N . ASP A 1 188 ? 56.037 12.760 14.863 1.00 37.62 185 ASP A N 1
ATOM 1398 C CA . ASP A 1 188 ? 57.367 12.853 14.241 1.00 27.97 185 ASP A CA 1
ATOM 1399 C C . ASP A 1 188 ? 58.417 12.268 15.182 1.00 34.86 185 ASP A C 1
ATOM 1400 O O . ASP A 1 188 ? 59.330 11.535 14.774 1.00 34.74 185 ASP A O 1
ATOM 1405 N N . LEU A 1 189 ? 58.271 12.568 16.457 1.00 23.24 186 LEU A N 1
ATOM 1406 C CA . LEU A 1 189 ? 59.264 12.094 17.420 1.00 30.19 186 LEU A CA 1
ATOM 1407 C C . LEU A 1 189 ? 59.220 10.556 17.527 1.00 35.02 186 LEU A C 1
ATOM 1408 O O . LEU A 1 189 ? 60.272 9.892 17.589 1.00 31.95 186 LEU A O 1
ATOM 1413 N N . LYS A 1 190 ? 58.012 9.989 17.500 1.00 34.06 187 LYS A N 1
ATOM 1414 C CA . LYS A 1 190 ? 57.862 8.527 17.546 1.00 36.84 187 LYS A CA 1
ATOM 1415 C C . LYS A 1 190 ? 58.503 7.933 16.317 1.00 33.53 187 LYS A C 1
ATOM 1416 O O . LYS A 1 190 ? 59.245 6.938 16.390 1.00 37.46 187 LYS A O 1
ATOM 1422 N N . ARG A 1 191 ? 58.241 8.552 15.174 1.00 31.26 188 ARG A N 1
ATOM 1423 C CA . ARG A 1 191 ? 58.885 8.065 13.970 1.00 34.24 188 ARG A CA 1
ATOM 1424 C C . ARG A 1 191 ? 60.398 8.114 14.098 1.00 36.09 188 ARG A C 1
ATOM 1425 O O . ARG A 1 191 ? 61.089 7.181 13.667 1.00 34.14 188 ARG A O 1
ATOM 1433 N N . PHE A 1 192 ? 60.932 9.189 14.683 1.00 28.50 189 PHE A N 1
ATOM 1434 C CA . PHE A 1 192 ? 62.395 9.319 14.734 1.00 32.66 189 PHE A CA 1
ATOM 1435 C C . PHE A 1 192 ? 62.900 8.228 15.662 1.00 32.44 189 PHE A C 1
ATOM 1436 O O . PHE A 1 192 ? 63.944 7.616 15.437 1.00 29.72 189 PHE A O 1
ATOM 1444 N N . ASN A 1 193 ? 62.143 8.006 16.730 1.00 29.12 190 ASN A N 1
ATOM 1445 C CA . ASN A 1 193 ? 62.502 6.988 17.691 1.00 33.43 190 ASN A CA 1
ATOM 1446 C C . ASN A 1 193 ? 62.578 5.594 17.048 1.00 39.63 190 ASN A C 1
ATOM 1447 O O . ASN A 1 193 ? 63.536 4.846 17.279 1.00 35.37 190 ASN A O 1
ATOM 1452 N N . GLU A 1 194 ? 61.578 5.261 16.237 1.00 37.34 191 GLU A N 1
ATOM 1453 C CA . GLU A 1 194 ? 61.454 3.910 15.677 1.00 42.60 191 GLU A CA 1
ATOM 1454 C C . GLU A 1 194 ? 62.545 3.659 14.688 1.00 38.37 191 GLU A C 1
ATOM 1455 O O . GLU A 1 194 ? 63.137 2.568 14.646 1.00 36.54 191 GLU A O 1
ATOM 1461 N N . ILE A 1 195 ? 62.815 4.685 13.889 1.00 35.19 192 ILE A N 1
ATOM 1462 C CA . ILE A 1 195 ? 63.865 4.612 12.890 1.00 32.83 192 ILE A CA 1
ATOM 1463 C C . ILE A 1 195 ? 65.271 4.708 13.468 1.00 37.38 192 ILE A C 1
ATOM 1464 O O . ILE A 1 195 ? 66.165 3.957 13.050 1.00 35.99 192 ILE A O 1
ATOM 1469 N N . LEU A 1 196 ? 65.505 5.641 14.399 1.00 35.77 193 LEU A N 1
ATOM 1470 C CA . LEU A 1 196 ? 66.899 5.883 14.806 1.00 29.48 193 LEU A CA 1
ATOM 1471 C C . LEU A 1 196 ? 67.376 5.065 15.990 1.00 31.18 193 LEU A C 1
ATOM 1472 O O . LEU A 1 196 ? 68.584 4.992 16.249 1.00 33.11 193 LEU A O 1
ATOM 1477 N N . THR A 1 197 ? 66.457 4.410 16.697 1.00 28.31 194 THR A N 1
ATOM 1478 C CA . THR A 1 197 ? 66.892 3.717 17.918 1.00 29.16 194 THR A CA 1
ATOM 1479 C C . THR A 1 197 ? 68.127 2.830 17.749 1.00 32.28 194 THR A C 1
ATOM 1480 O O . THR A 1 197 ? 69.015 2.859 18.595 1.00 33.24 194 THR A O 1
ATOM 1484 N N . PRO A 1 198 ? 68.198 2.047 16.651 1.00 31.27 195 PRO A N 1
ATOM 1485 C CA . PRO A 1 198 ? 69.324 1.117 16.465 1.00 35.54 195 PRO A CA 1
ATOM 1486 C C . PRO A 1 198 ? 70.656 1.800 16.233 1.00 35.46 195 PRO A C 1
ATOM 1487 O O . PRO A 1 198 ? 71.676 1.111 16.264 1.00 38.06 195 PRO A O 1
ATOM 1491 N N . TYR A 1 199 ? 70.647 3.074 15.839 1.00 34.08 196 TYR A N 1
ATOM 1492 C CA . TYR A 1 199 ? 71.892 3.828 15.648 1.00 32.23 196 TYR A CA 1
ATOM 1493 C C . TYR A 1 199 ? 72.344 4.708 16.808 1.00 36.91 196 TYR A C 1
ATOM 1494 O O . TYR A 1 199 ? 73.476 5.217 16.817 1.00 29.90 196 TYR A O 1
ATOM 1503 N N . ILE A 1 200 ? 71.479 4.907 17.789 1.00 31.46 197 ILE A N 1
ATOM 1504 C CA . ILE A 1 200 ? 71.834 5.854 18.823 1.00 28.21 197 ILE A CA 1
ATOM 1505 C C . ILE A 1 200 ? 72.653 5.170 19.906 1.00 33.61 197 ILE A C 1
ATOM 1506 O O . ILE A 1 200 ? 72.205 4.199 20.505 1.00 35.35 197 ILE A O 1
ATOM 1511 N N . THR A 1 201 ? 73.851 5.670 20.175 1.00 32.94 198 THR A N 1
ATOM 1512 C CA . THR A 1 201 ? 74.639 5.122 21.280 1.00 36.33 198 THR A CA 1
ATOM 1513 C C . THR A 1 201 ? 75.540 6.185 21.952 1.00 35.88 198 THR A C 1
ATOM 1514 O O . THR A 1 201 ? 75.585 7.340 21.508 1.00 29.58 198 THR A O 1
ATOM 1518 N N . ASP A 1 202 ? 76.353 5.784 22.930 1.00 31.31 199 ASP A N 1
ATOM 1519 C CA . ASP A 1 202 ? 77.297 6.732 23.503 1.00 33.73 199 ASP A CA 1
ATOM 1520 C C . ASP A 1 202 ? 78.537 6.635 22.629 1.00 38.79 199 ASP A C 1
ATOM 1521 O O . ASP A 1 202 ? 79.326 5.674 22.716 1.00 32.92 199 ASP A O 1
ATOM 1526 N N . THR A 1 203 ? 78.765 7.681 21.837 1.00 37.39 200 THR A N 1
ATOM 1527 C CA . THR A 1 203 ? 79.820 7.618 20.826 1.00 31.30 200 THR A CA 1
ATOM 1528 C C . THR A 1 203 ? 81.183 7.910 21.405 1.00 34.04 200 THR A C 1
ATOM 1529 O O . THR A 1 203 ? 82.198 7.580 20.801 1.00 29.04 200 THR A O 1
ATOM 1533 N N . THR A 1 204 ? 81.206 8.500 22.592 1.00 32.26 201 THR A N 1
ATOM 1534 C CA . THR A 1 204 ? 82.470 8.778 23.259 1.00 33.54 201 THR A CA 1
ATOM 1535 C C . THR A 1 204 ? 83.023 7.461 23.776 1.00 32.26 201 THR A C 1
ATOM 1536 O O . THR A 1 204 ? 84.200 7.122 23.557 1.00 32.19 201 THR A O 1
ATOM 1540 N N . ARG A 1 205 ? 82.166 6.704 24.455 1.00 29.97 202 ARG A N 1
ATOM 1541 C CA . ARG A 1 205 ? 82.599 5.393 24.920 1.00 33.48 202 ARG A CA 1
ATOM 1542 C C . ARG A 1 205 ? 83.088 4.513 23.746 1.00 34.60 202 ARG A C 1
ATOM 1543 O O . ARG A 1 205 ? 84.203 3.957 23.788 1.00 29.86 202 ARG A O 1
ATOM 1559 N N . LEU A 1 207 ? 84.140 5.447 20.690 1.00 37.74 204 LEU A N 1
ATOM 1560 C CA . LEU A 1 207 ? 85.368 5.859 20.015 1.00 26.78 204 LEU A CA 1
ATOM 1561 C C . LEU A 1 207 ? 86.586 5.591 20.922 1.00 35.81 204 LEU A C 1
ATOM 1562 O O . LEU A 1 207 ? 87.671 5.195 20.454 1.00 37.97 204 LEU A O 1
ATOM 1567 N N . TRP A 1 208 ? 86.420 5.796 22.222 1.00 30.02 205 TRP A N 1
ATOM 1568 C CA . TRP A 1 208 ? 87.539 5.528 23.134 1.00 36.29 205 TRP A CA 1
ATOM 1569 C C . TRP A 1 208 ? 87.947 4.042 23.087 1.00 40.13 205 TRP A C 1
ATOM 1570 O O . TRP A 1 208 ? 89.136 3.703 23.080 1.00 37.88 205 TRP A O 1
ATOM 1581 N N . LYS A 1 209 ? 86.942 3.168 23.077 1.00 36.55 206 LYS A N 1
ATOM 1582 C CA . LYS A 1 209 ? 87.146 1.739 22.948 1.00 39.95 206 LYS A CA 1
ATOM 1583 C C . LYS A 1 209 ? 87.938 1.409 21.661 1.00 40.84 206 LYS A C 1
ATOM 1584 O O . LYS A 1 209 ? 88.944 0.695 21.701 1.00 41.86 206 LYS A O 1
ATOM 1590 N N . ALA A 1 210 ? 87.511 1.963 20.532 1.00 34.94 207 ALA A N 1
ATOM 1591 C CA . ALA A 1 210 ? 88.228 1.763 19.274 1.00 41.01 207 ALA A CA 1
ATOM 1592 C C . ALA A 1 210 ? 89.708 2.109 19.385 1.00 43.21 207 ALA A C 1
ATOM 1593 O O . ALA A 1 210 ? 90.567 1.330 18.952 1.00 42.89 207 ALA A O 1
ATOM 1595 N N . LEU A 1 211 ? 90.026 3.266 19.958 1.00 36.04 208 LEU A N 1
ATOM 1596 C CA . LEU A 1 211 ? 91.438 3.640 20.059 1.00 39.66 208 LEU A CA 1
ATOM 1597 C C . LEU A 1 211 ? 92.173 2.728 21.049 1.00 42.32 208 LEU A C 1
ATOM 1598 O O . LEU A 1 211 ? 93.339 2.386 20.847 1.00 39.42 208 LEU A O 1
ATOM 1603 N N . ASP A 1 212 ? 91.498 2.377 22.140 1.00 41.86 209 ASP A N 1
ATOM 1604 C CA . ASP A 1 212 ? 92.080 1.455 23.114 1.00 41.73 209 ASP A CA 1
ATOM 1605 C C . ASP A 1 212 ? 92.470 0.127 22.440 1.00 47.38 209 ASP A C 1
ATOM 1606 O O . ASP A 1 212 ? 93.487 -0.455 22.776 1.00 48.90 209 ASP A O 1
ATOM 1611 N N . GLU A 1 213 ? 91.676 -0.306 21.462 1.00 40.38 210 GLU A N 1
ATOM 1612 C CA . GLU A 1 213 ? 91.885 -1.566 20.760 1.00 41.62 210 GLU A CA 1
ATOM 1613 C C . GLU A 1 213 ? 92.790 -1.375 19.556 1.00 48.45 210 GLU A C 1
ATOM 1614 O O . GLU A 1 213 ? 92.946 -2.273 18.729 1.00 49.58 210 GLU A O 1
ATOM 1620 N N A ASP A 1 214 ? 93.358 -0.179 19.439 0.55 47.67 211 ASP A N 1
ATOM 1621 N N B ASP A 1 214 ? 93.337 -0.171 19.450 0.45 47.86 211 ASP A N 1
ATOM 1622 C CA A ASP A 1 214 ? 94.315 0.142 18.381 0.55 49.43 211 ASP A CA 1
ATOM 1623 C CA B ASP A 1 214 ? 94.306 0.145 18.419 0.45 49.83 211 ASP A CA 1
ATOM 1624 C C A ASP A 1 214 ? 93.686 0.079 16.996 0.55 46.03 211 ASP A C 1
ATOM 1625 C C B ASP A 1 214 ? 93.682 0.032 17.022 0.45 46.83 211 ASP A C 1
ATOM 1626 O O A ASP A 1 214 ? 94.360 -0.215 16.014 0.55 49.68 211 ASP A O 1
ATOM 1627 O O B ASP A 1 214 ? 94.352 -0.340 16.064 0.45 49.73 211 ASP A O 1
ATOM 1636 N N . LYS A 1 215 ? 92.394 0.354 16.918 1.00 42.81 212 LYS A N 1
ATOM 1637 C CA . LYS A 1 215 ? 91.706 0.415 15.622 1.00 42.99 212 LYS A CA 1
ATOM 1638 C C . LYS A 1 215 ? 92.119 1.652 14.843 1.00 47.09 212 LYS A C 1
ATOM 1639 O O . LYS A 1 215 ? 92.650 2.602 15.411 1.00 41.61 212 LYS A O 1
ATOM 1645 N N . ARG A 1 216 ? 91.898 1.640 13.535 1.00 47.05 213 ARG A N 1
ATOM 1646 C CA . ARG A 1 216 ? 92.280 2.785 12.723 1.00 45.30 213 ARG A CA 1
ATOM 1647 C C . ARG A 1 216 ? 91.133 3.763 12.600 1.00 39.61 213 ARG A C 1
ATOM 1648 O O . ARG A 1 216 ? 90.031 3.391 12.196 1.00 39.81 213 ARG A O 1
ATOM 1656 N N . VAL A 1 217 ? 91.422 5.023 12.924 1.00 38.06 214 VAL A N 1
ATOM 1657 C CA . VAL A 1 217 ? 90.408 6.060 13.052 1.00 33.31 214 VAL A CA 1
ATOM 1658 C C . VAL A 1 217 ? 90.740 7.319 12.252 1.00 37.23 214 VAL A C 1
ATOM 1659 O O . VAL A 1 217 ? 91.823 7.897 12.366 1.00 39.00 214 VAL A O 1
ATOM 1663 N N . LEU A 1 218 ? 89.787 7.741 11.441 1.00 30.29 215 LEU A N 1
ATOM 1664 C CA . LEU A 1 218 ? 89.922 8.961 10.681 1.00 38.61 215 LEU A CA 1
ATOM 1665 C C . LEU A 1 218 ? 88.843 9.932 11.149 1.00 40.03 215 LEU A C 1
ATOM 1666 O O . LEU A 1 218 ? 87.676 9.551 11.282 1.00 36.22 215 LEU A O 1
ATOM 1671 N N . LEU A 1 219 ? 89.239 11.180 11.402 1.00 33.40 216 LEU A N 1
ATOM 1672 C CA . LEU A 1 219 ? 88.280 12.238 11.695 1.00 31.99 216 LEU A CA 1
ATOM 1673 C C . LEU A 1 219 ? 88.180 13.123 10.484 1.00 32.48 216 LEU A C 1
ATOM 1674 O O . LEU A 1 219 ? 89.180 13.647 9.986 1.00 33.32 216 LEU A O 1
ATOM 1679 N N . GLU A 1 220 ? 86.967 13.266 9.990 1.00 31.11 217 GLU A N 1
ATOM 1680 C CA . GLU A 1 220 ? 86.728 14.051 8.817 1.00 37.98 217 GLU A CA 1
ATOM 1681 C C . GLU A 1 220 ? 86.281 15.415 9.324 1.00 39.09 217 GLU A C 1
ATOM 1682 O O . GLU A 1 220 ? 85.189 15.516 9.872 1.00 45.20 217 GLU A O 1
ATOM 1688 N N . GLY A 1 221 ? 87.120 16.449 9.187 1.00 40.61 218 GLY A N 1
ATOM 1689 C CA . GLY A 1 221 ? 86.716 17.818 9.515 1.00 35.41 218 GLY A CA 1
ATOM 1690 C C . GLY A 1 221 ? 85.790 18.215 8.401 1.00 41.14 218 GLY A C 1
ATOM 1691 O O . GLY A 1 221 ? 86.136 18.029 7.244 1.00 64.17 218 GLY A O 1
ATOM 1692 N N A ALA A 1 222 ? 84.614 18.735 8.706 0.50 50.26 219 ALA A N 1
ATOM 1693 N N B ALA A 1 222 ? 84.612 18.731 8.701 0.50 50.27 219 ALA A N 1
ATOM 1694 C CA A ALA A 1 222 ? 83.635 18.893 7.637 0.50 58.28 219 ALA A CA 1
ATOM 1695 C CA B ALA A 1 222 ? 83.646 18.888 7.622 0.50 58.25 219 ALA A CA 1
ATOM 1696 C C A ALA A 1 222 ? 83.530 20.285 6.984 0.50 55.56 219 ALA A C 1
ATOM 1697 C C B ALA A 1 222 ? 83.563 20.285 6.976 0.50 55.52 219 ALA A C 1
ATOM 1698 O O A ALA A 1 222 ? 82.783 20.443 6.006 0.50 57.56 219 ALA A O 1
ATOM 1699 O O B ALA A 1 222 ? 82.821 20.461 6.001 0.50 57.84 219 ALA A O 1
ATOM 1702 N N A GLN A 1 223 ? 84.274 21.275 7.487 0.49 45.66 220 GLN A N 1
ATOM 1703 N N B GLN A 1 223 ? 84.319 21.262 7.486 0.51 45.37 220 GLN A N 1
ATOM 1704 C CA A GLN A 1 223 ? 84.192 22.614 6.894 0.49 45.34 220 GLN A CA 1
ATOM 1705 C CA B GLN A 1 223 ? 84.201 22.623 6.954 0.51 45.11 220 GLN A CA 1
ATOM 1706 C C A GLN A 1 223 ? 85.519 23.382 6.768 0.49 42.76 220 GLN A C 1
ATOM 1707 C C B GLN A 1 223 ? 85.527 23.390 6.781 0.51 42.78 220 GLN A C 1
ATOM 1708 O O A GLN A 1 223 ? 86.483 23.107 7.469 0.49 45.86 220 GLN A O 1
ATOM 1709 O O B GLN A 1 223 ? 86.506 23.113 7.458 0.51 45.95 220 GLN A O 1
ATOM 1720 N N . GLY A 1 224 ? 85.542 24.352 5.858 1.00 28.21 221 GLY A N 1
ATOM 1721 C CA . GLY A 1 224 ? 86.721 25.161 5.588 1.00 25.33 221 GLY A CA 1
ATOM 1722 C C . GLY A 1 224 ? 87.346 25.882 6.797 1.00 31.89 221 GLY A C 1
ATOM 1723 O O . GLY A 1 224 ? 86.671 26.596 7.565 1.00 27.65 221 GLY A O 1
ATOM 1724 N N . SER A 1 225 ? 88.652 25.720 6.966 1.00 28.16 222 SER A N 1
ATOM 1725 C CA . SER A 1 225 ? 89.332 26.368 8.091 1.00 30.61 222 SER A CA 1
ATOM 1726 C C . SER A 1 225 ? 89.112 27.879 8.112 1.00 32.06 222 SER A C 1
ATOM 1727 O O . SER A 1 225 ? 89.013 28.448 9.180 1.00 33.77 222 SER A O 1
ATOM 1738 N N . LEU A 1 227 ? 86.518 29.311 7.464 1.00 30.40 224 LEU A N 1
ATOM 1739 C CA . LEU A 1 227 ? 85.147 29.526 7.962 1.00 32.66 224 LEU A CA 1
ATOM 1740 C C . LEU A 1 227 ? 85.005 29.277 9.452 1.00 30.29 224 LEU A C 1
ATOM 1741 O O . LEU A 1 227 ? 83.893 29.262 9.977 1.00 26.85 224 LEU A O 1
ATOM 1746 N N . ASP A 1 228 ? 86.119 28.994 10.125 1.00 29.61 225 ASP A N 1
ATOM 1747 C CA . ASP A 1 228 ? 86.094 28.763 11.572 1.00 23.67 225 ASP A CA 1
ATOM 1748 C C . ASP A 1 228 ? 85.499 29.965 12.318 1.00 27.92 225 ASP A C 1
ATOM 1749 O O . ASP A 1 228 ? 85.847 31.101 12.009 1.00 27.90 225 ASP A O 1
ATOM 1754 N N . ILE A 1 229 ? 84.659 29.734 13.330 1.00 26.25 226 ILE A N 1
ATOM 1755 C CA . ILE A 1 229 ? 83.943 30.845 13.978 1.00 27.15 226 ILE A CA 1
ATOM 1756 C C . ILE A 1 229 ? 84.912 31.850 14.641 1.00 32.17 226 ILE A C 1
ATOM 1757 O O . ILE A 1 229 ? 84.679 33.060 14.638 1.00 28.31 226 ILE A O 1
ATOM 1762 N N . ASP A 1 230 ? 85.943 31.327 15.295 1.00 30.13 227 ASP A N 1
ATOM 1763 C CA . ASP A 1 230 ? 86.991 32.146 15.925 1.00 30.32 227 ASP A CA 1
ATOM 1764 C C . ASP A 1 230 ? 88.070 32.666 14.980 1.00 29.45 227 ASP A C 1
ATOM 1765 O O . ASP A 1 230 ? 88.469 33.825 15.056 1.00 31.01 227 ASP A O 1
ATOM 1770 N N . HIS A 1 231 ? 88.600 31.780 14.144 1.00 27.03 228 HIS A N 1
ATOM 1771 C CA . HIS A 1 231 ? 89.750 32.133 13.335 1.00 27.65 228 HIS A CA 1
ATOM 1772 C C . HIS A 1 231 ? 89.497 32.534 11.876 1.00 27.06 228 HIS A C 1
ATOM 1773 O O . HIS A 1 231 ? 90.426 32.971 11.190 1.00 30.17 228 HIS A O 1
ATOM 1780 N N . GLY A 1 232 ? 88.258 32.421 11.410 1.00 32.37 229 GLY A N 1
ATOM 1781 C CA . GLY A 1 232 ? 87.953 32.604 9.998 1.00 22.62 229 GLY A CA 1
ATOM 1782 C C . GLY A 1 232 ? 87.597 34.046 9.714 1.00 32.92 229 GLY A C 1
ATOM 1783 O O . GLY A 1 232 ? 87.769 34.890 10.603 1.00 28.41 229 GLY A O 1
ATOM 1784 N N . THR A 1 233 ? 87.028 34.368 8.546 1.00 28.43 230 THR A N 1
ATOM 1785 C CA . THR A 1 233 ? 86.870 35.786 8.321 1.00 25.83 230 THR A CA 1
ATOM 1786 C C . THR A 1 233 ? 85.521 36.182 8.871 1.00 28.42 230 THR A C 1
ATOM 1787 O O . THR A 1 233 ? 84.527 36.270 8.152 1.00 25.32 230 THR A O 1
ATOM 1791 N N . TYR A 1 234 ? 85.543 36.715 10.084 1.00 28.98 231 TYR A N 1
ATOM 1792 C CA . TYR A 1 234 ? 84.280 36.948 10.780 1.00 30.67 231 TYR A CA 1
ATOM 1793 C C . TYR A 1 234 ? 83.701 38.230 10.186 1.00 32.41 231 TYR A C 1
ATOM 1794 O O . TYR A 1 234 ? 84.456 39.103 9.755 1.00 38.39 231 TYR A O 1
ATOM 1803 N N . PRO A 1 235 ? 82.371 38.372 10.132 1.00 36.23 232 PRO A N 1
ATOM 1804 C CA . PRO A 1 235 ? 81.177 37.561 10.383 1.00 32.60 232 PRO A CA 1
ATOM 1805 C C . PRO A 1 235 ? 80.955 36.469 9.330 1.00 38.80 232 PRO A C 1
ATOM 1806 O O . PRO A 1 235 ? 80.035 35.665 9.521 1.00 31.05 232 PRO A O 1
ATOM 1810 N N . TYR A 1 236 ? 81.659 36.456 8.198 1.00 35.02 233 TYR A N 1
ATOM 1811 C CA . TYR A 1 236 ? 81.263 35.402 7.290 1.00 30.35 233 TYR A CA 1
AT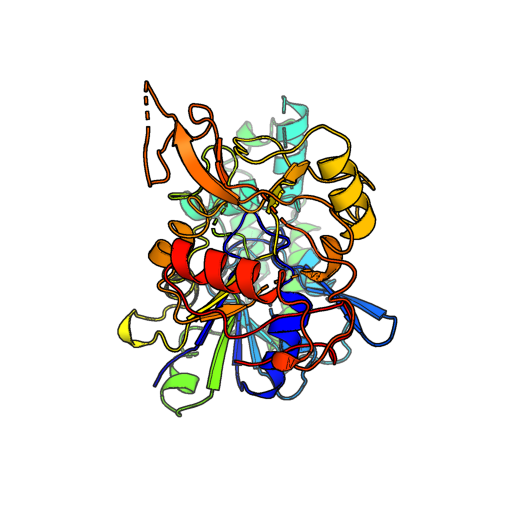OM 1812 C C . TYR A 1 236 ? 82.079 34.154 7.572 1.00 31.54 233 TYR A C 1
ATOM 1813 O O . TYR A 1 236 ? 83.065 33.839 6.871 1.00 29.47 233 TYR A O 1
ATOM 1822 N N . VAL A 1 237 ? 81.455 33.297 8.376 1.00 23.33 234 VAL A N 1
ATOM 1823 C CA . VAL A 1 237 ? 82.087 32.083 8.894 1.00 24.76 234 VAL A CA 1
ATOM 1824 C C . VAL A 1 237 ? 80.927 31.180 9.288 1.00 28.64 234 VAL A C 1
ATOM 1825 O O . VAL A 1 237 ? 79.791 31.649 9.297 1.00 31.55 234 VAL A O 1
ATOM 1829 N N . THR A 1 238 ? 81.187 29.930 9.679 1.00 30.28 235 THR A N 1
ATOM 1830 C CA . THR A 1 238 ? 80.111 29.074 10.208 1.00 34.80 235 THR A CA 1
ATOM 1831 C C . THR A 1 238 ? 80.059 29.341 11.704 1.00 34.28 235 THR A C 1
ATOM 1832 O O . THR A 1 238 ? 80.837 30.151 12.205 1.00 29.87 235 THR A O 1
ATOM 1836 N N . SER A 1 239 ? 79.187 28.625 12.407 1.00 26.95 236 SER A N 1
ATOM 1837 C CA . SER A 1 239 ? 78.943 28.848 13.821 1.00 37.32 236 SER A CA 1
ATOM 1838 C C . SER A 1 239 ? 79.875 28.027 14.674 1.00 38.66 236 SER A C 1
ATOM 1839 O O . SER A 1 239 ? 79.841 28.115 15.889 1.00 40.10 236 SER A O 1
ATOM 1842 N N . SER A 1 240 ? 80.694 27.204 14.051 1.00 33.85 237 SER A N 1
ATOM 1843 C CA . SER A 1 240 ? 81.428 26.233 14.827 1.00 38.62 237 SER A CA 1
ATOM 1844 C C . SER A 1 240 ? 82.928 26.312 14.565 1.00 35.28 237 SER A C 1
ATOM 1845 O O . SER A 1 240 ? 83.366 26.973 13.626 1.00 30.57 237 SER A O 1
ATOM 1848 N N . SER A 1 241 ? 83.712 25.679 15.432 1.00 36.68 238 SER A N 1
ATOM 1849 C CA . SER A 1 241 ? 85.144 25.544 15.209 1.00 35.01 238 SER A CA 1
ATOM 1850 C C . SER A 1 241 ? 85.335 24.586 14.057 1.00 37.97 238 SER A C 1
ATOM 1851 O O . SER A 1 241 ? 84.718 23.519 14.032 1.00 38.34 238 SER A O 1
ATOM 1854 N N . THR A 1 242 ? 86.069 25.001 13.037 1.00 36.66 239 THR A N 1
ATOM 1855 C CA . THR A 1 242 ? 86.426 24.069 11.972 1.00 31.94 239 THR A CA 1
ATOM 1856 C C . THR A 1 242 ? 87.834 23.494 11.944 1.00 37.42 239 THR A C 1
ATOM 1857 O O . THR A 1 242 ? 88.147 22.689 11.068 1.00 33.45 239 THR A O 1
ATOM 1861 N N . ILE A 1 243 ? 88.703 23.899 12.856 1.00 33.82 240 ILE A N 1
ATOM 1862 C CA . ILE A 1 243 ? 90.084 23.444 12.738 1.00 30.92 240 ILE A CA 1
ATOM 1863 C C . ILE A 1 243 ? 90.303 22.151 13.512 1.00 32.92 240 ILE A C 1
ATOM 1864 O O . ILE A 1 243 ? 89.442 21.736 14.302 1.00 32.97 240 ILE A O 1
ATOM 1869 N N . SER A 1 244 ? 91.492 21.572 13.378 1.00 26.36 241 SER A N 1
ATOM 1870 C CA . SER A 1 244 ? 91.686 20.188 13.821 1.00 30.17 241 SER A CA 1
ATOM 1871 C C . SER A 1 244 ? 91.432 19.966 15.296 1.00 30.59 241 SER A C 1
ATOM 1872 O O . SER A 1 244 ? 90.918 18.917 15.680 1.00 33.20 241 SER A O 1
ATOM 1875 N N . ALA A 1 245 ? 91.787 20.925 16.145 1.00 26.04 242 ALA A N 1
ATOM 1876 C CA . ALA A 1 245 ? 91.590 20.671 17.573 1.00 29.28 242 ALA A CA 1
ATOM 1877 C C . ALA A 1 245 ? 90.086 20.718 17.865 1.00 31.83 242 ALA A C 1
ATOM 1878 O O . ALA A 1 245 ? 89.583 20.115 18.795 1.00 29.81 242 ALA A O 1
ATOM 1880 N N . GLY A 1 246 ? 89.356 21.436 17.037 1.00 28.29 243 GLY A N 1
ATOM 1881 C CA . GLY A 1 246 ? 87.918 21.435 17.182 1.00 24.00 243 GLY A CA 1
ATOM 1882 C C . GLY A 1 246 ? 87.396 20.051 16.849 1.00 34.19 243 GLY A C 1
ATOM 1883 O O . GLY A 1 246 ? 86.425 19.607 17.456 1.00 33.36 243 GLY A O 1
ATOM 1884 N N A THR A 1 247 ? 88.030 19.368 15.898 0.53 26.26 244 THR A N 1
ATOM 1885 N N B THR A 1 247 ? 88.028 19.362 15.892 0.47 26.54 244 THR A N 1
ATOM 1886 C CA A THR A 1 247 ? 87.557 18.052 15.510 0.53 28.77 244 THR A CA 1
ATOM 1887 C CA B THR A 1 247 ? 87.556 18.033 15.509 0.47 28.94 244 THR A CA 1
ATOM 1888 C C A THR A 1 247 ? 87.747 17.082 16.681 0.53 33.00 244 THR A C 1
ATOM 1889 C C B THR A 1 247 ? 87.757 17.061 16.672 0.47 32.84 244 THR A C 1
ATOM 1890 O O A THR A 1 247 ? 86.900 16.233 16.938 0.53 32.47 244 THR A O 1
ATOM 1891 O O B THR A 1 247 ? 86.932 16.184 16.908 0.47 32.38 244 THR A O 1
ATOM 1898 N N . LEU A 1 248 ? 88.850 17.230 17.411 1.00 32.15 245 LEU A N 1
ATOM 1899 C CA . LEU A 1 248 ? 89.061 16.420 18.605 1.00 27.26 245 LEU A CA 1
ATOM 1900 C C . LEU A 1 248 ? 87.941 16.672 19.626 1.00 35.13 245 LEU A C 1
ATOM 1901 O O . LEU A 1 248 ? 87.382 15.739 20.235 1.00 32.70 245 LEU A O 1
ATOM 1906 N N . THR A 1 249 ? 87.646 17.950 19.843 1.00 28.50 246 THR A N 1
ATOM 1907 C CA . THR A 1 249 ? 86.700 18.338 20.876 1.00 37.42 246 THR A CA 1
ATOM 1908 C C . THR A 1 249 ? 85.284 17.790 20.663 1.00 32.55 246 THR A C 1
ATOM 1909 O O . THR A 1 249 ? 84.671 17.298 21.591 1.00 31.57 246 THR A O 1
ATOM 1913 N N . GLY A 1 250 ? 84.777 17.881 19.439 1.00 29.49 247 GLY A N 1
ATOM 1914 C CA . GLY A 1 250 ? 83.439 17.417 19.146 1.00 39.12 247 GLY A CA 1
ATOM 1915 C C . GLY A 1 250 ? 83.281 15.909 19.364 1.00 41.12 247 GLY A C 1
ATOM 1916 O O . GLY A 1 250 ? 82.163 15.419 19.564 1.00 47.65 247 GLY A O 1
ATOM 1917 N N . LEU A 1 251 ? 84.391 15.175 19.274 1.00 33.79 248 LEU A N 1
ATOM 1918 C CA . LEU A 1 251 ? 84.366 13.731 19.449 1.00 35.72 248 LEU A CA 1
ATOM 1919 C C . LEU A 1 251 ? 84.774 13.269 20.840 1.00 38.58 248 LEU A C 1
ATOM 1920 O O . LEU A 1 251 ? 84.770 12.070 21.127 1.00 37.35 248 LEU A O 1
ATOM 1925 N N . GLY A 1 252 ? 85.139 14.205 21.709 1.00 38.24 249 GLY A N 1
ATOM 1926 C CA . GLY A 1 252 ? 85.578 13.811 23.041 1.00 33.42 249 GLY A CA 1
ATOM 1927 C C . GLY A 1 252 ? 86.976 13.203 23.062 1.00 36.78 249 GLY A C 1
ATOM 1928 O O . GLY A 1 252 ? 87.293 12.369 23.916 1.00 34.82 249 GLY A O 1
ATOM 1929 N N . LEU A 1 253 ? 87.850 13.696 22.194 1.00 30.26 250 LEU A N 1
ATOM 1930 C CA . LEU A 1 253 ? 89.206 13.153 22.071 1.00 30.87 250 LEU A CA 1
ATOM 1931 C C . LEU A 1 253 ? 90.175 14.200 22.595 1.00 39.35 250 LEU A C 1
ATOM 1932 O O . LEU A 1 253 ? 89.843 15.386 22.661 1.00 34.78 250 LEU A O 1
ATOM 1937 N N . ASN A 1 254 ? 91.367 13.773 22.984 1.00 31.98 251 ASN A N 1
ATOM 1938 C CA . ASN A 1 254 ? 92.293 14.679 23.643 1.00 35.59 251 ASN A CA 1
ATOM 1939 C C . ASN A 1 254 ? 93.497 14.909 22.726 1.00 34.06 251 ASN A C 1
ATOM 1940 O O . ASN A 1 254 ? 93.671 14.203 21.731 1.00 35.02 251 ASN A O 1
ATOM 1945 N N . PRO A 1 255 ? 94.255 15.984 22.964 1.00 37.59 252 PRO A N 1
ATOM 1946 C CA . PRO A 1 255 ? 95.363 16.337 22.064 1.00 33.66 252 PRO A CA 1
ATOM 1947 C C . PRO A 1 255 ? 96.374 15.197 21.865 1.00 33.29 252 PRO A C 1
ATOM 1948 O O . PRO A 1 255 ? 96.984 15.118 20.807 1.00 38.39 252 PRO A O 1
ATOM 1952 N N . LYS A 1 256 ? 96.547 14.326 22.854 1.00 32.08 253 LYS A N 1
ATOM 1953 C CA . LYS A 1 256 ? 97.474 13.202 22.692 1.00 40.96 253 LYS A CA 1
ATOM 1954 C C . LYS A 1 256 ? 96.971 12.192 21.658 1.00 44.61 253 LYS A C 1
ATOM 1955 O O . LYS A 1 256 ? 97.735 11.373 21.165 1.00 49.09 253 LYS A O 1
ATOM 1961 N N . GLU A 1 257 ? 95.688 12.258 21.324 1.00 38.78 254 GLU A N 1
ATOM 1962 C CA . GLU A 1 257 ? 95.118 11.309 20.385 1.00 37.31 254 GLU A CA 1
ATOM 1963 C C . GLU A 1 257 ? 95.180 11.756 18.919 1.00 45.43 254 GLU A C 1
ATOM 1964 O O . GLU A 1 257 ? 94.657 11.079 18.025 1.00 43.76 254 GLU A O 1
ATOM 1970 N N . ALA A 1 258 ? 95.817 12.891 18.655 1.00 40.23 255 ALA A N 1
ATOM 1971 C CA . ALA A 1 258 ? 95.918 13.342 17.268 1.00 36.45 255 ALA A CA 1
ATOM 1972 C C . ALA A 1 258 ? 97.097 12.711 16.536 1.00 38.14 255 ALA A C 1
ATOM 1973 O O . ALA A 1 258 ? 98.239 12.785 16.962 1.00 43.60 255 ALA A O 1
ATOM 1975 N N . GLY A 1 259 ? 96.767 12.094 15.414 1.00 40.42 256 GLY A N 1
ATOM 1976 C CA . GLY A 1 259 ? 97.666 11.357 14.553 1.00 39.62 256 GLY A CA 1
ATOM 1977 C C . GLY A 1 259 ? 98.163 12.238 13.437 1.00 42.74 256 GLY A C 1
ATOM 1978 O O . GLY A 1 259 ? 98.567 13.378 13.653 1.00 37.96 256 GLY A O 1
ATOM 1979 N N . ASN A 1 260 ? 98.273 11.641 12.259 1.00 34.72 257 ASN A N 1
ATOM 1980 C CA . ASN A 1 260 ? 98.580 12.378 11.050 1.00 36.12 257 ASN A CA 1
ATOM 1981 C C . ASN A 1 260 ? 97.429 13.281 10.618 1.00 36.53 257 ASN A C 1
ATOM 1982 O O . ASN A 1 260 ? 96.261 12.872 10.636 1.00 35.96 257 ASN A O 1
ATOM 1987 N N . ILE A 1 261 ? 97.772 14.501 10.218 1.00 34.92 258 ILE A N 1
ATOM 1988 C CA . ILE A 1 261 ? 96.801 15.518 9.872 1.00 38.16 258 ILE A CA 1
ATOM 1989 C C . ILE A 1 261 ? 97.094 16.045 8.474 1.00 37.21 258 ILE A C 1
ATOM 1990 O O . ILE A 1 261 ? 98.124 16.678 8.250 1.00 42.20 258 ILE A O 1
ATOM 1995 N N . ILE A 1 262 ? 96.155 15.824 7.561 1.00 31.86 259 ILE A N 1
ATOM 1996 C CA . ILE A 1 262 ? 96.292 16.173 6.148 1.00 36.94 259 ILE A CA 1
ATOM 1997 C C . ILE A 1 262 ? 95.372 17.345 5.844 1.00 37.93 259 ILE A C 1
ATOM 1998 O O . ILE A 1 262 ? 94.173 17.297 6.159 1.00 36.65 259 ILE A O 1
ATOM 2003 N N . GLY A 1 263 ? 95.932 18.432 5.330 1.00 33.49 260 GLY A N 1
ATOM 2004 C CA . GLY A 1 263 ? 95.120 19.531 4.850 1.00 29.27 260 GLY A CA 1
ATOM 2005 C C . GLY A 1 263 ? 94.795 19.363 3.391 1.00 37.38 260 GLY A C 1
ATOM 2006 O O . GLY A 1 263 ? 95.654 18.969 2.609 1.00 44.19 260 GLY A O 1
ATOM 2007 N N . ILE A 1 264 ? 93.603 19.784 2.993 1.00 38.26 261 ILE A N 1
ATOM 2008 C CA . ILE A 1 264 ? 93.187 19.648 1.609 1.00 32.78 261 ILE A CA 1
ATOM 2009 C C . ILE A 1 264 ? 93.049 21.027 1.044 1.00 37.52 261 ILE A C 1
ATOM 2010 O O . ILE A 1 264 ? 92.366 21.872 1.623 1.00 35.44 261 ILE A O 1
ATOM 2015 N N . VAL A 1 265 ? 93.737 21.273 -0.064 1.00 34.57 262 VAL A N 1
ATOM 2016 C CA . VAL A 1 265 ? 93.812 22.615 -0.585 1.00 31.38 262 VAL A CA 1
ATOM 2017 C C . VAL A 1 265 ? 93.726 22.575 -2.107 1.00 41.43 262 VAL A C 1
ATOM 2018 O O . VAL A 1 265 ? 94.352 21.719 -2.738 1.00 37.22 262 VAL A O 1
ATOM 2022 N N . LYS A 1 266 ? 92.919 23.473 -2.680 1.00 33.61 263 LYS A N 1
ATOM 2023 C CA . LYS A 1 266 ? 92.853 23.681 -4.114 1.00 36.37 263 LYS A CA 1
ATOM 2024 C C . LYS A 1 266 ? 94.030 24.518 -4.580 1.00 40.87 263 LYS A C 1
ATOM 2025 O O . LYS A 1 266 ? 94.566 25.321 -3.821 1.00 38.74 263 LYS A O 1
ATOM 2031 N N . ALA A 1 267 ? 94.397 24.352 -5.848 1.00 41.08 264 ALA A N 1
ATOM 2032 C CA . ALA A 1 267 ? 95.520 25.071 -6.444 1.00 41.00 264 ALA A CA 1
ATOM 2033 C C . ALA A 1 267 ? 95.188 26.548 -6.671 1.00 40.00 264 ALA A C 1
ATOM 2034 O O . ALA A 1 267 ? 96.038 27.332 -7.104 1.00 41.13 264 ALA A O 1
ATOM 2036 N N . TYR A 1 268 ? 93.930 26.905 -6.428 1.00 30.88 265 TYR A N 1
ATOM 2037 C CA . TYR A 1 268 ? 93.475 28.293 -6.433 1.00 38.87 265 TYR A CA 1
ATOM 2038 C C . TYR A 1 268 ? 92.401 28.383 -5.329 1.00 44.64 265 TYR A C 1
ATOM 2039 O O . TYR A 1 268 ? 92.171 27.406 -4.621 1.00 34.31 265 TYR A O 1
ATOM 2048 N N . ALA A 1 269 ? 91.718 29.522 -5.208 1.00 38.31 266 ALA A N 1
ATOM 2049 C CA . ALA A 1 269 ? 90.775 29.720 -4.112 1.00 37.84 266 ALA A CA 1
ATOM 2050 C C . ALA A 1 269 ? 89.377 30.100 -4.576 1.00 37.58 266 ALA A C 1
ATOM 2051 O O . ALA A 1 269 ? 89.214 30.781 -5.586 1.00 37.31 266 ALA A O 1
ATOM 2053 N N . THR A 1 270 ? 88.372 29.682 -3.812 1.00 31.83 267 THR A N 1
ATOM 2054 C CA . THR A 1 270 ? 86.977 30.070 -4.059 1.00 30.51 267 THR A CA 1
ATOM 2055 C C . THR A 1 270 ? 86.269 30.471 -2.760 1.00 33.19 267 THR A C 1
ATOM 2056 O O . THR A 1 270 ? 86.609 29.985 -1.675 1.00 34.93 267 THR A O 1
ATOM 2060 N N . ARG A 1 271 ? 85.271 31.333 -2.879 1.00 32.58 268 ARG A N 1
ATOM 2061 C CA . ARG A 1 271 ? 84.335 31.600 -1.788 1.00 33.95 268 ARG A CA 1
ATOM 2062 C C . ARG A 1 271 ? 82.944 31.545 -2.373 1.00 39.27 268 ARG A C 1
ATOM 2063 O O . ARG A 1 271 ? 82.726 31.956 -3.528 1.00 33.45 268 ARG A O 1
ATOM 2071 N N . VAL A 1 272 ? 82.013 31.003 -1.603 1.00 43.31 269 VAL A N 1
ATOM 2072 C CA . VAL A 1 272 ? 80.623 30.986 -2.019 1.00 40.78 269 VAL A CA 1
ATOM 2073 C C . VAL A 1 272 ? 79.900 32.315 -1.779 1.00 51.83 269 VAL A C 1
ATOM 2074 O O . VAL A 1 272 ? 79.237 32.831 -2.675 1.00 66.47 269 VAL A O 1
ATOM 2078 N N . GLY A 1 273 ? 80.015 32.886 -0.586 1.00 46.34 270 GLY A N 1
ATOM 2079 C CA . GLY A 1 273 ? 79.229 34.083 -0.321 1.00 41.41 270 GLY A CA 1
ATOM 2080 C C . GLY A 1 273 ? 80.059 35.347 -0.300 1.00 42.04 270 GLY A C 1
ATOM 2081 O O . GLY A 1 273 ? 81.170 35.391 -0.843 1.00 42.04 270 GLY A O 1
ATOM 2082 N N . ASN A 1 274 ? 79.539 36.365 0.374 1.00 37.71 271 ASN A N 1
ATOM 2083 C CA . ASN A 1 274 ? 80.282 37.595 0.626 1.00 42.85 271 ASN A CA 1
ATOM 2084 C C . ASN A 1 274 ? 81.392 37.394 1.664 1.00 46.76 271 ASN A C 1
ATOM 2085 O O . ASN A 1 274 ? 81.503 36.321 2.270 1.00 37.16 271 ASN A O 1
ATOM 2090 N N . GLY A 1 275 ? 82.143 38.458 1.935 1.00 41.79 272 GLY A N 1
ATOM 2091 C CA . GLY A 1 275 ? 83.264 38.395 2.861 1.00 39.46 272 GLY A CA 1
ATOM 2092 C C . GLY A 1 275 ? 84.631 38.557 2.241 1.00 42.20 272 GLY A C 1
ATOM 2093 O O . GLY A 1 275 ? 84.827 38.358 1.039 1.00 41.96 272 GLY A O 1
ATOM 2094 N N . ALA A 1 276 ? 85.584 38.966 3.070 1.00 37.76 273 ALA A N 1
ATOM 2095 C CA . ALA A 1 276 ? 86.907 39.299 2.577 1.00 41.45 273 ALA A CA 1
ATOM 2096 C C . ALA A 1 276 ? 87.407 38.152 1.727 1.00 41.22 273 ALA A C 1
ATOM 2097 O O . ALA A 1 276 ? 87.188 36.986 2.058 1.00 31.71 273 ALA A O 1
ATOM 2099 N N . PHE A 1 277 ? 87.965 38.500 0.578 1.00 40.36 274 PHE A N 1
ATOM 2100 C CA . PHE A 1 277 ? 88.555 37.537 -0.326 1.00 41.51 274 PHE A CA 1
ATOM 2101 C C . PHE A 1 277 ? 89.735 38.180 -1.060 1.00 44.41 274 PHE A C 1
ATOM 2102 O O . PHE A 1 277 ? 89.565 38.640 -2.184 1.00 42.22 274 PHE A O 1
ATOM 2110 N N . PRO A 1 278 ? 90.905 38.273 -0.421 1.00 42.69 275 PRO A N 1
ATOM 2111 C CA . PRO A 1 278 ? 92.011 39.063 -0.972 1.00 41.79 275 PRO A CA 1
ATOM 2112 C C . PRO A 1 278 ? 92.392 38.748 -2.423 1.00 45.66 275 PRO A C 1
ATOM 2113 O O . PRO A 1 278 ? 92.628 39.667 -3.223 1.00 46.37 275 PRO A O 1
ATOM 2117 N N . THR A 1 279 ? 92.469 37.468 -2.759 1.00 43.62 276 THR A N 1
ATOM 2118 C CA . THR A 1 279 ? 92.968 37.064 -4.065 1.00 41.02 276 THR A CA 1
ATOM 2119 C C . THR A 1 279 ? 91.887 36.925 -5.132 1.00 37.27 276 THR A C 1
ATOM 2120 O O . THR A 1 279 ? 92.151 36.375 -6.195 1.00 35.21 276 THR A O 1
ATOM 2124 N N . GLU A 1 280 ? 90.663 37.339 -4.828 1.00 38.46 277 GLU A N 1
ATOM 2125 C CA . GLU A 1 280 ? 89.577 37.246 -5.807 1.00 44.97 277 GLU A CA 1
ATOM 2126 C C . GLU A 1 280 ? 89.989 37.869 -7.147 1.00 49.78 277 GLU A C 1
ATOM 2127 O O . GLU A 1 280 ? 90.628 38.923 -7.187 1.00 54.29 277 GLU A O 1
ATOM 2133 N N . ASP A 1 281 ? 89.634 37.207 -8.242 1.00 44.72 278 ASP A N 1
ATOM 2134 C CA . ASP A 1 281 ? 89.831 37.777 -9.575 1.00 36.81 278 ASP A CA 1
ATOM 2135 C C . ASP A 1 281 ? 88.481 37.931 -10.273 1.00 42.83 278 ASP A C 1
ATOM 2136 O O . ASP A 1 281 ? 87.797 36.944 -10.568 1.00 40.81 278 ASP A O 1
ATOM 2141 N N . LYS A 1 282 ? 88.094 39.183 -10.496 1.00 42.81 279 LYS A N 1
ATOM 2142 C CA . LYS A 1 282 ? 86.786 39.523 -11.040 1.00 50.16 279 LYS A CA 1
ATOM 2143 C C . LYS A 1 282 ? 86.826 39.687 -12.558 1.00 54.93 279 LYS A C 1
ATOM 2144 O O . LYS A 1 282 ? 85.838 40.087 -13.176 1.00 57.19 279 LYS A O 1
ATOM 2150 N N . GLY A 1 283 ? 87.981 39.405 -13.146 1.00 48.20 280 GLY A N 1
ATOM 2151 C CA . GLY A 1 283 ? 88.129 39.458 -14.588 1.00 50.86 280 GLY A CA 1
ATOM 2152 C C . GLY A 1 283 ? 88.088 38.106 -15.285 1.00 52.81 280 GLY A C 1
ATOM 2153 O O . GLY A 1 283 ? 87.478 37.149 -14.795 1.00 53.54 280 GLY A O 1
ATOM 2154 N N . GLU A 1 284 ? 88.750 38.029 -16.434 1.00 53.76 281 GLU A N 1
ATOM 2155 C CA . GLU A 1 284 ? 88.612 36.874 -17.324 1.00 61.99 281 GLU A CA 1
ATOM 2156 C C . GLU A 1 284 ? 89.322 35.647 -16.765 1.00 54.37 281 GLU A C 1
ATOM 2157 O O . GLU A 1 284 ? 88.872 34.508 -16.956 1.00 47.07 281 GLU A O 1
ATOM 2163 N N . ASP A 1 285 ? 90.444 35.875 -16.090 1.00 47.39 282 ASP A N 1
ATOM 2164 C CA . ASP A 1 285 ? 91.154 34.780 -15.453 1.00 47.44 282 ASP A CA 1
ATOM 2165 C C . ASP A 1 285 ? 90.231 34.077 -14.449 1.00 51.52 282 ASP A C 1
ATOM 2166 O O . ASP A 1 285 ? 90.063 32.845 -14.473 1.00 49.15 282 ASP A O 1
ATOM 2171 N N . GLY A 1 286 ? 89.594 34.867 -13.595 1.00 47.04 283 GLY A N 1
ATOM 2172 C CA . GLY A 1 286 ? 88.722 34.292 -12.591 1.00 51.29 283 GLY A CA 1
ATOM 2173 C C . GLY A 1 286 ? 87.561 33.559 -13.220 1.00 47.27 283 GLY A C 1
ATOM 2174 O O . GLY A 1 286 ? 87.150 32.474 -12.778 1.00 48.34 283 GLY A O 1
ATOM 2175 N N . GLU A 1 287 ? 87.023 34.168 -14.265 1.00 51.09 284 GLU A N 1
ATOM 2176 C CA . GLU A 1 287 ? 85.900 33.588 -14.955 1.00 55.56 284 GLU A CA 1
ATOM 2177 C C . GLU A 1 287 ? 86.310 32.235 -15.537 1.00 52.10 284 GLU A C 1
ATOM 2178 O O . GLU A 1 287 ? 85.553 31.260 -15.464 1.00 49.95 284 GLU A O 1
ATOM 2184 N N . LYS A 1 288 ? 87.525 32.167 -16.073 1.00 50.04 285 LYS A N 1
ATOM 2185 C CA . LYS A 1 288 ? 88.003 30.933 -16.693 1.00 45.62 285 LYS A CA 1
ATOM 2186 C C . LYS A 1 288 ? 88.095 29.831 -15.648 1.00 46.74 285 LYS A C 1
ATOM 2187 O O . LYS A 1 288 ? 87.579 28.726 -15.847 1.00 47.63 285 LYS A O 1
ATOM 2193 N N . ILE A 1 289 ? 88.754 30.153 -14.535 1.00 48.16 286 ILE A N 1
ATOM 2194 C CA . ILE A 1 289 ? 88.855 29.260 -13.382 1.00 40.27 286 ILE A CA 1
ATOM 2195 C C . ILE A 1 289 ? 87.482 28.732 -13.001 1.00 40.17 286 ILE A C 1
ATOM 2196 O O . ILE A 1 289 ? 87.277 27.519 -12.853 1.00 43.66 286 ILE A O 1
ATOM 2201 N N . ALA A 1 290 ? 86.522 29.637 -12.883 1.00 41.79 287 ALA A N 1
ATOM 2202 C CA . ALA A 1 290 ? 85.179 29.210 -12.501 1.00 44.99 287 ALA A CA 1
ATOM 2203 C C . ALA A 1 290 ? 84.632 28.173 -13.475 1.00 45.52 287 ALA A C 1
ATOM 2204 O O . ALA A 1 290 ? 84.001 27.195 -13.050 1.00 44.24 287 ALA A O 1
ATOM 2206 N N . GLN A 1 291 ? 84.850 28.387 -14.774 1.00 46.64 288 GLN A N 1
ATOM 2207 C CA . GLN A 1 291 ? 84.257 27.493 -15.777 1.00 51.47 288 GLN A CA 1
ATOM 2208 C C . GLN A 1 291 ? 84.968 26.162 -15.761 1.00 42.87 288 GLN A C 1
ATOM 2209 O O . GLN A 1 291 ? 84.341 25.113 -15.650 1.00 42.80 288 GLN A O 1
ATOM 2215 N N . ILE A 1 292 ? 86.289 26.218 -15.847 1.00 43.18 289 ILE A N 1
ATOM 2216 C CA . ILE A 1 292 ? 87.091 25.006 -15.938 1.00 40.33 289 ILE A CA 1
ATOM 2217 C C . ILE A 1 292 ? 87.006 24.225 -14.652 1.00 48.52 289 ILE A C 1
ATOM 2218 O O . ILE A 1 292 ? 86.882 23.010 -14.685 1.00 51.52 289 ILE A O 1
ATOM 2223 N N . GLY A 1 293 ? 87.074 24.924 -13.513 1.00 43.07 290 GLY A N 1
ATOM 2224 C CA . GLY A 1 293 ? 87.000 24.264 -12.224 1.00 39.79 290 GLY A CA 1
ATOM 2225 C C . GLY A 1 293 ? 85.576 23.872 -11.869 1.00 41.82 290 GLY A C 1
ATOM 2226 O O . GLY A 1 293 ? 85.320 23.236 -10.850 1.00 43.60 290 GLY A O 1
ATOM 2227 N N . LYS A 1 294 ? 84.638 24.286 -12.702 1.00 39.15 291 LYS A N 1
ATOM 2228 C CA . LYS A 1 294 ? 83.238 23.982 -12.464 1.00 44.51 291 LYS A CA 1
ATOM 2229 C C . LYS A 1 294 ? 82.801 24.464 -11.098 1.00 46.70 291 LYS A C 1
ATOM 2230 O O . LYS A 1 294 ? 82.126 23.731 -10.356 1.00 38.26 291 LYS A O 1
ATOM 2236 N N . GLU A 1 295 ? 83.105 25.718 -10.772 1.00 45.14 292 GLU A N 1
ATOM 2237 C CA . GLU A 1 295 ? 82.778 26.111 -9.426 1.00 41.23 292 GLU A CA 1
ATOM 2238 C C . GLU A 1 295 ? 81.454 26.821 -9.564 1.00 39.60 292 GLU A C 1
ATOM 2239 O O . GLU A 1 295 ? 81.370 28.055 -9.661 1.00 33.93 292 GLU A O 1
ATOM 2245 N N . ILE A 1 296 ? 80.411 26.037 -9.327 1.00 40.43 293 ILE A N 1
ATOM 2246 C CA . ILE A 1 296 ? 79.064 26.478 -9.609 1.00 43.22 293 ILE A CA 1
ATOM 2247 C C . ILE A 1 296 ? 78.181 25.882 -8.556 1.00 46.40 293 ILE A C 1
ATOM 2248 O O . ILE A 1 296 ? 78.248 24.676 -8.323 1.00 45.61 293 ILE A O 1
ATOM 2253 N N . GLY A 1 297 ? 77.340 26.699 -7.929 1.00 36.87 294 GLY A N 1
ATOM 2254 C CA . GLY A 1 297 ? 76.474 26.182 -6.888 1.00 34.71 294 GLY A CA 1
ATOM 2255 C C . GLY A 1 297 ? 75.528 25.149 -7.470 1.00 44.99 294 GLY A C 1
ATOM 2256 O O . GLY A 1 297 ? 74.835 25.405 -8.455 1.00 42.53 294 GLY A O 1
ATOM 2257 N N . VAL A 1 298 ? 75.514 23.968 -6.875 1.00 47.36 295 VAL A N 1
ATOM 2258 C CA . VAL A 1 298 ? 74.666 22.905 -7.370 1.00 51.83 295 VAL A CA 1
ATOM 2259 C C . VAL A 1 298 ? 73.187 23.307 -7.297 1.00 53.14 295 VAL A C 1
ATOM 2260 O O . VAL A 1 298 ? 72.409 23.004 -8.203 1.00 48.55 295 VAL A O 1
ATOM 2264 N N . SER A 1 299 ? 72.807 23.986 -6.219 1.00 42.39 296 SER A N 1
ATOM 2265 C CA . SER A 1 299 ? 71.419 24.398 -6.013 1.00 49.95 296 SER A CA 1
ATOM 2266 C C . SER A 1 299 ? 70.963 25.657 -6.747 1.00 50.58 296 SER A C 1
ATOM 2267 O O . SER A 1 299 ? 69.789 25.769 -7.092 1.00 50.63 296 SER A O 1
ATOM 2270 N N . THR A 1 300 ? 71.820 26.667 -6.832 1.00 50.07 297 THR A N 1
ATOM 2271 C CA . THR A 1 300 ? 71.472 27.899 -7.558 1.00 49.16 297 THR A CA 1
ATOM 2272 C C . THR A 1 300 ? 71.959 28.037 -8.984 1.00 49.79 297 THR A C 1
ATOM 2273 O O . THR A 1 300 ? 71.522 28.940 -9.709 1.00 53.02 297 THR A O 1
ATOM 2277 N N . GLY A 1 301 ? 72.870 27.164 -9.393 1.00 42.80 298 GLY A N 1
ATOM 2278 C CA . GLY A 1 301 ? 73.599 27.379 -10.640 1.00 40.68 298 GLY A CA 1
ATOM 2279 C C . GLY A 1 301 ? 74.453 28.653 -10.707 1.00 44.40 298 GLY A C 1
ATOM 2280 O O . GLY A 1 301 ? 74.942 29.028 -11.778 1.00 45.56 298 GLY A O 1
ATOM 2281 N N . ARG A 1 302 ? 74.665 29.313 -9.573 1.00 40.48 299 ARG A N 1
ATOM 2282 C CA . ARG A 1 302 ? 75.505 30.521 -9.542 1.00 47.47 299 ARG A CA 1
ATOM 2283 C C . ARG A 1 302 ? 77.002 30.197 -9.500 1.00 42.75 299 ARG A C 1
ATOM 2284 O O . ARG A 1 302 ? 77.459 29.327 -8.754 1.00 41.35 299 ARG A O 1
ATOM 2292 N N . LYS A 1 303 ? 77.754 30.909 -10.319 1.00 36.77 300 LYS A N 1
ATOM 2293 C CA . LYS A 1 303 ? 79.202 30.865 -10.296 1.00 40.89 300 LYS A CA 1
ATOM 2294 C C . LYS A 1 303 ? 79.709 31.319 -8.898 1.00 44.79 300 LYS A C 1
ATOM 2295 O O . LYS A 1 303 ? 79.237 32.313 -8.346 1.00 40.24 300 LYS A O 1
ATOM 2301 N N . ARG A 1 304 ? 80.637 30.564 -8.321 1.00 36.52 301 ARG A N 1
ATOM 2302 C CA . ARG A 1 304 ? 81.293 30.952 -7.088 1.00 38.56 301 ARG A CA 1
ATOM 2303 C C . ARG A 1 304 ? 82.332 32.032 -7.370 1.00 42.10 301 ARG A C 1
ATOM 2304 O O . ARG A 1 304 ? 82.811 32.170 -8.487 1.00 44.57 301 ARG A O 1
ATOM 2312 N N . ARG A 1 305 ? 82.681 32.803 -6.351 1.00 34.60 302 ARG A N 1
ATOM 2313 C CA . ARG A 1 305 ? 83.803 33.726 -6.475 1.00 37.71 302 ARG A CA 1
ATOM 2314 C C . ARG A 1 305 ? 85.101 32.935 -6.554 1.00 38.26 302 ARG A C 1
ATOM 2315 O O . ARG A 1 305 ? 85.313 32.005 -5.756 1.00 33.89 302 ARG A O 1
ATOM 2323 N N . CYS A 1 306 ? 85.972 33.298 -7.501 1.00 29.68 303 CYS A N 1
ATOM 2324 C CA . CYS A 1 306 ? 87.257 32.597 -7.674 1.00 35.28 303 CYS A CA 1
ATOM 2325 C C . CYS A 1 306 ? 88.464 33.507 -7.617 1.00 40.05 303 CYS A C 1
ATOM 2326 O O . CYS A 1 306 ? 88.386 34.679 -7.956 1.00 36.59 303 CYS A O 1
ATOM 2329 N N . GLY A 1 307 ? 89.603 32.966 -7.200 1.00 40.33 304 GLY A N 1
ATOM 2330 C CA . GLY A 1 307 ? 90.775 33.800 -7.079 1.00 39.11 304 GLY A CA 1
ATOM 2331 C C . GLY A 1 307 ? 92.041 32.980 -7.083 1.00 43.69 304 GLY A C 1
ATOM 2332 O O . GLY A 1 307 ? 91.992 31.738 -7.093 1.00 37.92 304 GLY A O 1
ATOM 2333 N N . TRP A 1 308 ? 93.175 33.674 -7.055 1.00 39.16 305 TRP A N 1
ATOM 2334 C CA . TRP A 1 308 ? 94.481 33.006 -7.061 1.00 41.82 305 TRP A CA 1
ATOM 2335 C C . TRP A 1 308 ? 94.792 32.366 -5.708 1.00 42.22 305 TRP A C 1
ATOM 2336 O O . TRP A 1 308 ? 94.213 32.725 -4.681 1.00 35.10 305 TRP A O 1
ATOM 2347 N N . PHE A 1 309 ? 95.702 31.410 -5.710 1.00 40.37 306 PHE A N 1
ATOM 2348 C CA . PHE A 1 309 ? 96.083 30.736 -4.487 1.00 37.81 306 PHE A CA 1
ATOM 2349 C C . PHE A 1 309 ? 96.556 31.791 -3.495 1.00 40.82 306 PHE A C 1
ATOM 2350 O O . PHE A 1 309 ? 97.320 32.686 -3.854 1.00 38.50 306 PHE A O 1
ATOM 2358 N N . ASP A 1 310 ? 96.096 31.713 -2.253 1.00 42.07 307 ASP A N 1
ATOM 2359 C CA . ASP A 1 310 ? 96.541 32.678 -1.252 1.00 40.88 307 ASP A CA 1
ATOM 2360 C C . ASP A 1 310 ? 97.465 31.973 -0.273 1.00 41.71 307 ASP A C 1
ATOM 2361 O O . ASP A 1 310 ? 97.021 31.192 0.575 1.00 37.21 307 ASP A O 1
ATOM 2366 N N . ALA A 1 311 ? 98.758 32.269 -0.366 1.00 38.76 308 ALA A N 1
ATOM 2367 C CA . ALA A 1 311 ? 99.721 31.541 0.443 1.00 38.01 308 ALA A CA 1
ATOM 2368 C C . ALA A 1 311 ? 99.727 32.053 1.871 1.00 36.63 308 ALA A C 1
ATOM 2369 O O . ALA A 1 311 ? 100.160 31.344 2.780 1.00 40.58 308 ALA A O 1
ATOM 2371 N N . VAL A 1 312 ? 99.259 33.285 2.077 1.00 38.35 309 VAL A N 1
ATOM 2372 C CA . VAL A 1 312 ? 99.245 33.847 3.433 1.00 30.94 309 VAL A CA 1
ATOM 2373 C C . VAL A 1 312 ? 98.140 33.158 4.244 1.00 34.99 309 VAL A C 1
ATOM 2374 O O . VAL A 1 312 ? 98.360 32.714 5.385 1.00 34.22 309 VAL A O 1
ATOM 2378 N N . ALA A 1 313 ? 96.953 33.083 3.634 1.00 31.59 310 ALA A N 1
ATOM 2379 C CA . ALA A 1 313 ? 95.805 32.367 4.193 1.00 31.99 310 ALA A CA 1
ATOM 2380 C C . ALA A 1 313 ? 96.139 30.888 4.397 1.00 36.42 310 ALA A C 1
ATOM 2381 O O . ALA A 1 313 ? 95.868 30.304 5.466 1.00 31.54 310 ALA A O 1
ATOM 2383 N N . VAL A 1 314 ? 96.764 30.271 3.395 1.00 34.17 311 VAL A N 1
ATOM 2384 C CA . VAL A 1 314 ? 97.092 28.859 3.553 1.00 31.30 311 VAL A CA 1
ATOM 2385 C C . VAL A 1 314 ? 98.155 28.585 4.631 1.00 31.06 311 VAL A C 1
ATOM 2386 O O . VAL A 1 314 ? 98.060 27.593 5.363 1.00 36.81 311 VAL A O 1
ATOM 2390 N N A ARG A 1 315 ? 99.156 29.451 4.749 0.53 33.11 312 ARG A N 1
ATOM 2391 N N B ARG A 1 315 ? 99.154 29.450 4.746 0.47 33.16 312 ARG A N 1
ATOM 2392 C CA A ARG A 1 315 ? 100.148 29.257 5.814 0.53 35.96 312 ARG A CA 1
ATOM 2393 C CA B ARG A 1 315 ? 100.146 29.264 5.808 0.47 35.82 312 ARG A CA 1
ATOM 2394 C C A ARG A 1 315 ? 99.451 29.376 7.173 0.53 33.70 312 ARG A C 1
ATOM 2395 C C B ARG A 1 315 ? 99.460 29.384 7.172 0.47 33.82 312 ARG A C 1
ATOM 2396 O O A ARG A 1 315 ? 99.707 28.607 8.093 0.53 33.34 312 ARG A O 1
ATOM 2397 O O B ARG A 1 315 ? 99.729 28.622 8.095 0.47 33.33 312 ARG A O 1
ATOM 2412 N N . TYR A 1 316 ? 98.558 30.351 7.278 1.00 35.95 313 TYR A N 1
ATOM 2413 C CA . TYR A 1 316 ? 97.777 30.570 8.495 1.00 36.28 313 TYR A CA 1
ATOM 2414 C C . TYR A 1 316 ? 96.988 29.310 8.891 1.00 38.80 313 TYR A C 1
ATOM 2415 O O . TYR A 1 316 ? 97.116 28.826 10.024 1.00 35.21 313 TYR A O 1
ATOM 2424 N N . THR A 1 317 ? 96.202 28.760 7.958 1.00 33.04 314 THR A N 1
ATOM 2425 C CA . THR A 1 317 ? 95.353 27.611 8.301 1.00 34.46 314 THR A CA 1
ATOM 2426 C C . THR A 1 317 ? 96.164 26.336 8.461 1.00 33.86 314 THR A C 1
ATOM 2427 O O . THR A 1 317 ? 95.771 25.429 9.205 1.00 32.92 314 THR A O 1
ATOM 2431 N N . ALA A 1 318 ? 97.323 26.280 7.810 1.00 30.50 315 ALA A N 1
ATOM 2432 C CA . ALA A 1 318 ? 98.232 25.142 8.007 1.00 34.93 315 ALA A CA 1
ATOM 2433 C C . ALA A 1 318 ? 98.726 25.089 9.442 1.00 36.23 315 ALA A C 1
ATOM 2434 O O . ALA A 1 318 ? 98.802 24.025 10.068 1.00 40.63 315 ALA A O 1
ATOM 2436 N N . ARG A 1 319 ? 99.063 26.255 9.970 1.00 33.87 316 ARG A N 1
ATOM 2437 C CA . ARG A 1 319 ? 99.548 26.342 11.336 1.00 35.65 316 ARG A CA 1
ATOM 2438 C C . ARG A 1 319 ? 98.374 26.134 12.316 1.00 37.19 316 ARG A C 1
ATOM 2439 O O . ARG A 1 319 ? 98.512 25.391 13.285 1.00 33.95 316 ARG A O 1
ATOM 2447 N N . LEU A 1 320 ? 97.221 26.756 12.055 1.00 28.78 317 LEU A N 1
ATOM 2448 C CA . LEU A 1 320 ? 96.040 26.532 12.916 1.00 35.25 317 LEU A CA 1
ATOM 2449 C C . LEU A 1 320 ? 95.723 25.047 13.034 1.00 34.96 317 LEU A C 1
ATOM 2450 O O . LEU A 1 320 ? 95.372 24.594 14.110 1.00 31.48 317 LEU A O 1
ATOM 2455 N N . ASN A 1 321 ? 95.821 24.307 11.922 1.00 32.94 318 ASN A N 1
ATOM 2456 C CA . ASN A 1 321 ? 95.531 22.865 11.912 1.00 33.47 318 ASN A CA 1
ATOM 2457 C C . ASN A 1 321 ? 96.661 21.912 12.318 1.00 37.21 318 ASN A C 1
ATOM 2458 O O . ASN A 1 321 ? 96.398 20.747 12.653 1.00 33.84 318 ASN A O 1
ATOM 2463 N N . GLY A 1 322 ? 97.905 22.389 12.300 1.00 31.88 319 GLY A N 1
ATOM 2464 C CA . GLY A 1 322 ? 99.037 21.512 12.610 1.00 30.48 319 GLY A CA 1
ATOM 2465 C C . GLY A 1 322 ? 99.231 20.439 11.540 1.00 37.59 319 GLY A C 1
ATOM 2466 O O . GLY A 1 322 ? 99.411 19.252 11.846 1.00 34.84 319 GLY A O 1
ATOM 2467 N N . LEU A 1 323 ? 99.185 20.858 10.276 1.00 28.05 320 LEU A N 1
ATOM 2468 C CA . LEU A 1 323 ? 99.282 19.930 9.146 1.00 36.07 320 LEU A CA 1
ATOM 2469 C C . LEU A 1 323 ? 100.617 19.204 9.094 1.00 36.75 320 LEU A C 1
ATOM 2470 O O . LEU A 1 323 ? 101.679 19.808 9.283 1.00 42.00 320 LEU A O 1
ATOM 2475 N N . ASP A 1 324 ? 100.548 17.894 8.908 1.00 36.62 321 ASP A N 1
ATOM 2476 C CA . ASP A 1 324 ? 101.698 17.090 8.499 1.00 39.09 321 ASP A CA 1
ATOM 2477 C C . ASP A 1 324 ? 101.932 17.137 6.989 1.00 44.97 321 ASP A C 1
ATOM 2478 O O . ASP A 1 324 ? 103.045 16.910 6.526 1.00 47.56 321 ASP A O 1
ATOM 2483 N N . ALA A 1 325 ? 100.855 17.311 6.222 1.00 38.45 322 ALA A N 1
ATOM 2484 C CA . ALA A 1 325 ? 100.932 17.211 4.764 1.00 42.20 322 ALA A CA 1
ATOM 2485 C C . ALA A 1 325 ? 99.807 17.964 4.066 1.00 43.28 322 ALA A C 1
ATOM 2486 O O . ALA A 1 325 ? 98.718 18.110 4.629 1.00 46.18 322 ALA A O 1
ATOM 2488 N N . LEU A 1 326 ? 100.066 18.401 2.830 1.00 38.04 323 LEU A N 1
ATOM 2489 C CA . LEU A 1 326 ? 99.059 19.003 1.981 1.00 36.60 323 LEU A CA 1
ATOM 2490 C C . LEU A 1 326 ? 98.645 18.041 0.892 1.00 41.60 323 LEU A C 1
ATOM 2491 O O . LEU A 1 326 ? 99.453 17.269 0.378 1.00 45.72 323 LEU A O 1
ATOM 2496 N N . SER A 1 327 ? 97.373 18.097 0.535 1.00 43.74 324 SER A N 1
ATOM 2497 C CA . SER A 1 327 ? 96.885 17.389 -0.633 1.00 42.56 324 SER A CA 1
ATOM 2498 C C . SER A 1 327 ? 96.306 18.439 -1.592 1.00 42.27 324 SER A C 1
ATOM 2499 O O . SER A 1 327 ? 95.294 19.087 -1.304 1.00 42.01 324 SER A O 1
ATOM 2502 N N . LEU A 1 328 ? 96.983 18.605 -2.723 1.00 42.86 325 LEU A N 1
ATOM 2503 C CA . LEU A 1 328 ? 96.739 19.701 -3.647 1.00 38.45 325 LEU A CA 1
ATOM 2504 C C . LEU A 1 328 ? 95.812 19.250 -4.768 1.00 40.68 325 LEU A C 1
ATOM 2505 O O . LEU A 1 328 ? 96.109 18.282 -5.466 1.00 41.29 325 LEU A O 1
ATOM 2518 N N . LYS A 1 330 ? 92.842 19.924 -8.054 1.00 36.39 327 LYS A N 1
ATOM 2519 C CA . LYS A 1 330 ? 92.449 20.718 -9.226 1.00 39.36 327 LYS A CA 1
ATOM 2520 C C . LYS A 1 330 ? 93.581 21.525 -9.869 1.00 35.22 327 LYS A C 1
ATOM 2521 O O . LYS A 1 330 ? 93.344 22.600 -10.414 1.00 43.62 327 LYS A O 1
ATOM 2527 N N . LEU A 1 331 ? 94.802 21.016 -9.792 1.00 36.19 328 LEU A N 1
ATOM 2528 C CA . LEU A 1 331 ? 95.938 21.657 -10.467 1.00 48.30 328 LEU A CA 1
ATOM 2529 C C . LEU A 1 331 ? 95.679 21.860 -11.970 1.00 51.44 328 LEU A C 1
ATOM 2530 O O . LEU A 1 331 ? 96.076 22.874 -12.559 1.00 48.36 328 LEU A O 1
ATOM 2535 N N . ASP A 1 332 ? 94.972 20.907 -12.572 1.00 44.77 329 ASP A N 1
ATOM 2536 C CA . ASP A 1 332 ? 94.655 20.985 -13.991 1.00 48.45 329 ASP A CA 1
ATOM 2537 C C . ASP A 1 332 ? 93.837 22.210 -14.338 1.00 45.74 329 ASP A C 1
ATOM 2538 O O . ASP A 1 332 ? 93.808 22.632 -15.497 1.00 43.45 329 ASP A O 1
ATOM 2543 N N . VAL A 1 333 ? 93.160 22.792 -13.356 1.00 40.61 330 VAL A N 1
ATOM 2544 C CA . VAL A 1 333 ? 92.267 23.901 -13.685 1.00 41.41 330 VAL A CA 1
ATOM 2545 C C . VAL A 1 333 ? 93.094 25.095 -14.183 1.00 44.07 330 VAL A C 1
ATOM 2546 O O . VAL A 1 333 ? 92.586 25.994 -14.842 1.00 44.53 330 VAL A O 1
ATOM 2550 N N . LEU A 1 334 ? 94.387 25.083 -13.878 1.00 35.81 331 LEU A N 1
ATOM 2551 C CA . LEU A 1 334 ? 95.280 26.133 -14.349 1.00 47.47 331 LEU A CA 1
ATOM 2552 C C . LEU A 1 334 ? 96.009 25.815 -15.674 1.00 52.24 331 LEU A C 1
ATOM 2553 O O . LEU A 1 334 ? 96.804 26.633 -16.142 1.00 47.94 331 LEU A O 1
ATOM 2558 N N . ASP A 1 335 ? 95.727 24.655 -16.276 1.00 47.39 332 ASP A N 1
ATOM 2559 C CA . ASP A 1 335 ? 96.348 24.288 -17.553 1.00 50.62 332 ASP A CA 1
ATOM 2560 C C . ASP A 1 335 ? 96.163 25.417 -18.549 1.00 50.55 332 ASP A C 1
ATOM 2561 O O . ASP A 1 335 ? 95.044 25.891 -18.764 1.00 48.91 332 ASP A O 1
ATOM 2566 N N . GLY A 1 336 ? 97.257 25.849 -19.167 1.00 59.25 333 GLY A N 1
ATOM 2567 C CA . GLY A 1 336 ? 97.153 26.734 -20.313 1.00 60.84 333 GLY A CA 1
ATOM 2568 C C . GLY A 1 336 ? 97.049 28.199 -19.979 1.00 64.72 333 GLY A C 1
ATOM 2569 O O . GLY A 1 336 ? 96.867 29.025 -20.865 1.00 71.13 333 GLY A O 1
ATOM 2570 N N . PHE A 1 337 ? 97.154 28.532 -18.699 1.00 58.31 334 PHE A N 1
ATOM 2571 C CA . PHE A 1 337 ? 97.354 29.924 -18.316 1.00 55.32 334 PHE A CA 1
ATOM 2572 C C . PHE A 1 337 ? 98.785 30.340 -18.683 1.00 57.89 334 PHE A C 1
ATOM 2573 O O . PHE A 1 337 ? 99.750 29.607 -18.426 1.00 58.51 334 PHE A O 1
ATOM 2581 N N . GLU A 1 338 ? 98.920 31.503 -19.312 1.00 55.72 335 GLU A N 1
ATOM 2582 C CA . GLU A 1 338 ? 100.240 32.003 -19.671 1.00 63.00 335 GLU A CA 1
ATOM 2583 C C . GLU A 1 338 ? 100.955 32.403 -18.403 1.00 63.42 335 GLU A C 1
ATOM 2584 O O . GLU A 1 338 ? 102.137 32.114 -18.213 1.00 65.86 335 GLU A O 1
ATOM 2590 N N . LYS A 1 339 ? 100.224 33.074 -17.523 1.00 63.09 336 LYS A N 1
ATOM 2591 C CA . LYS A 1 339 ? 100.781 33.425 -16.231 1.00 62.34 336 LYS A CA 1
ATOM 2592 C C . LYS A 1 339 ? 99.824 33.105 -15.084 1.00 59.26 336 LYS A C 1
ATOM 2593 O O . LYS A 1 339 ? 98.609 33.243 -15.216 1.00 54.28 336 LYS A O 1
ATOM 2599 N N . ILE A 1 340 ? 100.383 32.648 -13.969 1.00 59.63 337 ILE A N 1
ATOM 2600 C CA . ILE A 1 340 ? 99.595 32.399 -12.765 1.00 61.75 337 ILE A CA 1
ATOM 2601 C C . ILE A 1 340 ? 100.122 33.210 -11.574 1.00 59.63 337 ILE A C 1
ATOM 2602 O O . ILE A 1 340 ? 101.312 33.513 -11.499 1.00 61.29 337 ILE A O 1
ATOM 2607 N N . LYS A 1 341 ? 99.236 33.568 -10.650 1.00 47.72 338 LYS A N 1
ATOM 2608 C CA . LYS A 1 341 ? 99.657 34.342 -9.491 1.00 49.24 338 LYS A CA 1
ATOM 2609 C C . LYS A 1 341 ? 99.615 33.538 -8.201 1.00 53.01 338 LYS A C 1
ATOM 2610 O O . LYS A 1 341 ? 98.831 32.587 -8.056 1.00 48.16 338 LYS A O 1
ATOM 2616 N N . ILE A 1 342 ? 100.505 33.903 -7.285 1.00 50.84 339 ILE A N 1
ATOM 2617 C CA . ILE A 1 342 ? 100.459 33.422 -5.919 1.00 51.89 339 ILE A CA 1
ATOM 2618 C C . ILE A 1 342 ? 100.556 34.640 -5.036 1.00 53.55 339 ILE A C 1
ATOM 2619 O O . ILE A 1 342 ? 101.414 35.498 -5.253 1.00 51.83 339 ILE A O 1
ATOM 2624 N N . CYS A 1 343 ? 99.706 34.723 -4.021 1.00 47.04 340 CYS A N 1
ATOM 2625 C CA . CYS A 1 343 ? 99.764 35.878 -3.146 1.00 44.25 340 CYS A CA 1
ATOM 2626 C C . CYS A 1 343 ? 100.707 35.502 -2.026 1.00 47.19 340 CYS A C 1
ATOM 2627 O O . CYS A 1 343 ? 100.422 34.606 -1.243 1.00 44.02 340 CYS A O 1
ATOM 2630 N N . ARG A 1 344 ? 101.876 36.139 -2.000 1.00 47.18 341 ARG A N 1
ATOM 2631 C CA . ARG A 1 344 ? 102.904 35.756 -1.036 1.00 45.22 341 ARG A CA 1
ATOM 2632 C C . ARG A 1 344 ? 102.882 36.597 0.235 1.00 43.70 341 ARG A C 1
ATOM 2633 O O . ARG A 1 344 ? 103.525 36.257 1.215 1.00 43.87 341 ARG A O 1
ATOM 2641 N N . ALA A 1 345 ? 102.132 37.689 0.217 1.00 39.53 342 ALA A N 1
ATOM 2642 C CA . ALA A 1 345 ? 102.109 38.583 1.352 1.00 37.58 342 ALA A CA 1
ATOM 2643 C C . ALA A 1 345 ? 100.990 39.551 1.105 1.00 38.68 342 ALA A C 1
ATOM 2644 O O . ALA A 1 345 ? 100.362 39.506 0.046 1.00 37.13 342 ALA A O 1
ATOM 2646 N N . TYR A 1 346 ? 100.752 40.435 2.071 1.00 35.15 343 TYR A N 1
ATOM 2647 C CA . TYR A 1 346 ? 99.705 41.443 1.949 1.00 34.17 343 TYR A CA 1
ATOM 2648 C C . TYR A 1 346 ? 100.258 42.848 2.210 1.00 41.78 343 TYR A C 1
ATOM 2649 O O . TYR A 1 346 ? 101.200 43.044 2.984 1.00 45.47 343 TYR A O 1
ATOM 2658 N N . GLU A 1 347 ? 99.607 43.825 1.612 1.00 46.52 344 GLU A N 1
ATOM 2659 C CA . GLU A 1 347 ? 99.804 45.214 1.964 1.00 50.86 344 GLU A CA 1
ATOM 2660 C C . GLU A 1 347 ? 98.654 45.586 2.902 1.00 47.82 344 GLU A C 1
ATOM 2661 O O . GLU A 1 347 ? 97.479 45.479 2.550 1.00 46.29 344 GLU A O 1
ATOM 2667 N N . TYR A 1 348 ? 99.012 45.984 4.114 1.00 46.80 345 TYR A N 1
ATOM 2668 C CA . TYR A 1 348 ? 98.058 46.233 5.176 1.00 47.94 345 TYR A CA 1
ATOM 2669 C C . TYR A 1 348 ? 98.437 47.488 5.954 1.00 47.76 345 TYR A C 1
ATOM 2670 O O . TYR A 1 348 ? 99.514 47.542 6.558 1.00 42.24 345 TYR A O 1
ATOM 2679 N N . LYS A 1 349 ? 97.559 48.480 5.982 1.00 47.93 346 LYS A N 1
ATOM 2680 C CA . LYS A 1 349 ? 97.847 49.678 6.765 1.00 56.09 346 LYS A CA 1
ATOM 2681 C C . LYS A 1 349 ? 99.276 50.190 6.465 1.00 58.76 346 LYS A C 1
ATOM 2682 O O . LYS A 1 349 ? 100.069 50.457 7.380 1.00 59.45 346 LYS A O 1
ATOM 2688 N N . GLY A 1 350 ? 99.617 50.275 5.182 1.00 55.77 347 GLY A N 1
ATOM 2689 C CA . GLY A 1 350 ? 100.892 50.833 4.762 1.00 51.90 347 GLY A CA 1
ATOM 2690 C C . GLY A 1 350 ? 102.110 49.937 4.896 1.00 60.98 347 GLY A C 1
ATOM 2691 O O . GLY A 1 350 ? 103.219 50.335 4.522 1.00 69.89 347 GLY A O 1
ATOM 2700 N N . GLU A 1 352 ? 103.940 45.835 4.561 1.00 46.71 349 GLU A N 1
ATOM 2701 C CA . GLU A 1 352 ? 103.859 44.487 4.034 1.00 49.12 349 GLU A CA 1
ATOM 2702 C C . GLU A 1 352 ? 103.749 43.547 5.235 1.00 53.07 349 GLU A C 1
ATOM 2703 O O . GLU A 1 352 ? 104.581 43.603 6.135 1.00 51.90 349 GLU A O 1
ATOM 2709 N N . ILE A 1 353 ? 102.720 42.701 5.265 1.00 51.69 350 ILE A N 1
ATOM 2710 C CA . ILE A 1 353 ? 102.582 41.719 6.352 1.00 49.86 350 ILE A CA 1
ATOM 2711 C C . ILE A 1 353 ? 102.510 40.291 5.812 1.00 48.91 350 ILE A C 1
ATOM 2712 O O . ILE A 1 353 ? 102.113 40.057 4.662 1.00 52.44 350 ILE A O 1
ATOM 2717 N N . ASP A 1 354 ? 103.018 39.379 6.630 1.00 46.15 351 ASP A N 1
ATOM 2718 C CA . ASP A 1 354 ? 103.074 37.934 6.395 1.00 42.44 351 ASP A CA 1
ATOM 2719 C C . ASP A 1 354 ? 101.972 37.084 7.069 1.00 45.13 351 ASP A C 1
ATOM 2720 O O . ASP A 1 354 ? 102.143 35.865 7.181 1.00 44.13 351 ASP A O 1
ATOM 2725 N N . TYR A 1 355 ? 100.962 37.723 7.667 1.00 36.22 352 TYR A N 1
ATOM 2726 C CA . TYR A 1 355 ? 99.969 37.005 8.479 1.00 3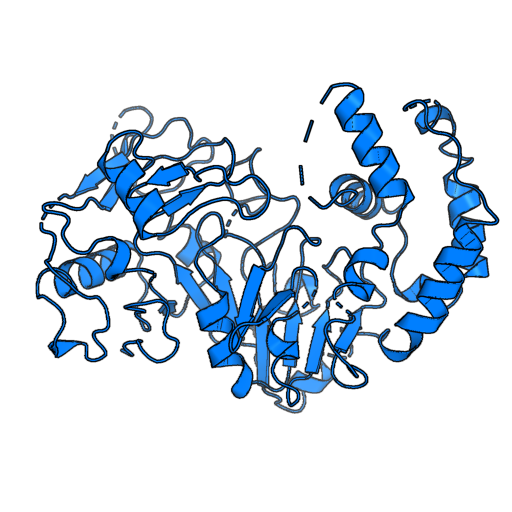0.28 352 TYR A CA 1
ATOM 2727 C C . TYR A 1 355 ? 98.514 37.376 8.171 1.00 37.54 352 TYR A C 1
ATOM 2728 O O . TYR A 1 355 ? 98.227 38.342 7.457 1.00 36.04 352 TYR A O 1
ATOM 2737 N N . ILE A 1 356 ? 97.583 36.596 8.711 1.00 35.15 353 ILE A N 1
ATOM 2738 C CA . ILE A 1 356 ? 96.178 36.897 8.509 1.00 31.79 353 ILE A CA 1
ATOM 2739 C C . ILE A 1 356 ? 95.674 37.774 9.657 1.00 28.40 353 ILE A C 1
ATOM 2740 O O . ILE A 1 356 ? 95.597 37.323 10.802 1.00 32.00 353 ILE A O 1
ATOM 2745 N N . PRO A 1 357 ? 95.380 39.051 9.361 1.00 38.71 354 PRO A N 1
ATOM 2746 C CA . PRO A 1 357 ? 94.862 40.000 10.350 1.00 33.05 354 PRO A CA 1
ATOM 2747 C C . PRO A 1 357 ? 93.377 39.783 10.566 1.00 40.18 354 PRO A C 1
ATOM 2748 O O . PRO A 1 357 ? 92.722 39.197 9.712 1.00 34.15 354 PRO A O 1
ATOM 2752 N N . SER A 1 358 ? 92.843 40.259 11.680 1.00 35.14 355 SER A N 1
ATOM 2753 C CA . SER A 1 358 ? 91.453 40.005 11.957 1.00 36.69 355 SER A CA 1
ATOM 2754 C C . SER A 1 358 ? 90.568 40.746 10.983 1.00 36.58 355 SER A C 1
ATOM 2755 O O . SER A 1 358 ? 89.453 40.326 10.721 1.00 43.00 355 SER A O 1
ATOM 2758 N N . ASP A 1 359 ? 91.020 41.878 10.465 1.00 36.08 356 ASP A N 1
ATOM 2759 C CA . ASP A 1 359 ? 90.170 42.536 9.502 1.00 32.91 356 ASP A CA 1
ATOM 2760 C C . ASP A 1 359 ? 90.783 42.352 8.118 1.00 37.70 356 ASP A C 1
ATOM 2761 O O . ASP A 1 359 ? 91.510 43.219 7.630 1.00 37.14 356 ASP A O 1
ATOM 2766 N N . LEU A 1 360 ? 90.289 41.354 7.392 1.00 40.21 357 LEU A N 1
ATOM 2767 C CA . LEU A 1 360 ? 90.959 40.923 6.171 1.00 35.13 357 LEU A CA 1
ATOM 2768 C C . LEU A 1 360 ? 90.529 41.817 5.012 1.00 36.30 357 LEU A C 1
ATOM 2769 O O . LEU A 1 360 ? 91.241 41.945 4.009 1.00 42.04 357 LEU A O 1
ATOM 2774 N N A GLU A 1 361 ? 89.382 42.458 5.187 0.74 36.12 358 GLU A N 1
ATOM 2775 N N B GLU A 1 361 ? 89.383 42.473 5.168 0.26 38.31 358 GLU A N 1
ATOM 2776 C CA A GLU A 1 361 ? 88.852 43.370 4.191 0.74 43.61 358 GLU A CA 1
ATOM 2777 C CA B GLU A 1 361 ? 88.880 43.382 4.142 0.26 42.26 358 GLU A CA 1
ATOM 2778 C C A GLU A 1 361 ? 89.800 44.551 3.958 0.74 44.64 358 GLU A C 1
ATOM 2779 C C B GLU A 1 361 ? 89.859 44.528 3.906 0.26 44.61 358 GLU A C 1
ATOM 2780 O O A GLU A 1 361 ? 89.656 45.272 2.987 0.74 47.31 358 GLU A O 1
ATOM 2781 O O B GLU A 1 361 ? 89.804 45.194 2.878 0.26 46.49 358 GLU A O 1
ATOM 2792 N N . ASN A 1 362 ? 90.753 44.753 4.861 1.00 43.76 359 ASN A N 1
ATOM 2793 C CA . ASN A 1 362 ? 91.735 45.841 4.753 1.00 44.22 359 ASN A CA 1
ATOM 2794 C C . ASN A 1 362 ? 93.083 45.466 4.130 1.00 44.77 359 ASN A C 1
ATOM 2795 O O . ASN A 1 362 ? 94.018 46.261 4.144 1.00 41.55 359 ASN A O 1
ATOM 2800 N N . VAL A 1 363 ? 93.224 44.264 3.602 1.00 36.98 360 VAL A N 1
ATOM 2801 C CA . VAL A 1 363 ? 94.529 43.910 3.053 1.00 43.41 360 VAL A CA 1
ATOM 2802 C C . VAL A 1 363 ? 94.393 43.940 1.543 1.00 43.17 360 VAL A C 1
ATOM 2803 O O . VAL A 1 363 ? 93.278 43.922 1.022 1.00 46.52 360 VAL A O 1
ATOM 2807 N N A GLN A 1 364 ? 95.516 44.130 0.855 0.56 43.47 361 GLN A N 1
ATOM 2808 N N B GLN A 1 364 ? 95.519 44.106 0.856 0.44 43.69 361 GLN A N 1
ATOM 2809 C CA A GLN A 1 364 ? 95.584 43.934 -0.598 0.56 45.98 361 GLN A CA 1
ATOM 2810 C CA B GLN A 1 364 ? 95.579 43.942 -0.599 0.44 45.75 361 GLN A CA 1
ATOM 2811 C C A GLN A 1 364 ? 96.625 42.872 -0.901 0.56 42.65 361 GLN A C 1
ATOM 2812 C C B GLN A 1 364 ? 96.627 42.887 -0.910 0.44 42.84 361 GLN A C 1
ATOM 2813 O O A GLN A 1 364 ? 97.650 42.790 -0.228 0.56 41.97 361 GLN A O 1
ATOM 2814 O O B GLN A 1 364 ? 97.655 42.812 -0.237 0.44 42.24 361 GLN A O 1
ATOM 2825 N N . PRO A 1 365 ? 96.362 42.041 -1.910 1.00 42.57 362 PRO A N 1
ATOM 2826 C CA . PRO A 1 365 ? 97.293 40.944 -2.172 1.00 40.70 362 PRO A CA 1
ATOM 2827 C C . PRO A 1 365 ? 98.593 41.474 -2.739 1.00 50.10 362 PRO A C 1
ATOM 2828 O O . PRO A 1 365 ? 98.575 42.447 -3.499 1.00 47.44 362 PRO A O 1
ATOM 2832 N N . ILE A 1 366 ? 99.704 40.860 -2.344 1.00 52.31 363 ILE A N 1
ATOM 2833 C CA . ILE A 1 366 ? 100.986 41.095 -2.995 1.00 54.90 363 ILE A CA 1
ATOM 2834 C C . ILE A 1 366 ? 101.395 39.831 -3.751 1.00 50.73 363 ILE A C 1
ATOM 2835 O O . ILE A 1 366 ? 101.742 38.814 -3.144 1.00 51.82 363 ILE A O 1
ATOM 2840 N N . TYR A 1 367 ? 101.366 39.903 -5.076 1.00 40.91 364 TYR A N 1
ATOM 2841 C CA . TYR A 1 367 ? 101.567 38.726 -5.903 1.00 43.60 364 TYR A CA 1
ATOM 2842 C C . TYR A 1 367 ? 102.983 38.489 -6.391 1.00 47.75 364 TYR A C 1
ATOM 2843 O O . TYR A 1 367 ? 103.737 39.421 -6.658 1.00 53.50 364 TYR A O 1
ATOM 2852 N N . GLU A 1 368 ? 103.342 37.220 -6.454 1.00 48.61 365 GLU A N 1
ATOM 2853 C CA . GLU A 1 368 ? 104.407 36.746 -7.307 1.00 50.20 365 GLU A CA 1
ATOM 2854 C C . GLU A 1 368 ? 103.693 36.289 -8.562 1.00 55.44 365 GLU A C 1
ATOM 2855 O O . GLU A 1 368 ? 102.646 35.650 -8.473 1.00 52.25 365 GLU A O 1
ATOM 2861 N N . GLU A 1 369 ? 104.256 36.578 -9.727 1.00 53.11 366 GLU A N 1
ATOM 2862 C CA . GLU A 1 369 ? 103.719 36.030 -10.963 1.00 62.47 366 GLU A CA 1
ATOM 2863 C C . GLU A 1 369 ? 104.605 34.856 -11.364 1.00 63.70 366 GLU A C 1
ATOM 2864 O O . GLU A 1 369 ? 105.802 34.872 -11.104 1.00 58.36 366 GLU A O 1
ATOM 2878 N N . ASP A 1 371 ? 105.221 31.469 -14.446 1.00 54.21 368 ASP A N 1
ATOM 2879 C CA . ASP A 1 371 ? 104.925 31.006 -15.798 1.00 59.29 368 ASP A CA 1
ATOM 2880 C C . ASP A 1 371 ? 104.021 29.792 -15.754 1.00 57.65 368 ASP A C 1
ATOM 2881 O O . ASP A 1 371 ? 104.311 28.821 -15.049 1.00 57.27 368 ASP A O 1
ATOM 2886 N N . GLY A 1 372 ? 102.950 29.834 -16.538 1.00 54.78 369 GLY A N 1
ATOM 2887 C CA . GLY A 1 372 ? 102.024 28.719 -16.615 1.00 61.83 369 GLY A CA 1
ATOM 2888 C C . GLY A 1 372 ? 102.600 27.516 -17.341 1.00 62.49 369 GLY A C 1
ATOM 2889 O O . GLY A 1 372 ? 103.805 27.447 -17.602 1.00 61.56 369 GLY A O 1
ATOM 2890 N N . TRP A 1 373 ? 101.735 26.549 -17.623 1.00 57.43 370 TRP A N 1
ATOM 2891 C CA . TRP A 1 373 ? 102.102 25.354 -18.374 1.00 57.31 370 TRP A CA 1
ATOM 2892 C C . TRP A 1 373 ? 100.965 25.024 -19.316 1.00 67.05 370 TRP A C 1
ATOM 2893 O O . TRP A 1 373 ? 99.883 25.623 -19.237 1.00 65.68 370 TRP A O 1
ATOM 2904 N N A ASP A 1 374 ? 101.222 24.077 -20.218 0.55 69.88 371 ASP A N 1
ATOM 2905 N N B ASP A 1 374 ? 101.212 24.088 -20.224 0.45 69.51 371 ASP A N 1
ATOM 2906 C CA A ASP A 1 374 ? 100.224 23.618 -21.179 0.55 65.84 371 ASP A CA 1
ATOM 2907 C CA B ASP A 1 374 ? 100.187 23.667 -21.169 0.45 66.20 371 ASP A CA 1
ATOM 2908 C C A ASP A 1 374 ? 99.212 22.672 -20.543 0.55 62.70 371 ASP A C 1
ATOM 2909 C C B ASP A 1 374 ? 99.199 22.665 -20.550 0.45 62.76 371 ASP A C 1
ATOM 2910 O O A ASP A 1 374 ? 98.017 22.969 -20.502 0.55 62.71 371 ASP A O 1
ATOM 2911 O O B ASP A 1 374 ? 97.995 22.930 -20.521 0.45 62.59 371 ASP A O 1
ATOM 2920 N N . LYS A 1 375 ? 99.687 21.508 -20.106 1.00 57.76 372 LYS A N 1
ATOM 2921 C CA . LYS A 1 375 ? 98.827 20.538 -19.425 1.00 57.23 372 LYS A CA 1
ATOM 2922 C C . LYS A 1 375 ? 99.488 19.785 -18.279 1.00 60.33 372 LYS A C 1
ATOM 2923 O O . LYS A 1 375 ? 100.553 19.203 -18.467 1.00 59.77 372 LYS A O 1
ATOM 2929 N N . VAL A 1 376 ? 98.890 19.796 -17.084 1.00 56.61 373 VAL A N 1
ATOM 2930 C CA . VAL A 1 376 ? 99.192 18.738 -16.113 1.00 51.63 373 VAL A CA 1
ATOM 2931 C C . VAL A 1 376 ? 98.089 17.682 -16.116 1.00 52.10 373 VAL A C 1
ATOM 2932 O O . VAL A 1 376 ? 98.216 16.639 -15.476 1.00 54.61 373 VAL A O 1
ATOM 2936 N N . PHE A 1 377 ? 97.026 17.950 -16.872 1.00 48.60 374 PHE A N 1
ATOM 2937 C CA . PHE A 1 377 ? 95.815 17.144 -16.806 1.00 52.21 374 PHE A CA 1
ATOM 2938 C C . PHE A 1 377 ? 96.110 15.683 -17.064 1.00 58.14 374 PHE A C 1
ATOM 2939 O O . PHE A 1 377 ? 96.760 15.345 -18.049 1.00 61.18 374 PHE A O 1
ATOM 2947 N N . GLY A 1 378 ? 95.649 14.824 -16.160 1.00 54.22 375 GLY A N 1
ATOM 2948 C CA . GLY A 1 378 ? 95.775 13.384 -16.314 1.00 54.92 375 GLY A CA 1
ATOM 2949 C C . GLY A 1 378 ? 97.121 12.782 -15.930 1.00 57.81 375 GLY A C 1
ATOM 2950 O O . GLY A 1 378 ? 97.227 11.569 -15.770 1.00 62.59 375 GLY A O 1
ATOM 2951 N N . ILE A 1 379 ? 98.151 13.612 -15.778 1.00 57.13 376 ILE A N 1
ATOM 2952 C CA . ILE A 1 379 ? 99.497 13.099 -15.511 1.00 60.85 376 ILE A CA 1
ATOM 2953 C C . ILE A 1 379 ? 99.543 12.351 -14.190 1.00 62.77 376 ILE A C 1
ATOM 2954 O O . ILE A 1 379 ? 99.135 12.891 -13.162 1.00 63.61 376 ILE A O 1
ATOM 2959 N N . LYS A 1 380 ? 100.000 11.102 -14.216 1.00 60.62 377 LYS A N 1
ATOM 2960 C CA . LYS A 1 380 ? 100.200 10.311 -12.990 1.00 59.53 377 LYS A CA 1
ATOM 2961 C C . LYS A 1 380 ? 101.634 10.218 -12.443 1.00 60.76 377 LYS A C 1
ATOM 2962 O O . LYS A 1 380 ? 101.864 9.543 -11.444 1.00 64.58 377 LYS A O 1
ATOM 2968 N N . ASP A 1 381 ? 102.604 10.856 -13.090 1.00 63.92 378 ASP A N 1
ATOM 2969 C CA . ASP A 1 381 ? 103.997 10.722 -12.644 1.00 65.52 378 ASP A CA 1
ATOM 2970 C C . ASP A 1 381 ? 104.649 12.075 -12.405 1.00 61.35 378 ASP A C 1
ATOM 2971 O O . ASP A 1 381 ? 104.670 12.916 -13.306 1.00 62.02 378 ASP A O 1
ATOM 2976 N N . TYR A 1 382 ? 105.202 12.275 -11.209 1.00 57.87 379 TYR A N 1
ATOM 2977 C CA . TYR A 1 382 ? 105.805 13.566 -10.874 1.00 59.86 379 TYR A CA 1
ATOM 2978 C C . TYR A 1 382 ? 106.784 14.074 -11.944 1.00 64.78 379 TYR A C 1
ATOM 2979 O O . TYR A 1 382 ? 106.716 15.230 -12.371 1.00 59.51 379 TYR A O 1
ATOM 2988 N N . ASP A 1 383 ? 107.701 13.206 -12.357 1.00 68.43 380 ASP A N 1
ATOM 2989 C CA . ASP A 1 383 ? 108.730 13.567 -13.326 1.00 68.16 380 ASP A CA 1
ATOM 2990 C C . ASP A 1 383 ? 108.146 14.096 -14.643 1.00 69.40 380 ASP A C 1
ATOM 2991 O O . ASP A 1 383 ? 108.697 15.030 -15.241 1.00 62.85 380 ASP A O 1
ATOM 2996 N N . LEU A 1 384 ? 107.018 13.524 -15.063 1.00 66.55 381 LEU A N 1
ATOM 2997 C CA . LEU A 1 384 ? 106.350 13.932 -16.299 1.00 68.07 381 LEU A CA 1
ATOM 2998 C C . LEU A 1 384 ? 105.660 15.304 -16.226 1.00 70.45 381 LEU A C 1
ATOM 2999 O O . LEU A 1 384 ? 105.187 15.815 -17.244 1.00 64.50 381 LEU A O 1
ATOM 3004 N N . LEU A 1 385 ? 105.578 15.897 -15.036 1.00 63.47 382 LEU A N 1
ATOM 3005 C CA . LEU A 1 385 ? 104.951 17.206 -14.915 1.00 59.53 382 LEU A CA 1
ATOM 3006 C C . LEU A 1 385 ? 105.738 18.274 -15.661 1.00 63.54 382 LEU A C 1
ATOM 3007 O O . LEU A 1 385 ? 106.973 18.289 -15.627 1.00 61.33 382 LEU A O 1
ATOM 3012 N N . PRO A 1 386 ? 105.018 19.191 -16.316 1.00 56.72 383 PRO A N 1
ATOM 3013 C CA . PRO A 1 386 ? 105.634 20.377 -16.911 1.00 59.15 383 PRO A CA 1
ATOM 3014 C C . PRO A 1 386 ? 106.523 21.014 -15.868 1.00 64.55 383 PRO A C 1
ATOM 3015 O O . PRO A 1 386 ? 106.119 21.126 -14.708 1.00 61.98 383 PRO A O 1
ATOM 3019 N N . GLU A 1 387 ? 107.728 21.406 -16.256 1.00 60.53 384 GLU A N 1
ATOM 3020 C CA . GLU A 1 387 ? 108.676 21.941 -15.281 1.00 62.28 384 GLU A CA 1
ATOM 3021 C C . GLU A 1 387 ? 108.117 23.159 -14.530 1.00 59.59 384 GLU A C 1
ATOM 3022 O O . GLU A 1 387 ? 108.410 23.371 -13.354 1.00 61.33 384 GLU A O 1
ATOM 3028 N N A ASN A 1 388 ? 107.333 23.979 -15.225 0.69 57.65 385 ASN A N 1
ATOM 3029 N N B ASN A 1 388 ? 107.283 23.927 -15.213 0.31 57.82 385 ASN A N 1
ATOM 3030 C CA A ASN A 1 388 ? 106.692 25.116 -14.574 0.69 57.83 385 ASN A CA 1
ATOM 3031 C CA B ASN A 1 388 ? 106.639 25.095 -14.636 0.31 57.09 385 ASN A CA 1
ATOM 3032 C C A ASN A 1 388 ? 105.706 24.676 -13.472 0.69 56.85 385 ASN A C 1
ATOM 3033 C C B ASN A 1 388 ? 105.646 24.715 -13.533 0.31 55.59 385 ASN A C 1
ATOM 3034 O O A ASN A 1 388 ? 105.586 25.341 -12.438 0.69 53.23 385 ASN A O 1
ATOM 3035 O O B ASN A 1 388 ? 105.450 25.460 -12.570 0.31 53.83 385 ASN A O 1
ATOM 3044 N N . ALA A 1 389 ? 105.022 23.552 -13.692 1.00 49.09 386 ALA A N 1
ATOM 3045 C CA . ALA A 1 389 ? 104.126 23.008 -12.689 1.00 48.64 386 ALA A CA 1
ATOM 3046 C C . ALA A 1 389 ? 104.920 22.537 -11.457 1.00 56.66 386 ALA A C 1
ATOM 3047 O O . ALA A 1 389 ? 104.517 22.764 -10.305 1.00 51.26 386 ALA A O 1
ATOM 3049 N N . LYS A 1 390 ? 106.059 21.895 -11.689 1.00 57.17 387 LYS A N 1
ATOM 3050 C CA . LYS A 1 390 ? 106.906 21.508 -10.572 1.00 55.63 387 LYS A CA 1
ATOM 3051 C C . LYS A 1 390 ? 107.337 22.751 -9.774 1.00 58.19 387 LYS A C 1
ATOM 3052 O O . LYS A 1 390 ? 107.398 22.725 -8.539 1.00 59.35 387 LYS A O 1
ATOM 3058 N N . LYS A 1 391 ? 107.635 23.838 -10.477 1.00 55.38 388 LYS A N 1
ATOM 3059 C CA . LYS A 1 391 ? 108.089 25.056 -9.812 1.00 58.16 388 LYS A CA 1
ATOM 3060 C C . LYS A 1 391 ? 106.972 25.662 -8.961 1.00 59.23 388 LYS A C 1
ATOM 3061 O O . LYS A 1 391 ? 107.219 26.151 -7.854 1.00 49.91 388 LYS A O 1
ATOM 3067 N N . TYR A 1 392 ? 105.757 25.654 -9.516 1.00 56.03 389 TYR A N 1
ATOM 3068 C CA . TYR A 1 392 ? 104.576 26.183 -8.855 1.00 54.28 389 TYR A CA 1
ATOM 3069 C C . TYR A 1 392 ? 104.289 25.380 -7.597 1.00 53.07 389 TYR A C 1
ATOM 3070 O O . TYR A 1 392 ? 104.129 25.943 -6.510 1.00 51.21 389 TYR A O 1
ATOM 3079 N N . ILE A 1 393 ? 104.261 24.060 -7.737 1.00 48.35 390 ILE A N 1
ATOM 3080 C CA . ILE A 1 393 ? 104.114 23.188 -6.572 1.00 49.08 390 ILE A CA 1
ATOM 3081 C C . ILE A 1 393 ? 105.182 23.458 -5.498 1.00 53.84 390 ILE A C 1
ATOM 3082 O O . ILE A 1 393 ? 104.868 23.651 -4.317 1.00 54.25 390 ILE A O 1
ATOM 3087 N N . ALA A 1 394 ? 106.448 23.484 -5.900 1.00 55.37 391 ALA A N 1
ATOM 3088 C CA . ALA A 1 394 ? 107.529 23.737 -4.950 1.00 56.29 391 ALA A CA 1
ATOM 3089 C C . ALA A 1 394 ? 107.358 25.094 -4.278 1.00 47.87 391 ALA A C 1
ATOM 3090 O O . ALA A 1 394 ? 107.696 25.259 -3.117 1.00 50.62 391 ALA A O 1
ATOM 3092 N N . ARG A 1 395 ? 106.849 26.072 -5.016 1.00 44.29 392 ARG A N 1
ATOM 3093 C CA . ARG A 1 395 ? 106.685 27.412 -4.462 1.00 51.84 392 ARG A CA 1
ATOM 3094 C C . ARG A 1 395 ? 105.563 27.464 -3.396 1.00 53.10 392 ARG A C 1
ATOM 3095 O O . ARG A 1 395 ? 105.706 28.133 -2.373 1.00 56.71 392 ARG A O 1
ATOM 3103 N N . LEU A 1 396 ? 104.454 26.764 -3.652 1.00 49.65 393 LEU A N 1
ATOM 3104 C CA . LEU A 1 396 ? 103.367 26.635 -2.684 1.00 48.35 393 LEU A CA 1
ATOM 3105 C C . LEU A 1 396 ? 103.872 26.004 -1.412 1.00 43.18 393 LEU A C 1
ATOM 3106 O O . LEU A 1 396 ? 103.717 26.571 -0.330 1.00 48.45 393 LEU A O 1
ATOM 3111 N N . GLU A 1 397 ? 104.472 24.827 -1.557 1.00 41.53 394 GLU A N 1
ATOM 3112 C CA . GLU A 1 397 ? 105.038 24.090 -0.429 1.00 52.45 394 GLU A CA 1
ATOM 3113 C C . GLU A 1 397 ? 105.899 25.009 0.415 1.00 53.81 394 GLU A C 1
ATOM 3114 O O . GLU A 1 397 ? 105.776 25.070 1.634 1.00 49.80 394 GLU A O 1
ATOM 3120 N N . GLU A 1 398 ? 106.796 25.716 -0.250 1.00 51.66 395 GLU A N 1
ATOM 3121 C CA . GLU A 1 398 ? 107.717 26.594 0.440 1.00 56.65 395 GLU A CA 1
ATOM 3122 C C . GLU A 1 398 ? 106.957 27.663 1.227 1.00 51.34 395 GLU A C 1
ATOM 3123 O O . GLU A 1 398 ? 107.216 27.864 2.405 1.00 50.12 395 GLU A O 1
ATOM 3129 N N . LEU A 1 399 ? 106.025 28.347 0.576 1.00 49.11 396 LEU A N 1
ATOM 3130 C CA . LEU A 1 399 ? 105.268 29.408 1.235 1.00 49.74 396 LEU A CA 1
ATOM 3131 C C . LEU A 1 399 ? 104.323 28.898 2.333 1.00 52.60 396 LEU A C 1
ATOM 3132 O O . LEU A 1 399 ? 104.099 29.588 3.339 1.00 54.15 396 LEU A O 1
ATOM 3137 N N . ALA A 1 400 ? 103.765 27.700 2.128 1.00 47.95 397 ALA A N 1
ATOM 3138 C CA . ALA A 1 400 ? 102.828 27.102 3.083 1.00 48.55 397 ALA A CA 1
ATOM 3139 C C . ALA A 1 400 ? 103.531 26.612 4.327 1.00 48.01 397 ALA A C 1
ATOM 3140 O O . ALA A 1 400 ? 102.968 26.650 5.423 1.00 49.94 397 ALA A O 1
ATOM 3142 N N . GLY A 1 401 ? 104.743 26.102 4.150 1.00 43.64 398 GLY A N 1
ATOM 3143 C CA . GLY A 1 401 ? 105.483 25.523 5.259 1.00 49.03 398 GLY A CA 1
ATOM 3144 C C . GLY A 1 401 ? 105.162 24.052 5.471 1.00 49.42 398 GLY A C 1
ATOM 3145 O O . GLY A 1 401 ? 105.534 23.456 6.487 1.00 54.09 398 GLY A O 1
ATOM 3146 N N . VAL A 1 402 ? 104.472 23.448 4.512 1.00 39.18 399 VAL A N 1
ATOM 3147 C CA . VAL A 1 402 ? 104.089 22.043 4.654 1.00 42.11 399 VAL A CA 1
ATOM 3148 C C . VAL A 1 402 ? 104.363 21.333 3.358 1.00 41.87 399 VAL A C 1
ATOM 3149 O O . VAL A 1 402 ? 104.112 21.873 2.279 1.00 47.65 399 VAL A O 1
ATOM 3153 N N . LYS A 1 403 ? 104.860 20.114 3.458 1.00 48.07 400 LYS A N 1
ATOM 3154 C CA . LYS A 1 403 ? 105.123 19.332 2.268 1.00 52.53 400 LYS A CA 1
ATOM 3155 C C . LYS A 1 403 ? 103.819 18.978 1.543 1.00 50.58 400 LYS A C 1
ATOM 3156 O O . LYS A 1 403 ? 102.811 18.671 2.180 1.00 45.43 400 LYS A O 1
ATOM 3162 N N . VAL A 1 404 ? 103.856 18.992 0.214 1.00 42.20 401 VAL A N 1
ATOM 3163 C CA . VAL A 1 404 ? 102.756 18.485 -0.583 1.00 43.76 401 VAL A CA 1
ATOM 3164 C C . VAL A 1 404 ? 102.986 17.005 -0.836 1.00 50.33 401 VAL A C 1
ATOM 3165 O O . VAL A 1 404 ? 103.969 16.637 -1.481 1.00 56.27 401 VAL A O 1
ATOM 3169 N N . LYS A 1 405 ? 102.133 16.151 -0.269 1.00 51.38 402 LYS A N 1
ATOM 3170 C CA . LYS A 1 405 ? 102.241 14.703 -0.480 1.00 60.63 402 LYS A CA 1
ATOM 3171 C C . LYS A 1 405 ? 101.285 14.098 -1.486 1.00 61.05 402 LYS A C 1
ATOM 3172 O O . LYS A 1 405 ? 101.362 12.904 -1.783 1.00 65.41 402 LYS A O 1
ATOM 3178 N N A TYR A 1 406 ? 100.387 14.919 -2.017 0.53 53.68 403 TYR A N 1
ATOM 3179 N N B TYR A 1 406 ? 100.369 14.908 -1.994 0.47 53.72 403 TYR A N 1
ATOM 3180 C CA A TYR A 1 406 ? 99.341 14.438 -2.909 0.53 49.95 403 TYR A CA 1
ATOM 3181 C CA B TYR A 1 406 ? 99.377 14.414 -2.934 0.47 50.00 403 TYR A CA 1
ATOM 3182 C C A TYR A 1 406 ? 99.080 15.506 -3.944 0.53 50.55 403 TYR A C 1
ATOM 3183 C C B TYR A 1 406 ? 99.054 15.492 -3.940 0.47 50.39 403 TYR A C 1
ATOM 3184 O O A TYR A 1 406 ? 98.931 16.687 -3.597 0.53 47.47 403 TYR A O 1
ATOM 3185 O O B TYR A 1 406 ? 98.845 16.656 -3.573 0.47 47.02 403 TYR A O 1
ATOM 3202 N N . ILE A 1 407 ? 98.997 15.104 -5.208 1.00 50.79 404 ILE A N 1
ATOM 3203 C CA . ILE A 1 407 ? 98.595 16.023 -6.262 1.00 50.50 404 ILE A CA 1
ATOM 3204 C C . ILE A 1 407 ? 97.540 15.359 -7.138 1.00 52.13 404 ILE A C 1
ATOM 3205 O O . ILE A 1 407 ? 97.706 14.233 -7.584 1.00 53.23 404 ILE A O 1
ATOM 3210 N N . SER A 1 408 ? 96.437 16.057 -7.358 1.00 51.75 405 SER A N 1
ATOM 3211 C CA . SER A 1 408 ? 95.384 15.517 -8.170 1.00 46.57 405 SER A CA 1
ATOM 3212 C C . SER A 1 408 ? 95.410 16.281 -9.467 1.00 53.75 405 SER A C 1
ATOM 3213 O O . SER A 1 408 ? 95.304 17.508 -9.471 1.00 49.76 405 SER A O 1
ATOM 3216 N N . THR A 1 409 ? 95.605 15.551 -10.564 1.00 53.04 406 THR A N 1
ATOM 3217 C CA . THR A 1 409 ? 95.726 16.166 -11.882 1.00 50.21 406 THR A CA 1
ATOM 3218 C C . THR A 1 409 ? 94.421 16.139 -12.687 1.00 57.22 406 THR A C 1
ATOM 3219 O O . THR A 1 409 ? 94.363 16.667 -13.799 1.00 61.95 406 THR A O 1
ATOM 3223 N N . SER A 1 410 ? 93.368 15.561 -12.107 1.00 53.13 407 SER A N 1
ATOM 3224 C CA . SER A 1 410 ? 92.062 15.511 -12.765 1.00 53.95 407 SER A CA 1
ATOM 3225 C C . SER A 1 410 ? 91.042 14.879 -11.831 1.00 52.59 407 SER A C 1
ATOM 3226 O O . SER A 1 410 ? 91.397 14.383 -10.762 1.00 53.46 407 SER A O 1
ATOM 3229 N N . PRO A 1 411 ? 89.765 14.899 -12.232 1.00 56.07 408 PRO A N 1
ATOM 3230 C CA . PRO A 1 411 ? 88.676 14.357 -11.408 1.00 58.25 408 PRO A CA 1
ATOM 3231 C C . PRO A 1 411 ? 88.751 12.849 -11.230 1.00 60.34 408 PRO A C 1
ATOM 3232 O O . PRO A 1 411 ? 88.165 12.309 -10.294 1.00 63.19 408 PRO A O 1
ATOM 3236 N N . GLU A 1 412 ? 89.470 12.177 -12.118 1.00 63.32 409 GLU A N 1
ATOM 3237 C CA . GLU A 1 412 ? 89.541 10.728 -12.078 1.00 67.98 409 GLU A CA 1
ATOM 3238 C C . GLU A 1 412 ? 90.256 10.312 -10.819 1.00 61.50 409 GLU A C 1
ATOM 3239 O O . GLU A 1 412 ? 91.343 10.801 -10.541 1.00 60.95 409 GLU A O 1
ATOM 3245 N N . ARG A 1 413 ? 89.658 9.395 -10.071 1.00 64.73 410 ARG A N 1
ATOM 3246 C CA . ARG A 1 413 ? 90.258 8.917 -8.829 1.00 74.01 410 ARG A CA 1
ATOM 3247 C C . ARG A 1 413 ? 91.691 8.455 -9.068 1.00 69.20 410 ARG A C 1
ATOM 3248 O O . ARG A 1 413 ? 92.577 8.611 -8.218 1.00 62.17 410 ARG A O 1
ATOM 3256 N N A ASP A 1 414 ? 91.902 7.911 -10.257 0.54 70.88 411 ASP A N 1
ATOM 3257 N N B ASP A 1 414 ? 91.928 7.875 -10.239 0.46 70.97 411 ASP A N 1
ATOM 3258 C CA A ASP A 1 414 ? 93.166 7.293 -10.623 0.54 73.66 411 ASP A CA 1
ATOM 3259 C CA B ASP A 1 414 ? 93.238 7.304 -10.546 0.46 71.78 411 ASP A CA 1
ATOM 3260 C C A ASP A 1 414 ? 94.288 8.319 -10.843 0.54 69.17 411 ASP A C 1
ATOM 3261 C C B ASP A 1 414 ? 94.325 8.339 -10.821 0.46 68.15 411 ASP A C 1
ATOM 3262 O O A ASP A 1 414 ? 95.467 7.979 -10.722 0.54 69.07 411 ASP A O 1
ATOM 3263 O O B ASP A 1 414 ? 95.513 8.028 -10.727 0.46 68.80 411 ASP A O 1
ATOM 3272 N N . ASP A 1 415 ? 93.952 9.581 -11.115 1.00 59.41 412 ASP A N 1
ATOM 3273 C CA . ASP A 1 415 ? 95.003 10.517 -11.487 1.00 57.55 412 ASP A CA 1
ATOM 3274 C C . ASP A 1 415 ? 95.407 11.316 -10.275 1.00 64.04 412 ASP A C 1
ATOM 3275 O O . ASP A 1 415 ? 94.867 12.383 -9.966 1.00 62.85 412 ASP A O 1
ATOM 3280 N N . THR A 1 416 ? 96.505 10.845 -9.706 1.00 66.24 413 THR A N 1
ATOM 3281 C CA . THR A 1 416 ? 97.039 11.373 -8.482 1.00 62.18 413 THR A CA 1
ATOM 3282 C C . THR A 1 416 ? 98.528 11.089 -8.445 1.00 59.98 413 THR A C 1
ATOM 3283 O O . THR A 1 416 ? 98.961 9.996 -8.799 1.00 67.10 413 THR A O 1
ATOM 3287 N N . ILE A 1 417 ? 99.305 12.033 -7.945 1.00 52.80 414 ILE A N 1
ATOM 3288 C CA . ILE A 1 417 ? 100.735 11.845 -7.832 1.00 54.33 414 ILE A CA 1
ATOM 3289 C C . ILE A 1 417 ? 101.067 11.840 -6.362 1.00 58.99 414 ILE A C 1
ATOM 3290 O O . ILE A 1 417 ? 100.576 12.686 -5.615 1.00 50.65 414 ILE A O 1
ATOM 3295 N N . ILE A 1 418 ? 101.904 10.889 -5.955 1.00 62.58 415 ILE A N 1
ATOM 3296 C CA . ILE A 1 418 ? 102.300 10.736 -4.558 1.00 57.68 415 ILE A CA 1
ATOM 3297 C C . ILE A 1 418 ? 103.772 11.075 -4.305 1.00 62.71 415 ILE A C 1
ATOM 3298 O O . ILE A 1 418 ? 104.659 10.583 -4.996 1.00 71.48 415 ILE A O 1
ATOM 3303 N N . LEU A 1 419 ? 104.032 11.907 -3.306 1.00 57.04 416 LEU A N 1
ATOM 3304 C CA . LEU A 1 419 ? 105.389 12.344 -3.028 1.00 62.82 416 LEU A CA 1
ATOM 3305 C C . LEU A 1 419 ? 105.822 11.971 -1.617 1.00 74.87 416 LEU A C 1
ATOM 3306 O O . LEU A 1 419 ? 105.133 11.210 -0.939 1.00 83.60 416 LEU A O 1
#

Radius of gyration: 22.12 Å; Cα contacts (8 Å, |Δi|>4): 927; chains: 1; bounding box: 59×53×49 Å

B-factor: mean 48.02, std 15.91, range [19.84, 143.25]

InterPro domains:
  IPR001114 Adenylosuccinate synthetase [MF_00011] (1-416)
  IPR001114 Adenylosuccinate synthetase [PF00709] (6-414)
  IPR001114 Adenylosuccinate synthetase [PTHR11846] (3-415)
  IPR001114 Adenylosuccinate synthetase [SM00788] (4-415)
  IPR001114 Adenylosuccinate synthetase [TIGR00184] (6-416)
  IPR001114 Adenylosuccinate synthetase [cd03108] (3-415)
  IPR018220 Adenylosuccinate synthase, GTP-binding site [PS01266] (11-18)
  IPR027417 P-loop containing nucleoside triphosphate hydrolase [SSF52540] (3-415)
  IPR033128 Adenylosuccinate synthase, active site [PS00513] (129-140)
  IPR042109 Adenylosuccinate synthetase, domain 1 [G3DSA:3.40.440.10] (6-261)
  IPR042110 Adenylosuccinate synthetase, domain 2 [G3DSA:1.10.300.10] (98-196)
  IPR042111 Adenylosuccinate synthetase, domain 3 [G3DSA:3.90.170.10] (262-416)